Protein AF-0000000077549071 (afdb_homodimer)

Nearest PDB structures (foldseek):
  3n5o-assembly1_A  TM=9.460E-01  e=2.613E-17  Coccidioides immitis
  4igj-assembly1_A  TM=9.371E-01  e=1.242E-16  Anaeromyxobacter dehalogenans 2CP-1
  4igj-assembly1_B  TM=9.011E-01  e=1.127E-16  Anaeromyxobacter dehalogenans 2CP-1
  4kae-assembly1_B  TM=9.024E-01  e=1.369E-16  Anaeromyxobacter dehalogenans 2CP-1
  3lg6-assembly2_C  TM=9.247E-01  e=4.857E-16  Coccidioides immitis

Solvent-accessible surface area (backbone atoms only — not comparable to full-atom values): 22229 Å² total; per-residue (Å²): 130,72,72,30,35,36,36,29,38,42,83,35,51,49,24,30,28,46,41,23,52,37,42,57,58,68,53,76,62,45,76,42,79,43,50,66,90,75,46,45,36,69,34,64,78,48,26,72,74,35,63,76,40,65,66,27,35,39,34,48,84,91,38,77,37,44,48,48,68,25,40,47,54,31,48,44,63,76,47,68,55,68,71,50,38,72,53,81,56,58,67,50,33,25,48,40,45,30,55,29,39,42,44,55,38,53,25,52,48,54,62,35,62,75,49,25,52,70,56,31,87,45,68,68,56,26,47,52,53,32,36,52,35,43,52,52,32,46,52,28,48,31,62,51,36,70,76,39,43,56,62,26,54,55,30,78,45,72,33,52,29,49,45,51,43,54,46,51,53,52,51,36,53,76,50,66,50,70,57,82,81,29,57,62,54,47,51,29,41,55,53,46,60,70,36,66,37,46,47,54,31,35,49,33,52,33,94,75,26,53,78,92,56,32,113,131,69,72,29,37,34,37,28,38,40,84,35,49,52,24,30,29,45,42,23,52,37,42,56,55,68,54,76,63,45,77,43,79,42,51,66,90,75,45,44,36,68,34,64,78,47,27,72,75,35,65,74,41,64,64,26,36,39,35,48,84,92,38,80,36,45,48,47,70,26,40,47,54,31,49,43,63,78,47,68,54,66,71,50,38,73,53,82,55,59,67,51,35,26,50,40,45,31,57,31,39,42,45,55,39,54,25,51,48,54,61,35,63,75,47,27,52,68,57,30,89,46,67,67,58,25,46,51,54,31,37,52,35,43,52,54,31,46,53,28,50,31,63,52,34,70,78,39,43,55,60,26,54,56,31,79,44,73,34,51,29,48,46,50,43,51,46,51,53,52,51,36,53,76,51,67,50,70,58,83,81,29,56,62,53,47,51,30,41,56,52,47,60,69,37,66,38,46,47,53,30,33,49,34,52,32,92,73,26,53,77,90,57,34,113

InterPro domains:
  IPR004045 Glutathione S-transferase, N-terminal [PF02798] (5-77)
  IPR004045 Glutathione S-transferase, N-terminal [PS50404] (2-83)
  IPR004046 Glutathione S-transferase, C-terminal [PF14497] (121-196)
  IPR005955 Glutathione S-transferases, class Zeta [TIGR01262] (5-209)
  IPR010987 Glutathione S-transferase, C-terminal-like [PS50405] (89-211)
  IPR034333 Glutathione S-transferases, class Zeta , N-terminal [cd03042] (4-76)
  IPR036249 Thioredoxin-like superfamily [SSF52833] (3-83)
  IPR036282 Glutathione S-transferase, C-terminal domain superfamily [SSF47616] (88-210)
  IPR040079 Glutathione transferase family [SFLDS00019] (6-192)

Sequence (430 aa):
MSEPILYSYWHSSCAWRVRIALGLKKIKYQQVHKDLVKDEQCEQKYLDLNPAGYVPVFIHNDHVIPESLAILEYIDEVYPQEPKLIYGDAAQKALIRSLALVIITNIQPFQNFRVTSKHSDDPVKQHDFTKFFIERGFETLEKRLQKTAGKFAVGDQLSLADVCIPPQVHWAGRHHVDMSQYPTIQKINDELSKIPEFIAADEKHQPDTPEEKKYMSEPILYSYWHSSCAWRVRIALGLKKIKYQQVHKDLVKDEQCEQKYLDLNPAGYVPVFIHNDHVIPESLAILEYIDEVYPQEPKLIYGDAAQKALIRSLALVIITNIQPFQNFRVTSKHSDDPVKQHDFTKFFIERGFETLEKRLQKTAGKFAVGDQLSLADVCIPPQVHWAGRHHVDMSQYPTIQKINDELSKIPEFIAADEKHQPDTPEEKKY

Structure (mmCIF, N/CA/C/O backbone):
data_AF-0000000077549071-model_v1
#
loop_
_entity.id
_entity.type
_entity.pdbx_description
1 polymer 'maleylacetoacetate isomerase'
#
loop_
_atom_site.group_PDB
_atom_site.id
_atom_site.type_symbol
_atom_site.label_atom_id
_atom_site.label_alt_id
_atom_site.label_comp_id
_atom_site.label_asym_id
_atom_site.label_entity_id
_atom_site.label_seq_id
_atom_site.pdbx_PDB_ins_code
_atom_site.Cartn_x
_atom_site.Cartn_y
_atom_site.Cartn_z
_atom_site.occupancy
_atom_site.B_iso_or_equiv
_atom_site.auth_seq_id
_atom_site.auth_comp_id
_atom_site.auth_asym_id
_atom_site.auth_atom_id
_atom_site.pdbx_PDB_model_num
ATOM 1 N N . MET A 1 1 ? -18.906 5.109 24.094 1 60.62 1 MET A N 1
ATOM 2 C CA . MET A 1 1 ? -17.828 4.551 23.281 1 60.62 1 MET A CA 1
ATOM 3 C C . MET A 1 1 ? -16.484 5.156 23.656 1 60.62 1 MET A C 1
ATOM 5 O O . MET A 1 1 ? -16.406 6.328 24.016 1 60.62 1 MET A O 1
ATOM 9 N N . SER A 1 2 ? -15.391 4.262 23.938 1 78.5 2 SER A N 1
ATOM 10 C CA . SER A 1 2 ? -14.117 4.797 24.406 1 78.5 2 SER A CA 1
ATOM 11 C C . SER A 1 2 ? -13.484 5.715 23.359 1 78.5 2 SER A C 1
ATOM 13 O O . SER A 1 2 ? -13.688 5.527 22.156 1 78.5 2 SER A O 1
ATOM 15 N N . GLU A 1 3 ? -13 6.832 23.766 1 93.38 3 GLU A N 1
ATOM 16 C CA . GLU A 1 3 ? -12.297 7.785 22.922 1 93.38 3 GLU A CA 1
ATOM 17 C C . GLU A 1 3 ? -11.164 7.105 22.156 1 93.38 3 GLU A C 1
ATOM 19 O O . GLU A 1 3 ? -10.375 6.359 22.734 1 93.38 3 GLU A O 1
ATOM 24 N N . PRO A 1 4 ? -11.164 7.191 20.859 1 97.88 4 PRO A N 1
ATOM 25 C CA . PRO A 1 4 ? -10.094 6.578 20.078 1 97.88 4 PRO A CA 1
ATOM 26 C C . PRO A 1 4 ? -8.703 7.07 20.484 1 97.88 4 PRO A C 1
ATOM 28 O O . PRO A 1 4 ? -8.578 8.172 21.031 1 97.88 4 PRO A O 1
ATOM 31 N N . ILE A 1 5 ? -7.742 6.203 20.281 1 98.5 5 ILE A N 1
ATOM 32 C CA . ILE A 1 5 ? -6.348 6.543 20.531 1 98.5 5 ILE A CA 1
ATOM 33 C C . ILE A 1 5 ? -5.551 6.465 19.219 1 98.5 5 ILE A C 1
ATOM 35 O O . ILE A 1 5 ? -5.707 5.512 18.453 1 98.5 5 ILE A O 1
ATOM 39 N N . LEU A 1 6 ? -4.785 7.473 18.969 1 98.56 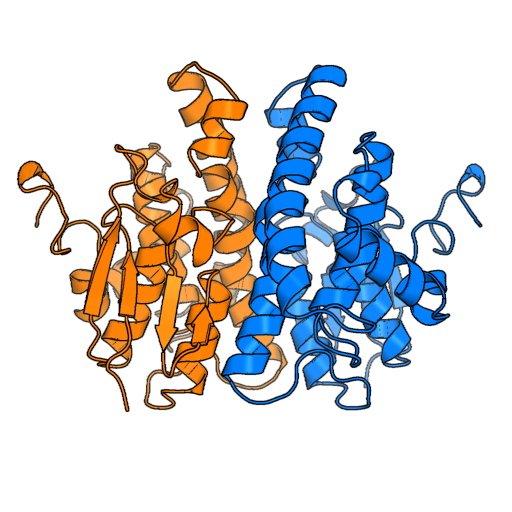6 LEU A N 1
ATOM 40 C CA . LEU A 1 6 ? -3.867 7.469 17.828 1 98.56 6 LEU A CA 1
ATOM 41 C C . LEU A 1 6 ? -2.42 7.547 18.297 1 98.56 6 LEU A C 1
ATOM 43 O O . LEU A 1 6 ? -2.008 8.555 18.891 1 98.56 6 LEU A O 1
ATOM 47 N N . TYR A 1 7 ? -1.657 6.465 18.125 1 98.44 7 TYR A N 1
ATOM 48 C CA . TYR A 1 7 ? -0.207 6.551 18.25 1 98.44 7 TYR A CA 1
ATOM 49 C C . TYR A 1 7 ? 0.4 7.254 17.047 1 98.44 7 TYR A C 1
ATOM 51 O O . TYR A 1 7 ? 0.219 6.812 15.906 1 98.44 7 TYR A O 1
ATOM 59 N N . SER A 1 8 ? 1.098 8.305 17.344 1 97.44 8 SER A N 1
ATOM 60 C CA . SER A 1 8 ? 1.519 9.211 16.266 1 97.44 8 SER A CA 1
ATOM 61 C C . SER A 1 8 ? 2.912 9.766 16.531 1 97.44 8 SER A C 1
ATOM 63 O O . SER A 1 8 ? 3.521 9.469 17.562 1 97.44 8 SER A O 1
ATOM 65 N N . TYR A 1 9 ? 3.436 10.383 15.562 1 96.75 9 TYR A N 1
ATOM 66 C CA . TYR A 1 9 ? 4.664 11.172 15.562 1 96.75 9 TYR A CA 1
ATOM 67 C C . TYR A 1 9 ? 4.52 12.406 14.68 1 96.75 9 TYR A C 1
ATOM 69 O O . TYR A 1 9 ? 3.988 12.328 13.57 1 96.75 9 TYR A O 1
ATOM 77 N N . TRP A 1 10 ? 5.027 13.547 15.117 1 95.88 10 TRP A N 1
ATOM 78 C CA . TRP A 1 10 ? 4.73 14.82 14.461 1 95.88 10 TRP A CA 1
ATOM 79 C C . TRP A 1 10 ? 5.242 14.82 13.023 1 95.88 10 TRP A C 1
ATOM 81 O O . TRP A 1 10 ? 4.625 15.43 12.141 1 95.88 10 TRP A O 1
ATOM 91 N N . HIS A 1 11 ? 6.297 14.062 12.852 1 94.38 11 HIS A N 1
ATOM 92 C CA . HIS A 1 11 ? 6.984 14.164 11.57 1 94.38 11 HIS A CA 1
ATOM 93 C C . HIS A 1 11 ? 6.625 13 10.656 1 94.38 11 HIS A C 1
ATOM 95 O O . HIS A 1 11 ? 7.156 12.883 9.547 1 94.38 11 HIS A O 1
ATOM 101 N N . SER A 1 12 ? 5.727 12.188 11.039 1 96 12 SER A N 1
ATOM 102 C CA . SER A 1 12 ? 5.352 11.008 10.266 1 96 12 SER A CA 1
ATOM 103 C C . SER A 1 12 ? 4.34 11.352 9.18 1 96 12 SER A C 1
ATOM 105 O O . SER A 1 12 ? 3.246 11.844 9.477 1 96 12 SER A O 1
ATOM 107 N N . SER A 1 13 ? 4.723 11.07 7.953 1 97.62 13 SER A N 1
ATOM 108 C CA . SER A 1 13 ? 3.803 11.312 6.848 1 97.62 13 SER A CA 1
ATOM 109 C C . SER A 1 13 ? 2.582 10.406 6.938 1 97.62 13 SER A C 1
ATOM 111 O O . SER A 1 13 ? 1.468 10.812 6.605 1 97.62 13 SER A O 1
ATOM 113 N N . CYS A 1 14 ? 2.738 9.148 7.41 1 98.25 14 CYS A N 1
ATOM 114 C CA . CYS A 1 14 ? 1.653 8.18 7.516 1 98.25 14 CYS A CA 1
ATOM 115 C C . CYS A 1 14 ? 0.67 8.586 8.609 1 98.25 14 CYS A C 1
ATOM 117 O O . CYS A 1 14 ? -0.544 8.492 8.422 1 98.25 14 CYS A O 1
ATOM 119 N N . ALA A 1 15 ? 1.193 9.047 9.75 1 98.38 15 ALA A N 1
ATOM 120 C CA . ALA A 1 15 ? 0.317 9.516 10.82 1 98.38 15 ALA A CA 1
ATOM 121 C C . ALA A 1 15 ? -0.405 10.797 10.414 1 98.38 15 ALA A C 1
ATOM 123 O O . ALA A 1 15 ? -1.554 11.023 10.805 1 98.38 15 ALA A O 1
ATOM 124 N N . TRP A 1 16 ? 0.269 11.617 9.617 1 98.69 16 TRP A N 1
ATOM 125 C CA . TRP A 1 16 ? -0.27 12.883 9.148 1 98.69 16 TRP A CA 1
ATOM 126 C C . TRP A 1 16 ? -1.554 12.672 8.352 1 98.69 16 TRP A C 1
ATOM 128 O O . TRP A 1 16 ? -2.557 13.352 8.578 1 98.69 16 TRP A O 1
ATOM 138 N N . ARG A 1 17 ? -1.598 11.695 7.453 1 98.5 17 ARG A N 1
ATOM 139 C CA . ARG A 1 17 ? -2.797 11.398 6.676 1 98.5 17 ARG A CA 1
ATOM 140 C C . ARG A 1 17 ? -3.965 11.039 7.586 1 98.5 17 ARG A C 1
ATOM 142 O O . ARG A 1 17 ? -5.109 11.414 7.316 1 98.5 17 ARG A O 1
ATOM 149 N N . VAL A 1 18 ? -3.637 10.281 8.625 1 98.88 18 VAL A N 1
ATOM 150 C CA . VAL A 1 18 ? -4.68 9.844 9.547 1 98.88 18 VAL A CA 1
ATOM 151 C C . VAL A 1 18 ? -5.188 11.031 10.359 1 98.88 18 VAL A C 1
ATOM 153 O O . VAL A 1 18 ? -6.398 11.18 10.562 1 98.88 18 VAL A O 1
ATOM 156 N N . ARG A 1 19 ? -4.293 11.93 10.781 1 98.81 19 ARG A N 1
ATOM 157 C CA . ARG A 1 19 ? -4.699 13.125 11.516 1 98.81 19 ARG A CA 1
ATOM 158 C C . ARG A 1 19 ? -5.625 14 10.672 1 98.81 19 ARG A C 1
ATOM 160 O O . ARG A 1 19 ? -6.602 14.547 11.188 1 98.81 19 ARG A O 1
ATOM 167 N N . ILE A 1 20 ? -5.332 14.133 9.406 1 98.81 20 ILE A N 1
ATOM 168 C CA . ILE A 1 20 ? -6.184 14.914 8.516 1 98.81 20 ILE A CA 1
ATOM 169 C C . ILE A 1 20 ? -7.598 14.336 8.516 1 98.81 20 ILE A C 1
ATOM 171 O O . ILE A 1 20 ? -8.578 15.062 8.68 1 98.81 20 ILE A O 1
ATOM 175 N N . ALA A 1 21 ? -7.699 13.016 8.312 1 98.75 21 ALA A N 1
ATOM 176 C CA . ALA A 1 21 ? -9 12.352 8.242 1 98.75 21 ALA A CA 1
ATOM 177 C C . ALA A 1 21 ? -9.789 12.547 9.531 1 98.75 21 ALA A C 1
ATOM 179 O O . ALA A 1 21 ? -10.992 12.836 9.5 1 98.75 21 ALA A O 1
ATOM 180 N N . LEU A 1 22 ? -9.109 12.359 10.664 1 98.56 22 LEU A N 1
ATOM 181 C CA . LEU A 1 22 ? -9.766 12.539 11.953 1 98.56 22 LEU A CA 1
ATOM 182 C C . LEU A 1 22 ? -10.273 13.977 12.109 1 98.56 22 LEU A C 1
ATOM 184 O O . LEU A 1 22 ? -11.375 14.195 12.617 1 98.56 22 LEU A O 1
ATOM 188 N N . GLY A 1 23 ? -9.477 14.938 11.68 1 98.44 23 GLY A N 1
ATOM 189 C CA . GLY A 1 23 ? -9.891 16.328 11.703 1 98.44 23 GLY A CA 1
ATOM 190 C C . GLY A 1 23 ? -11.094 16.609 10.82 1 98.44 23 GLY A C 1
ATOM 191 O O . GLY A 1 23 ? -12.047 17.281 11.242 1 98.44 23 GLY A O 1
ATOM 192 N N . LEU A 1 24 ? -11.039 16.141 9.602 1 98.56 24 LEU A N 1
ATOM 193 C CA . LEU A 1 24 ? -12.109 16.375 8.641 1 98.56 24 LEU A CA 1
ATOM 194 C C . LEU A 1 24 ? -13.438 15.82 9.164 1 98.56 24 LEU A C 1
ATOM 196 O O . LEU A 1 24 ? -14.492 16.406 8.914 1 98.56 24 LEU A O 1
ATOM 200 N N . LYS A 1 25 ? -13.312 14.703 9.891 1 97.69 25 LYS A N 1
ATOM 201 C CA . LYS A 1 25 ? -14.516 14.055 10.406 1 97.69 25 LYS A CA 1
ATOM 202 C C . LYS A 1 25 ? -14.867 14.562 11.797 1 97.69 25 LYS A C 1
ATOM 204 O O . LYS A 1 25 ? -15.844 14.109 12.406 1 97.69 25 LYS A O 1
ATOM 209 N N . LYS A 1 26 ? -14.102 15.484 12.32 1 97.44 26 LYS A N 1
ATOM 210 C CA . LYS A 1 26 ? -14.336 16.141 13.602 1 97.44 26 LYS A CA 1
ATOM 211 C C . LYS A 1 26 ? -14.406 15.117 14.734 1 97.44 26 LYS A C 1
ATOM 213 O O . LYS A 1 26 ? -15.305 15.172 15.57 1 97.44 26 LYS A O 1
ATOM 218 N N . ILE A 1 27 ? -13.484 14.227 14.703 1 97.5 27 ILE A N 1
ATOM 219 C CA . ILE A 1 27 ? -13.422 13.18 15.719 1 97.5 27 ILE A CA 1
ATOM 220 C C . ILE A 1 27 ? -12.43 13.586 16.812 1 97.5 27 ILE A C 1
ATOM 222 O O . ILE A 1 27 ? -11.281 13.914 16.531 1 97.5 27 ILE A O 1
ATOM 226 N N . LYS A 1 28 ? -12.945 13.586 17.969 1 96.88 28 LYS A N 1
ATOM 227 C CA . LYS A 1 28 ? -12.055 13.75 19.125 1 96.88 28 LYS A CA 1
ATOM 228 C C . LYS A 1 28 ? -11.297 12.461 19.422 1 96.88 28 LYS A C 1
ATOM 230 O O . LYS A 1 28 ? -11.875 11.375 19.375 1 96.88 28 LYS A O 1
ATOM 235 N N . TYR A 1 29 ? -10.023 12.562 19.641 1 97.88 29 TYR A N 1
ATOM 236 C CA . TYR A 1 29 ? -9.195 11.391 19.922 1 97.88 29 TYR A CA 1
ATOM 237 C C . TYR A 1 29 ? -8.031 11.758 20.844 1 97.88 29 TYR A C 1
ATOM 239 O O . TYR A 1 29 ? -7.656 12.93 20.938 1 97.88 29 TYR A O 1
ATOM 247 N N . GLN A 1 30 ? -7.523 10.734 21.469 1 97.69 30 GLN A N 1
ATOM 248 C CA . GLN A 1 30 ? -6.289 10.875 22.234 1 97.69 30 GLN A CA 1
ATOM 249 C C . GLN A 1 30 ? -5.07 10.578 21.375 1 97.69 30 GLN A C 1
ATOM 251 O O . GLN A 1 30 ? -5.016 9.547 20.703 1 97.69 30 GLN A O 1
ATOM 256 N N . GLN A 1 31 ? -4.168 11.453 21.375 1 97.44 31 GLN A N 1
ATOM 257 C CA . GLN A 1 31 ? -2.93 11.242 20.641 1 97.44 31 GLN A CA 1
ATOM 258 C C . GLN A 1 31 ? -1.791 10.844 21.562 1 97.44 31 GLN A C 1
ATOM 260 O O . GLN A 1 31 ? -1.534 11.523 22.562 1 97.44 31 GLN A O 1
ATOM 265 N N . VAL A 1 32 ? -1.17 9.727 21.281 1 97 32 VAL A N 1
ATOM 266 C CA . VAL A 1 32 ? -0.001 9.25 22.016 1 97 32 VAL A CA 1
ATOM 267 C C . VAL A 1 32 ? 1.243 9.367 21.141 1 97 32 VAL A C 1
ATOM 269 O O . VAL A 1 32 ? 1.301 8.797 20.047 1 97 32 VAL A O 1
ATOM 272 N N . HIS A 1 33 ? 2.207 10.055 21.641 1 94.5 33 HIS A N 1
ATOM 273 C CA . HIS A 1 33 ? 3.381 10.367 20.828 1 94.5 33 HIS A CA 1
ATOM 274 C C . HIS A 1 33 ? 4.477 9.32 21.016 1 94.5 33 HIS A C 1
ATOM 276 O O . HIS A 1 33 ? 4.758 8.914 22.156 1 94.5 33 HIS A O 1
ATOM 282 N N . LYS A 1 34 ? 4.953 8.875 19.953 1 91.31 34 LYS A N 1
ATOM 283 C CA . LYS A 1 34 ? 6.141 8.031 19.938 1 91.31 34 LYS A CA 1
ATOM 284 C C . LYS A 1 34 ? 7.316 8.742 19.281 1 91.31 34 LYS A C 1
ATOM 286 O O . LYS A 1 34 ? 7.25 9.109 18.094 1 91.31 34 LYS A O 1
ATOM 291 N N . ASP A 1 35 ? 8.383 8.93 20.078 1 86.94 35 ASP A N 1
ATOM 292 C CA . ASP A 1 35 ? 9.578 9.562 19.516 1 86.94 35 ASP A CA 1
ATOM 293 C C . ASP A 1 35 ? 10.398 8.57 18.703 1 86.94 35 ASP A C 1
ATOM 295 O O . ASP A 1 35 ? 11.086 7.711 19.266 1 86.94 35 ASP A O 1
ATOM 299 N N . LEU A 1 36 ? 10.438 8.742 17.438 1 82.94 36 LEU A N 1
ATOM 300 C CA . LEU A 1 36 ? 11.109 7.805 16.547 1 82.94 36 LEU A CA 1
ATOM 301 C C . LEU A 1 36 ? 12.625 8 16.594 1 82.94 36 LEU A C 1
ATOM 303 O O . LEU A 1 36 ? 13.383 7.07 16.297 1 82.94 36 LEU A O 1
ATOM 307 N N . VAL A 1 37 ? 13.023 9.219 16.891 1 81.25 37 VAL A N 1
ATOM 308 C CA . VAL A 1 37 ? 14.445 9.5 17.016 1 81.25 37 VAL A CA 1
ATOM 309 C C . VAL A 1 37 ? 15.016 8.727 18.203 1 81.25 37 VAL A C 1
ATOM 311 O O . VAL A 1 37 ? 16.156 8.25 18.156 1 81.25 37 VAL A O 1
ATOM 314 N N . LYS A 1 38 ? 14.227 8.586 19.234 1 83.62 38 LYS A N 1
ATOM 315 C CA . LYS A 1 38 ? 14.641 7.875 20.453 1 83.62 38 LYS A CA 1
ATOM 316 C C . LYS A 1 38 ? 14.258 6.398 20.375 1 83.62 38 LYS A C 1
ATOM 318 O O . LYS A 1 38 ? 14.305 5.691 21.391 1 83.62 38 LYS A O 1
ATOM 323 N N . ASP A 1 39 ? 13.695 5.945 19.281 1 83.69 39 ASP A N 1
ATOM 324 C CA . ASP A 1 39 ? 13.344 4.559 18.984 1 83.69 39 ASP A CA 1
ATOM 325 C C . ASP A 1 39 ? 12.266 4.055 19.953 1 83.69 39 ASP A C 1
ATOM 327 O O . ASP A 1 39 ? 12.305 2.898 20.375 1 83.69 39 ASP A O 1
ATOM 331 N N . GLU A 1 40 ? 11.43 4.875 20.312 1 86.06 40 GLU A N 1
ATOM 332 C CA . GLU A 1 40 ? 10.359 4.465 21.219 1 86.06 40 GLU A CA 1
ATOM 333 C C . GLU A 1 40 ? 9.438 3.445 20.547 1 86.06 40 GLU A C 1
ATOM 335 O O . GLU A 1 40 ? 8.742 2.689 21.234 1 86.06 40 GLU A O 1
ATOM 340 N N . GLN A 1 41 ? 9.43 3.461 19.266 1 84.75 41 GLN A N 1
ATOM 341 C CA . GLN A 1 41 ? 8.617 2.5 18.531 1 84.75 41 GLN A CA 1
ATOM 342 C C . GLN A 1 41 ? 9.195 1.093 18.641 1 84.75 41 GLN A C 1
ATOM 344 O O . GLN A 1 41 ? 8.555 0.117 18.25 1 84.75 41 GLN A O 1
ATOM 349 N N . CYS A 1 42 ? 10.312 0.957 19.203 1 86.75 42 CYS A N 1
ATOM 350 C CA . CYS A 1 42 ? 10.961 -0.341 19.359 1 86.75 42 CYS A CA 1
ATOM 351 C C . CYS A 1 42 ? 10.719 -0.905 20.75 1 86.75 42 CYS A C 1
ATOM 353 O O . CYS A 1 42 ? 11.109 -2.037 21.047 1 86.75 42 CYS A O 1
ATOM 355 N N . GLU A 1 43 ? 10.078 -0.102 21.578 1 90.69 43 GLU A N 1
ATOM 356 C CA . GLU A 1 43 ? 9.734 -0.593 22.906 1 90.69 43 GLU A CA 1
ATOM 357 C C . GLU A 1 43 ? 8.773 -1.775 22.828 1 90.69 43 GLU A C 1
ATOM 359 O O . GLU A 1 43 ? 7.863 -1.785 22 1 90.69 43 GLU A O 1
ATOM 364 N N . GLN A 1 44 ? 8.992 -2.701 23.703 1 93.06 44 GLN A N 1
ATOM 365 C CA . GLN A 1 44 ? 8.227 -3.943 23.672 1 93.06 44 GLN A CA 1
ATOM 366 C C . GLN A 1 44 ? 6.734 -3.674 23.828 1 93.06 44 GLN A C 1
ATOM 368 O O . GLN A 1 44 ? 5.914 -4.289 23.141 1 93.06 44 GLN A O 1
ATOM 373 N N . LYS A 1 45 ? 6.426 -2.762 24.703 1 93.81 45 LYS A N 1
ATOM 374 C CA . LYS A 1 45 ? 5.02 -2.443 24.938 1 93.81 45 LYS A CA 1
ATOM 375 C C . LYS A 1 45 ? 4.348 -1.983 23.641 1 93.81 45 LYS A C 1
ATOM 377 O O . LYS A 1 45 ? 3.191 -2.32 23.375 1 93.81 45 LYS A O 1
ATOM 382 N N . TYR A 1 46 ? 5.105 -1.167 22.875 1 95.19 46 TYR A N 1
ATOM 383 C CA . TYR A 1 46 ? 4.555 -0.699 21.609 1 95.19 46 TYR A CA 1
ATOM 384 C C . TYR A 1 46 ? 4.57 -1.809 20.562 1 95.19 46 TYR A C 1
ATOM 386 O O . TYR A 1 46 ? 3.631 -1.943 19.781 1 95.19 46 TYR A O 1
ATOM 394 N N . LEU A 1 47 ? 5.586 -2.609 20.562 1 95.31 47 LEU A N 1
ATOM 395 C CA . LEU A 1 47 ? 5.715 -3.709 19.625 1 95.31 47 LEU A CA 1
ATOM 396 C C . LEU A 1 47 ? 4.633 -4.758 19.844 1 95.31 47 LEU A C 1
ATOM 398 O O . LEU A 1 47 ? 4.262 -5.488 18.922 1 95.31 47 LEU A O 1
ATOM 402 N N . ASP A 1 48 ? 4.117 -4.812 21.016 1 94.62 48 ASP A N 1
ATOM 403 C CA . ASP A 1 48 ? 2.988 -5.691 21.312 1 94.62 48 ASP A CA 1
ATOM 404 C C . ASP A 1 48 ? 1.725 -5.223 20.594 1 94.62 48 ASP A C 1
ATOM 406 O O . ASP A 1 48 ? 0.845 -6.027 20.281 1 94.62 48 ASP A O 1
ATOM 410 N N . LEU A 1 49 ? 1.683 -3.895 20.359 1 94.88 49 LEU A N 1
ATOM 411 C CA . LEU A 1 49 ? 0.562 -3.32 19.625 1 94.88 49 LEU A CA 1
ATOM 412 C C . LEU A 1 49 ? 0.763 -3.475 18.125 1 94.88 49 LEU A C 1
ATOM 414 O O . LEU A 1 49 ? -0.163 -3.861 17.406 1 94.88 49 LEU A O 1
ATOM 418 N N . ASN A 1 50 ? 1.952 -3.199 17.734 1 96.62 50 ASN A N 1
ATOM 419 C CA . ASN A 1 50 ? 2.316 -3.285 16.312 1 96.62 50 ASN A CA 1
ATOM 420 C C . ASN A 1 50 ? 3.732 -3.824 16.141 1 96.62 50 ASN A C 1
ATOM 422 O O . ASN A 1 50 ? 4.699 -3.059 16.125 1 96.62 50 ASN A O 1
ATOM 426 N N . PRO A 1 51 ? 3.863 -5.043 15.789 1 97.31 51 PRO A N 1
ATOM 427 C CA . PRO A 1 51 ? 5.184 -5.664 15.672 1 97.31 51 PRO A CA 1
ATOM 428 C C . PRO A 1 51 ? 6.059 -4.988 14.617 1 97.31 51 PRO A C 1
ATOM 430 O O . PRO A 1 51 ? 7.285 -5.121 14.648 1 97.31 51 PRO A O 1
ATOM 433 N N . ALA A 1 52 ? 5.473 -4.273 13.672 1 95.88 52 ALA A N 1
ATOM 434 C CA . ALA A 1 52 ? 6.25 -3.59 12.641 1 95.88 52 ALA A CA 1
ATOM 435 C C . ALA A 1 52 ? 7.051 -2.436 13.234 1 95.88 52 ALA A C 1
ATOM 437 O O . ALA A 1 52 ? 8.047 -2.002 12.648 1 95.88 52 ALA A O 1
ATOM 438 N N . GLY A 1 53 ? 6.551 -1.898 14.375 1 96.06 53 GLY A N 1
ATOM 439 C CA . GLY A 1 53 ? 7.219 -0.775 15.008 1 96.06 53 GLY A CA 1
ATOM 440 C C . GLY A 1 53 ? 7.062 0.525 14.242 1 96.06 53 GLY A C 1
ATOM 441 O O . GLY A 1 53 ? 7.965 1.364 14.242 1 96.06 53 GLY A O 1
ATOM 442 N N . TYR A 1 54 ? 6.012 0.671 13.508 1 95.31 54 TYR A N 1
ATOM 443 C CA . TYR A 1 54 ? 5.719 1.901 12.781 1 95.31 54 TYR A CA 1
ATOM 444 C C . TYR A 1 54 ? 4.551 2.646 13.414 1 95.31 54 TYR A C 1
ATOM 446 O O . TYR A 1 54 ? 3.787 2.068 14.195 1 95.31 54 TYR A O 1
ATOM 454 N N . VAL A 1 55 ? 4.508 3.896 13.227 1 96.62 55 VAL A N 1
ATOM 455 C CA . VAL A 1 55 ? 3.297 4.688 13.438 1 96.62 55 VAL A CA 1
ATOM 456 C C . VAL A 1 55 ? 2.645 5.004 12.094 1 96.62 55 VAL A C 1
ATOM 458 O O . VAL A 1 55 ? 3.318 5.027 11.062 1 96.62 55 VAL A O 1
ATOM 461 N N . PRO A 1 56 ? 1.381 5.133 12.078 1 98.25 56 PRO A N 1
ATOM 462 C CA . PRO A 1 56 ? 0.402 5.25 13.164 1 98.25 56 PRO A CA 1
ATOM 463 C C . PRO A 1 56 ? -0.172 3.896 13.586 1 98.25 56 PRO A C 1
ATOM 465 O O . PRO A 1 56 ? -0.091 2.926 12.828 1 98.25 56 PRO A O 1
ATOM 468 N N . VAL A 1 57 ? -0.627 3.799 14.711 1 98.62 57 VAL A N 1
ATOM 469 C CA . VAL A 1 57 ? -1.545 2.768 15.195 1 98.62 57 VAL A CA 1
ATOM 470 C C . VAL A 1 57 ? -2.803 3.42 15.766 1 98.62 57 VAL A C 1
ATOM 472 O O . VAL A 1 57 ? -2.715 4.344 16.578 1 98.62 57 VAL A O 1
ATOM 475 N N . PHE A 1 58 ? -3.965 3.014 15.297 1 98.75 58 PHE A N 1
ATOM 476 C CA . PHE A 1 58 ? -5.25 3.539 15.742 1 98.75 58 PHE A CA 1
ATOM 477 C C . PHE A 1 58 ? -5.992 2.51 16.594 1 98.75 58 PHE A C 1
ATOM 479 O O . PHE A 1 58 ? -6.109 1.347 16.188 1 98.75 58 PHE A O 1
ATOM 486 N N . ILE A 1 59 ? -6.395 2.877 17.766 1 98.56 59 ILE A N 1
ATOM 487 C CA . ILE A 1 59 ? -7.168 2.006 18.656 1 98.56 59 ILE A CA 1
ATOM 488 C C . ILE A 1 59 ? -8.57 2.574 18.844 1 98.56 59 ILE A C 1
ATOM 490 O O . ILE A 1 59 ? -8.734 3.734 19.219 1 98.56 59 ILE A O 1
ATOM 494 N N . HIS A 1 60 ? -9.539 1.816 18.547 1 98.19 60 HIS A N 1
ATOM 495 C CA . HIS A 1 60 ? -10.938 2.203 18.688 1 98.19 60 HIS A CA 1
ATOM 496 C C . HIS A 1 60 ? -11.805 1.003 19.047 1 98.19 60 HIS A C 1
ATOM 498 O O . HIS A 1 60 ? -11.758 -0.026 18.359 1 98.19 60 HIS A O 1
ATOM 504 N N . ASN A 1 61 ? -12.602 1.055 20.125 1 95.88 61 ASN A N 1
ATOM 505 C CA . ASN A 1 61 ? -13.461 -0.025 20.594 1 95.88 61 ASN A CA 1
ATOM 506 C C . ASN A 1 61 ? -12.688 -1.332 20.75 1 95.88 61 ASN A C 1
ATOM 508 O O . ASN A 1 61 ? -13.102 -2.367 20.219 1 95.88 61 ASN A O 1
ATOM 512 N N . ASP A 1 62 ? -11.492 -1.239 21.266 1 94.06 62 ASP A N 1
ATOM 513 C CA . ASP A 1 62 ? -10.633 -2.363 21.625 1 94.06 62 ASP A CA 1
ATOM 514 C C . ASP A 1 62 ? -10.023 -3.018 20.391 1 94.06 62 ASP A C 1
ATOM 516 O O . ASP A 1 62 ? -9.492 -4.129 20.469 1 94.06 62 ASP A O 1
ATOM 520 N N . HIS A 1 63 ? -10.18 -2.354 19.297 1 97.06 63 HIS A N 1
ATOM 521 C CA . HIS A 1 63 ? -9.508 -2.822 18.094 1 97.06 63 HIS A CA 1
ATOM 522 C C . HIS A 1 63 ? -8.219 -2.041 17.844 1 97.06 63 HIS A C 1
ATOM 524 O O . HIS A 1 63 ? -8.219 -0.808 17.875 1 97.06 63 HIS A O 1
ATOM 530 N N . VAL A 1 64 ? -7.141 -2.74 17.625 1 98.31 64 VAL A N 1
ATOM 531 C CA . VAL A 1 64 ? -5.848 -2.16 17.281 1 98.31 64 VAL A CA 1
ATOM 532 C C . VAL A 1 64 ? -5.629 -2.232 15.773 1 98.31 64 VAL A C 1
ATOM 534 O O . VAL A 1 64 ? -5.566 -3.322 15.203 1 98.31 64 VAL A O 1
ATOM 537 N N . ILE A 1 65 ? -5.516 -1.104 15.125 1 98.62 65 ILE A N 1
ATOM 538 C CA . ILE A 1 65 ? -5.426 -1.069 13.664 1 98.62 65 ILE A CA 1
ATOM 539 C C . ILE A 1 65 ? -4.137 -0.371 13.25 1 98.62 65 ILE A C 1
ATOM 541 O O . ILE A 1 65 ? -3.992 0.841 13.422 1 98.62 65 ILE A O 1
ATOM 545 N N . PRO A 1 66 ? -3.203 -1.115 12.688 1 98.38 66 PRO A N 1
ATOM 546 C CA . PRO A 1 66 ? -2.037 -0.51 12.039 1 98.38 66 PRO A CA 1
ATOM 547 C C . PRO A 1 66 ? -2.271 -0.218 10.555 1 98.38 66 PRO A C 1
ATOM 549 O O . PRO A 1 66 ? -3.355 -0.49 10.031 1 98.38 66 PRO A O 1
ATOM 552 N N . GLU A 1 67 ? -1.294 0.314 9.898 1 98.38 67 GLU A N 1
ATOM 553 C CA . GLU A 1 67 ? -1.334 0.65 8.477 1 98.38 67 GLU A CA 1
ATOM 554 C C . GLU A 1 67 ? -2.275 1.821 8.219 1 98.38 67 GLU A C 1
ATOM 556 O O . GLU A 1 67 ? -3.488 1.705 8.406 1 98.38 67 GLU A O 1
ATOM 561 N N . SER A 1 68 ? -1.754 2.861 7.699 1 98.62 68 SER A N 1
ATOM 562 C CA . SER A 1 68 ? -2.486 4.117 7.562 1 98.62 68 SER A CA 1
ATOM 563 C C . SER A 1 68 ? -3.701 3.949 6.656 1 98.62 68 SER A C 1
ATOM 565 O O . SER A 1 68 ? -4.777 4.477 6.949 1 98.62 68 SER A O 1
ATOM 567 N N . LEU A 1 69 ? -3.541 3.184 5.543 1 98.75 69 LEU A N 1
ATOM 568 C CA . LEU A 1 69 ? -4.668 3.035 4.625 1 98.75 69 LEU A CA 1
ATOM 569 C C . LEU A 1 69 ? -5.801 2.25 5.281 1 98.75 69 LEU A C 1
ATOM 571 O O . LEU A 1 69 ? -6.977 2.574 5.094 1 98.75 69 LEU A O 1
ATOM 575 N N . ALA A 1 70 ? -5.492 1.181 6.012 1 98.88 70 ALA A N 1
ATOM 576 C CA . ALA A 1 70 ? -6.5 0.426 6.746 1 98.88 70 ALA A CA 1
ATOM 577 C C . ALA A 1 70 ? -7.203 1.309 7.773 1 98.88 70 ALA A C 1
ATOM 579 O O . ALA A 1 70 ? -8.43 1.247 7.922 1 98.88 70 ALA A O 1
ATOM 580 N N . ILE A 1 71 ? -6.445 2.158 8.438 1 98.88 71 ILE A N 1
ATOM 581 C CA . ILE A 1 71 ? -6.992 3.078 9.43 1 98.88 71 ILE A CA 1
ATOM 582 C C . ILE A 1 71 ? -7.961 4.051 8.758 1 98.88 71 ILE A C 1
ATOM 584 O O . ILE A 1 71 ? -9.07 4.262 9.242 1 98.88 71 ILE A O 1
ATOM 588 N N . LEU A 1 72 ? -7.547 4.594 7.66 1 98.88 72 LEU A N 1
ATOM 589 C CA . LEU A 1 72 ? -8.336 5.602 6.961 1 98.88 72 LEU A CA 1
ATOM 590 C C . LEU A 1 72 ? -9.664 5.027 6.492 1 98.88 72 LEU A C 1
ATOM 592 O O . LEU A 1 72 ? -10.711 5.656 6.66 1 98.88 72 LEU A O 1
ATOM 596 N N . GLU A 1 73 ? -9.602 3.844 5.941 1 98.69 73 GLU A N 1
ATOM 597 C CA . GLU A 1 73 ? -10.844 3.238 5.477 1 98.69 73 GLU A CA 1
ATOM 598 C C . GLU A 1 73 ? -11.742 2.85 6.652 1 98.69 73 GLU A C 1
ATOM 600 O O . GLU A 1 73 ? -12.969 2.949 6.562 1 98.69 73 GLU A O 1
ATOM 605 N N . TYR A 1 74 ? -11.133 2.408 7.75 1 98.81 74 TYR A N 1
ATOM 606 C CA . TYR A 1 74 ? -11.891 2.115 8.961 1 98.81 74 TYR A CA 1
ATOM 607 C C . TYR A 1 74 ? -12.609 3.359 9.469 1 98.81 74 TYR A C 1
ATOM 609 O O . TYR A 1 74 ? -13.812 3.328 9.727 1 98.81 74 TYR A O 1
ATOM 617 N N . ILE A 1 75 ? -11.898 4.488 9.578 1 98.56 75 ILE A N 1
ATOM 618 C CA . ILE A 1 75 ? -12.445 5.754 10.047 1 98.56 75 ILE A CA 1
ATOM 619 C C . ILE A 1 75 ? -13.602 6.184 9.148 1 98.56 75 ILE A C 1
ATOM 621 O O . ILE A 1 75 ? -14.656 6.594 9.633 1 98.56 75 ILE A O 1
ATOM 625 N N . ASP A 1 76 ? -13.375 6.031 7.883 1 98.38 76 ASP A N 1
ATOM 626 C CA . ASP A 1 76 ? -14.391 6.465 6.926 1 98.38 76 ASP A CA 1
ATOM 627 C C . ASP A 1 76 ? -15.672 5.648 7.078 1 98.38 76 ASP A C 1
ATOM 629 O O . ASP A 1 76 ? -16.766 6.152 6.828 1 98.38 76 ASP A O 1
ATOM 633 N N . GLU A 1 77 ? -15.5 4.375 7.402 1 97.62 77 GLU A N 1
ATOM 634 C CA . GLU A 1 77 ? -16.656 3.49 7.531 1 97.62 77 GLU A CA 1
ATOM 635 C C . GLU A 1 77 ? -17.375 3.717 8.859 1 97.62 77 GLU A C 1
ATOM 637 O O . GLU A 1 77 ? -18.609 3.744 8.906 1 97.62 77 GLU A O 1
ATOM 642 N N . VAL A 1 78 ? -16.656 3.936 9.945 1 97.62 78 VAL A N 1
ATOM 643 C CA . VAL A 1 78 ? -17.266 3.971 11.273 1 97.62 78 VAL A CA 1
ATOM 644 C C . VAL A 1 78 ? -17.766 5.383 11.578 1 97.62 78 VAL A C 1
ATOM 646 O O . VAL A 1 78 ? -18.641 5.566 12.422 1 97.62 78 VAL A O 1
ATOM 649 N N . TYR A 1 79 ? -17.203 6.359 10.914 1 97.06 79 TYR A N 1
ATOM 650 C CA . TYR A 1 79 ? -17.672 7.742 10.984 1 97.06 79 TYR A CA 1
ATOM 651 C C . TYR A 1 79 ? -18.203 8.203 9.633 1 97.06 79 TYR A C 1
ATOM 653 O O . TYR A 1 79 ? -17.516 8.945 8.914 1 97.06 79 TYR A O 1
ATOM 661 N N . PRO A 1 80 ? -19.438 7.883 9.383 1 94.81 80 PRO A N 1
ATOM 662 C CA . PRO A 1 80 ? -19.953 8.016 8.023 1 94.81 80 PRO A CA 1
ATOM 663 C C . PRO A 1 80 ? -20.328 9.453 7.672 1 94.81 80 PRO A C 1
ATOM 665 O O . PRO A 1 80 ? -20.734 9.734 6.543 1 94.81 80 PRO A O 1
ATOM 668 N N . GLN A 1 81 ? -20.141 10.375 8.609 1 94.94 81 GLN A N 1
ATOM 669 C CA . GLN A 1 81 ? -20.453 11.766 8.305 1 94.94 81 GLN A CA 1
ATOM 670 C C . GLN A 1 81 ? -19.531 12.312 7.223 1 94.94 81 GLN A C 1
ATOM 672 O O . GLN A 1 81 ? -18.438 11.789 7.004 1 94.94 81 GLN A O 1
ATOM 677 N N . GLU A 1 82 ? -19.953 13.344 6.629 1 95.56 82 GLU A N 1
ATOM 678 C CA . GLU A 1 82 ? -19.188 13.969 5.555 1 95.56 82 GLU A CA 1
ATOM 679 C C . GLU A 1 82 ? -17.953 14.688 6.105 1 95.56 82 GLU A C 1
ATOM 681 O O . GLU A 1 82 ? -17.953 15.148 7.246 1 95.56 82 GLU A O 1
ATOM 686 N N . PRO A 1 83 ? -16.922 14.703 5.324 1 97.69 83 PRO A N 1
ATOM 687 C CA . PRO A 1 83 ? -16.781 14.211 3.953 1 97.69 83 PRO A CA 1
ATOM 688 C C . PRO A 1 83 ? -16.453 12.727 3.891 1 97.69 83 PRO A C 1
ATOM 690 O O . PRO A 1 83 ? -15.719 12.211 4.742 1 97.69 83 PRO A O 1
ATOM 693 N N . LYS A 1 84 ? -17.031 12.016 2.941 1 98.12 84 LYS A N 1
ATOM 694 C CA . LYS A 1 84 ? -16.625 10.641 2.643 1 98.12 84 LYS A CA 1
ATOM 695 C C . LYS A 1 84 ? -15.297 10.602 1.904 1 98.12 84 LYS A C 1
ATOM 697 O O . LYS A 1 84 ? -15.133 11.258 0.875 1 98.12 84 LYS A O 1
ATOM 702 N N . LEU A 1 85 ? -14.422 9.875 2.4 1 98.19 85 LEU A N 1
ATOM 703 C CA . LEU A 1 85 ? -13.102 9.797 1.798 1 98.19 85 LEU A CA 1
ATOM 704 C C . LEU A 1 85 ? -13.094 8.844 0.611 1 98.19 85 LEU A C 1
ATOM 706 O O . LEU A 1 85 ? -12.281 8.984 -0.305 1 98.19 85 LEU A O 1
ATOM 710 N N . ILE A 1 86 ? -13.867 7.824 0.701 1 98.31 86 ILE A N 1
ATOM 711 C CA . ILE A 1 86 ? -14.102 6.902 -0.405 1 98.31 86 ILE A CA 1
ATOM 712 C C . ILE A 1 86 ? -15.586 6.891 -0.766 1 98.31 86 ILE A C 1
ATOM 714 O O . ILE A 1 86 ? -16.438 6.625 0.086 1 98.31 86 ILE A O 1
ATOM 718 N N . TYR A 1 87 ? -15.898 7.215 -2.012 1 98.12 87 TYR A N 1
ATOM 719 C CA . TYR A 1 87 ? -17.281 7.406 -2.414 1 98.12 87 TYR A CA 1
ATOM 720 C C . TYR A 1 87 ? -17.484 7 -3.867 1 98.12 87 TYR A C 1
ATOM 722 O O . TYR A 1 87 ? -16.531 6.703 -4.582 1 98.12 87 TYR A O 1
ATOM 730 N N . GLY A 1 88 ? -18.781 6.93 -4.234 1 98 88 GLY A N 1
ATOM 731 C CA . GLY A 1 88 ? -19.125 6.621 -5.617 1 98 88 GLY A CA 1
ATOM 732 C C . GLY A 1 88 ? -19.281 5.133 -5.871 1 98 88 GLY A C 1
ATOM 733 O O . GLY A 1 88 ? -19.453 4.352 -4.934 1 98 88 GLY A O 1
ATOM 734 N N . ASP A 1 89 ? -19.344 4.797 -7.117 1 97.94 89 ASP A N 1
ATOM 735 C CA . ASP A 1 89 ? -19.469 3.395 -7.5 1 97.94 89 ASP A CA 1
ATOM 736 C C . ASP A 1 89 ? -18.125 2.682 -7.41 1 97.94 89 ASP A C 1
ATOM 738 O O . ASP A 1 89 ? -17.125 3.277 -6.996 1 97.94 89 ASP A O 1
ATOM 742 N N . ALA A 1 90 ? -18.078 1.41 -7.734 1 98.12 90 ALA A N 1
ATOM 743 C CA . ALA A 1 90 ? -16.891 0.569 -7.594 1 98.12 90 ALA A CA 1
ATOM 744 C C . ALA A 1 90 ? -15.711 1.159 -8.352 1 98.12 90 ALA A C 1
ATOM 746 O O . ALA A 1 90 ? -14.578 1.149 -7.855 1 98.12 90 ALA A O 1
ATOM 747 N N . ALA A 1 91 ? -16 1.661 -9.531 1 98.25 91 ALA A N 1
ATOM 748 C CA . ALA A 1 91 ? -14.938 2.217 -10.359 1 98.25 91 ALA A CA 1
ATOM 749 C C . ALA A 1 91 ? -14.344 3.475 -9.734 1 98.25 91 ALA A C 1
ATOM 751 O O . ALA A 1 91 ? -13.133 3.672 -9.75 1 98.25 91 ALA A O 1
ATOM 752 N N . GLN A 1 92 ? -15.18 4.348 -9.234 1 98.5 92 GLN A N 1
ATOM 753 C CA . GLN A 1 92 ? -14.711 5.566 -8.578 1 98.5 92 GLN A CA 1
ATOM 754 C C . GLN A 1 92 ? -13.914 5.246 -7.32 1 98.5 92 GLN A C 1
ATOM 756 O O . GLN A 1 92 ? -12.891 5.879 -7.051 1 98.5 92 GLN A O 1
ATOM 761 N N . LYS A 1 93 ? -14.391 4.297 -6.562 1 98.75 93 LYS A N 1
ATOM 762 C CA . LYS A 1 93 ? -13.664 3.877 -5.367 1 98.75 93 LYS A CA 1
ATOM 763 C C . LYS A 1 93 ? -12.281 3.34 -5.727 1 98.75 93 LYS A C 1
ATOM 765 O O . LYS A 1 93 ? -11.297 3.646 -5.055 1 98.75 93 LYS A O 1
ATOM 770 N N . ALA A 1 94 ? -12.258 2.566 -6.773 1 98.81 94 ALA A N 1
ATOM 771 C CA . ALA A 1 94 ? -10.992 2.006 -7.227 1 98.81 94 ALA A CA 1
ATOM 772 C C . ALA A 1 94 ? -10.039 3.105 -7.68 1 98.81 94 ALA A C 1
ATOM 774 O O . ALA A 1 94 ? -8.828 3.031 -7.434 1 98.81 94 ALA A O 1
ATOM 775 N N . LEU A 1 95 ? -10.578 4.082 -8.328 1 98.81 95 LEU A N 1
ATOM 776 C CA . LEU A 1 95 ? -9.773 5.223 -8.758 1 98.81 95 LEU A CA 1
ATOM 777 C C . LEU A 1 95 ? -9.164 5.938 -7.555 1 98.81 95 LEU A C 1
ATOM 779 O O . LEU A 1 95 ? -7.957 6.184 -7.52 1 98.81 95 LEU A O 1
ATOM 783 N N . ILE A 1 96 ? -9.992 6.234 -6.594 1 98.88 96 ILE A N 1
ATOM 784 C CA . ILE A 1 96 ? -9.555 6.926 -5.387 1 98.88 96 ILE A CA 1
ATOM 785 C C . ILE A 1 96 ? -8.461 6.113 -4.695 1 98.88 96 ILE A C 1
ATOM 787 O O . ILE A 1 96 ? -7.398 6.648 -4.359 1 98.88 96 ILE A O 1
ATOM 791 N N . ARG A 1 97 ? -8.688 4.832 -4.555 1 98.81 97 ARG A N 1
ATOM 792 C CA . ARG A 1 97 ? -7.723 3.955 -3.904 1 98.81 97 ARG A CA 1
ATOM 793 C C . ARG A 1 97 ? -6.418 3.891 -4.695 1 98.81 97 ARG A C 1
ATOM 795 O O . ARG A 1 97 ? -5.332 3.947 -4.113 1 98.81 97 ARG A O 1
ATOM 802 N N . SER A 1 98 ? -6.551 3.766 -5.984 1 98.81 98 SER A N 1
ATOM 803 C CA . SER A 1 98 ? -5.359 3.592 -6.809 1 98.81 98 SER A CA 1
ATOM 804 C C . SER A 1 98 ? -4.48 4.836 -6.781 1 98.81 98 SER A C 1
ATOM 806 O O . SER A 1 98 ? -3.254 4.738 -6.836 1 98.81 98 SER A O 1
ATOM 808 N N . LEU A 1 99 ? -5.086 6.047 -6.699 1 98.88 99 LEU A N 1
ATOM 809 C CA . LEU A 1 99 ? -4.312 7.277 -6.582 1 98.88 99 LEU A CA 1
ATOM 810 C C . LEU A 1 99 ? -3.57 7.328 -5.25 1 98.88 99 LEU A C 1
ATOM 812 O O . LEU A 1 99 ? -2.385 7.664 -5.207 1 98.88 99 LEU A O 1
ATOM 816 N N . ALA A 1 100 ? -4.258 6.965 -4.191 1 98.88 100 ALA A N 1
ATOM 817 C CA . ALA A 1 100 ? -3.633 6.93 -2.875 1 98.88 100 ALA A CA 1
ATOM 818 C C . ALA A 1 100 ? -2.484 5.926 -2.838 1 98.88 100 ALA A C 1
ATOM 820 O O . ALA A 1 100 ? -1.44 6.188 -2.234 1 98.88 100 ALA A O 1
ATOM 821 N N . LEU A 1 101 ? -2.658 4.84 -3.49 1 98.81 101 LEU A N 1
ATOM 822 C CA . LEU A 1 101 ? -1.692 3.746 -3.449 1 98.81 101 LEU A CA 1
ATOM 823 C C . LEU A 1 101 ? -0.418 4.117 -4.199 1 98.81 101 LEU A C 1
ATOM 825 O O . LEU A 1 101 ? 0.663 3.619 -3.879 1 98.81 101 LEU A O 1
ATOM 829 N N . VAL A 1 102 ? -0.481 5.043 -5.168 1 98.69 102 VAL A N 1
ATOM 830 C CA . VAL A 1 102 ? 0.743 5.543 -5.781 1 98.69 102 VAL A CA 1
ATOM 831 C C . VAL A 1 102 ? 1.673 6.098 -4.703 1 98.69 102 VAL A C 1
ATOM 833 O O . VAL A 1 102 ? 2.877 5.836 -4.723 1 98.69 102 VAL A O 1
ATOM 836 N N . ILE A 1 103 ? 1.058 6.781 -3.781 1 98.81 103 ILE A N 1
ATOM 837 C CA . ILE A 1 103 ? 1.84 7.406 -2.721 1 98.81 103 ILE A CA 1
ATOM 838 C C . ILE A 1 103 ? 2.217 6.359 -1.673 1 98.81 103 ILE A C 1
ATOM 840 O O . ILE A 1 103 ? 3.387 6.227 -1.311 1 98.81 103 ILE A O 1
ATOM 844 N N . ILE A 1 104 ? 1.292 5.531 -1.272 1 98.56 104 ILE A N 1
ATOM 845 C CA . ILE A 1 104 ? 1.391 4.664 -0.103 1 98.56 104 ILE A CA 1
ATOM 846 C C . ILE A 1 104 ? 2.293 3.475 -0.418 1 98.56 104 ILE A C 1
ATOM 848 O O . ILE A 1 104 ? 3.008 2.98 0.458 1 98.56 104 ILE A O 1
ATOM 852 N N . THR A 1 105 ? 2.344 3.096 -1.706 1 98 105 THR A N 1
ATOM 853 C CA . THR A 1 105 ? 3.068 1.873 -2.035 1 98 105 THR A CA 1
ATOM 854 C C . THR A 1 105 ? 4.293 2.184 -2.891 1 98 105 THR A C 1
ATOM 856 O O . THR A 1 105 ? 5.285 1.451 -2.854 1 98 105 THR A O 1
ATOM 859 N N . ASN A 1 106 ? 4.289 3.303 -3.615 1 97.69 106 ASN A N 1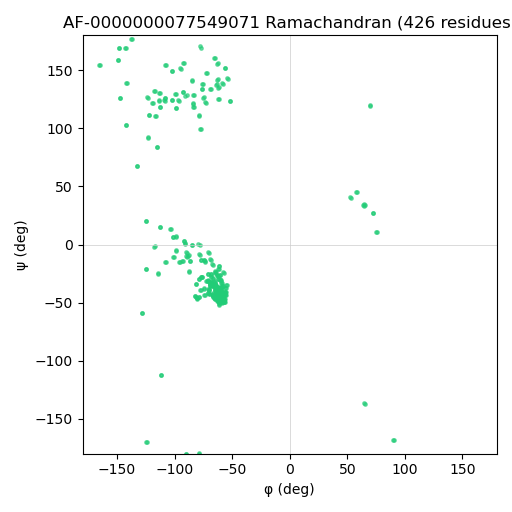
ATOM 860 C CA . ASN A 1 106 ? 5.32 3.48 -4.629 1 97.69 106 ASN A CA 1
ATOM 861 C C . ASN A 1 106 ? 6.195 4.699 -4.336 1 97.69 106 ASN A C 1
ATOM 863 O O . ASN A 1 106 ? 7.148 4.973 -5.062 1 97.69 106 ASN A O 1
ATOM 867 N N . ILE A 1 107 ? 5.887 5.438 -3.256 1 98.5 107 ILE A N 1
ATOM 868 C CA . ILE A 1 107 ? 6.719 6.582 -2.895 1 98.5 107 ILE A CA 1
ATOM 869 C C . ILE A 1 107 ? 7.133 6.473 -1.429 1 98.5 107 ILE A C 1
ATOM 871 O O . ILE A 1 107 ? 8.305 6.246 -1.124 1 98.5 107 ILE A O 1
ATOM 875 N N . GLN A 1 108 ? 6.117 6.426 -0.582 1 98.25 108 GLN A N 1
ATOM 876 C CA . GLN A 1 108 ? 6.289 6.637 0.851 1 98.25 108 GLN A CA 1
ATOM 877 C C . GLN A 1 108 ? 7.156 5.543 1.467 1 98.25 108 GLN A C 1
ATOM 879 O O . GLN A 1 108 ? 8.023 5.82 2.299 1 98.25 108 GLN A O 1
ATOM 884 N N . PRO A 1 109 ? 7.059 4.27 1.097 1 97.69 109 PRO A N 1
ATOM 885 C CA . PRO A 1 109 ? 7.863 3.232 1.743 1 97.69 109 PRO A CA 1
ATOM 886 C C . PRO A 1 109 ? 9.367 3.467 1.583 1 97.69 109 PRO A C 1
ATOM 888 O O . PRO A 1 109 ? 10.148 3.088 2.457 1 97.69 109 PRO A O 1
ATOM 891 N N . PHE A 1 110 ? 9.758 4.156 0.538 1 97.56 110 PHE A N 1
ATOM 892 C CA . PHE A 1 110 ? 11.164 4.332 0.222 1 97.56 110 PHE A CA 1
ATOM 893 C C . PHE A 1 110 ? 11.75 5.512 0.988 1 97.56 110 PHE A C 1
ATOM 895 O O . PHE A 1 110 ? 12.953 5.785 0.896 1 97.56 110 PHE A O 1
ATOM 902 N N . GLN A 1 111 ? 10.867 6.125 1.771 1 96.06 111 GLN A N 1
ATOM 903 C CA . GLN A 1 111 ? 11.281 7.277 2.566 1 96.06 111 GLN A CA 1
ATOM 904 C C . GLN A 1 111 ? 11.516 6.883 4.023 1 96.06 111 GLN A C 1
ATOM 906 O O . GLN A 1 111 ? 12.062 7.668 4.805 1 96.06 111 GLN A O 1
ATOM 911 N N . ASN A 1 112 ? 11.102 5.656 4.355 1 92.62 112 ASN A N 1
ATOM 912 C CA . ASN A 1 112 ? 11.297 5.188 5.719 1 92.62 112 ASN A CA 1
ATOM 913 C C . ASN A 1 112 ? 12.781 5.086 6.066 1 92.62 112 ASN A C 1
ATOM 915 O O . ASN A 1 112 ? 13.578 4.57 5.277 1 92.62 112 ASN A O 1
ATOM 919 N N . PHE A 1 113 ? 13.07 5.512 7.215 1 89.06 113 PHE A N 1
ATOM 920 C CA . PHE A 1 113 ? 14.477 5.57 7.613 1 89.06 113 PHE A CA 1
ATOM 921 C C . PHE A 1 113 ? 15.109 4.184 7.578 1 89.06 113 PHE A C 1
ATOM 923 O O . PHE A 1 113 ? 16.281 4.035 7.215 1 89.06 113 PHE A O 1
ATOM 930 N N . ARG A 1 114 ? 14.375 3.16 7.961 1 88.38 114 ARG A N 1
ATOM 931 C CA . ARG A 1 114 ? 14.891 1.797 7.941 1 88.38 114 ARG A CA 1
ATOM 932 C C . ARG A 1 114 ? 15.297 1.387 6.527 1 88.38 114 ARG A C 1
ATOM 934 O O . ARG A 1 114 ? 16.25 0.632 6.344 1 88.38 114 ARG A O 1
ATOM 941 N N . VAL A 1 115 ? 14.602 1.923 5.574 1 93.19 115 VAL A N 1
ATOM 942 C CA . VAL A 1 115 ? 14.867 1.586 4.176 1 93.19 115 VAL A CA 1
ATOM 943 C C . VAL A 1 115 ? 16.062 2.385 3.666 1 93.19 115 VAL A C 1
ATOM 945 O O . VAL A 1 115 ? 16.984 1.823 3.068 1 93.19 115 VAL A O 1
ATOM 948 N N . THR A 1 116 ? 16.078 3.688 3.951 1 95.5 116 THR A N 1
ATOM 949 C CA . THR A 1 116 ? 17.141 4.539 3.43 1 95.5 116 THR A CA 1
ATOM 950 C C . THR A 1 116 ? 18.469 4.203 4.094 1 95.5 116 THR A C 1
ATOM 952 O O . THR A 1 116 ? 19.531 4.254 3.449 1 95.5 116 THR A O 1
ATOM 955 N N . SER A 1 117 ? 18.406 3.797 5.41 1 93.38 117 SER A N 1
ATOM 956 C CA . SER A 1 117 ? 19.625 3.422 6.109 1 93.38 117 SER A CA 1
ATOM 957 C C . SER A 1 117 ? 20.172 2.092 5.594 1 93.38 117 SER A C 1
ATOM 959 O O . SER A 1 117 ? 21.391 1.858 5.617 1 93.38 117 SER A O 1
ATOM 961 N N . LYS A 1 118 ? 19.281 1.192 5.16 1 93.19 118 LYS A N 1
ATOM 962 C CA . LYS A 1 118 ? 19.719 -0.06 4.551 1 93.19 118 LYS A CA 1
ATOM 963 C C . LYS A 1 118 ? 20.344 0.183 3.18 1 93.19 118 LYS A C 1
ATOM 965 O O . LYS A 1 118 ? 21.266 -0.527 2.775 1 93.19 118 LYS A O 1
ATOM 970 N N . HIS A 1 119 ? 19.844 1.215 2.5 1 94.75 119 HIS A N 1
ATOM 971 C CA . HIS A 1 119 ? 20.406 1.588 1.206 1 94.75 119 HIS A CA 1
ATOM 972 C C . HIS A 1 119 ? 21.844 2.064 1.346 1 94.75 119 HIS A C 1
ATOM 974 O O . HIS A 1 119 ? 22.719 1.647 0.582 1 94.75 119 HIS A O 1
ATOM 980 N N . SER A 1 120 ? 22.062 2.953 2.354 1 95.69 120 SER A N 1
ATOM 981 C CA . SER A 1 120 ? 23.406 3.482 2.553 1 95.69 120 SER A CA 1
ATOM 982 C C . SER A 1 120 ? 23.547 4.16 3.912 1 95.69 120 SER A C 1
ATOM 984 O O . SER A 1 120 ? 22.547 4.648 4.469 1 95.69 120 SER A O 1
ATOM 986 N N . ASP A 1 121 ? 24.75 4.191 4.391 1 94.62 121 ASP A N 1
ATOM 987 C CA . ASP A 1 121 ? 25.047 4.953 5.602 1 94.62 121 ASP A CA 1
ATOM 988 C C . ASP A 1 121 ? 25.391 6.406 5.27 1 94.62 121 ASP A C 1
ATOM 990 O O . ASP A 1 121 ? 25.469 7.25 6.164 1 94.62 121 ASP A O 1
ATOM 994 N N . ASP A 1 122 ? 25.547 6.672 4 1 96.38 122 ASP A N 1
ATOM 995 C CA . ASP A 1 122 ? 25.844 8.023 3.529 1 96.38 122 ASP A CA 1
ATOM 996 C C . ASP A 1 122 ? 24.562 8.844 3.377 1 96.38 122 ASP A C 1
ATOM 998 O O . ASP A 1 122 ? 23.719 8.547 2.521 1 96.38 122 ASP A O 1
ATOM 1002 N N . PRO A 1 123 ? 24.469 9.93 4.133 1 95.56 123 PRO A N 1
ATOM 1003 C CA . PRO A 1 123 ? 23.25 10.742 4.082 1 95.56 123 PRO A CA 1
ATOM 1004 C C . PRO A 1 123 ? 22.953 11.273 2.68 1 95.56 123 PRO A C 1
ATOM 1006 O O . PRO A 1 123 ? 21.797 11.43 2.305 1 95.56 123 PRO A O 1
ATOM 1009 N N . VAL A 1 124 ? 23.969 11.539 1.972 1 96.94 124 VAL A N 1
ATOM 1010 C CA . VAL A 1 124 ? 23.781 12.047 0.618 1 96.94 124 VAL A CA 1
ATOM 1011 C C . VAL A 1 124 ? 23.141 10.977 -0.255 1 96.94 124 VAL A C 1
ATOM 1013 O O . VAL A 1 124 ? 22.203 11.258 -1.011 1 96.94 124 VAL A O 1
ATOM 1016 N N . LYS A 1 125 ? 23.609 9.75 -0.143 1 96.12 125 LYS A N 1
ATOM 1017 C CA . LYS A 1 125 ? 23.062 8.641 -0.915 1 96.12 125 LYS A CA 1
ATOM 1018 C C . LYS A 1 125 ? 21.641 8.312 -0.473 1 96.12 125 LYS A C 1
ATOM 1020 O O . LYS A 1 125 ? 20.812 7.922 -1.291 1 96.12 125 LYS A O 1
ATOM 1025 N N . GLN A 1 126 ? 21.406 8.445 0.826 1 96.62 126 GLN A N 1
ATOM 1026 C CA . GLN A 1 126 ? 20.047 8.266 1.325 1 96.62 126 GLN A CA 1
ATOM 1027 C C . GLN A 1 126 ? 19.094 9.281 0.695 1 96.62 126 GLN A C 1
ATOM 1029 O O . GLN A 1 126 ? 18 8.914 0.254 1 96.62 126 GLN A O 1
ATOM 1034 N N . HIS A 1 127 ? 19.547 10.508 0.667 1 96.75 127 HIS A N 1
ATOM 1035 C CA . HIS A 1 127 ? 18.75 11.594 0.094 1 96.75 127 HIS A CA 1
ATOM 1036 C C . HIS A 1 127 ? 18.469 11.344 -1.385 1 96.75 127 HIS A C 1
ATOM 1038 O O . HIS A 1 127 ? 17.344 11.508 -1.839 1 96.75 127 HIS A O 1
ATOM 1044 N N . ASP A 1 128 ? 19.469 10.93 -2.104 1 96.88 128 ASP A N 1
ATOM 1045 C CA . ASP A 1 128 ? 19.328 10.688 -3.537 1 96.88 128 ASP A CA 1
ATOM 1046 C C . ASP A 1 128 ? 18.359 9.539 -3.811 1 96.88 128 ASP A C 1
ATOM 1048 O O . ASP A 1 128 ? 17.594 9.594 -4.766 1 96.88 128 ASP A O 1
ATOM 1052 N N . PHE A 1 129 ? 18.484 8.555 -2.967 1 97.44 129 PHE A N 1
ATOM 1053 C CA . PHE A 1 129 ? 17.594 7.406 -3.072 1 97.44 129 PHE A CA 1
ATOM 1054 C C . PHE A 1 129 ? 16.141 7.824 -2.891 1 97.44 129 PHE A C 1
ATOM 1056 O O . PHE A 1 129 ? 15.281 7.508 -3.721 1 97.44 129 PHE A O 1
ATOM 1063 N N . THR A 1 130 ? 15.883 8.555 -1.87 1 97.81 130 THR A N 1
ATOM 1064 C CA . THR A 1 130 ? 14.547 9.031 -1.544 1 97.81 130 THR A CA 1
ATOM 1065 C C . THR A 1 130 ? 14.016 9.953 -2.637 1 97.81 130 THR A C 1
ATOM 1067 O O . THR A 1 130 ? 12.891 9.789 -3.105 1 97.81 130 THR A O 1
ATOM 1070 N N . LYS A 1 131 ? 14.836 10.891 -3.07 1 98.31 131 LYS A N 1
ATOM 1071 C CA . LYS A 1 131 ? 14.461 11.844 -4.109 1 98.31 131 LYS A CA 1
ATOM 1072 C C . LYS A 1 131 ? 14.078 11.133 -5.402 1 98.31 131 LYS A C 1
ATOM 1074 O O . LYS A 1 131 ? 13.094 11.5 -6.051 1 98.31 131 LYS A O 1
ATOM 1079 N N . PHE A 1 132 ? 14.805 10.141 -5.75 1 98 132 PHE A N 1
ATOM 1080 C CA . PHE A 1 132 ? 14.547 9.391 -6.973 1 98 132 PHE A CA 1
ATOM 1081 C C . PHE A 1 132 ? 13.141 8.797 -6.965 1 98 132 PHE A C 1
ATOM 1083 O O . PHE A 1 132 ? 12.406 8.93 -7.945 1 98 132 PHE A O 1
ATOM 1090 N N . PHE A 1 133 ? 12.797 8.211 -5.883 1 98.12 133 PHE A N 1
ATOM 1091 C CA . PHE A 1 133 ? 11.516 7.512 -5.848 1 98.12 133 PHE A CA 1
ATOM 1092 C C . PHE A 1 133 ? 10.375 8.5 -5.652 1 98.12 133 PHE A C 1
ATOM 1094 O O . PHE A 1 133 ? 9.25 8.25 -6.109 1 98.12 133 PHE A O 1
ATOM 1101 N N . ILE A 1 134 ? 10.617 9.625 -4.977 1 98.69 134 ILE A N 1
ATOM 1102 C CA . ILE A 1 134 ? 9.609 10.68 -4.945 1 98.69 134 ILE A CA 1
ATOM 1103 C C . ILE A 1 134 ? 9.328 11.164 -6.363 1 98.69 134 ILE A C 1
ATOM 1105 O O . ILE A 1 134 ? 8.172 11.242 -6.785 1 98.69 134 ILE A O 1
ATOM 1109 N N . GLU A 1 135 ? 10.367 11.469 -7.102 1 98.69 135 GLU A N 1
ATOM 1110 C CA . GLU A 1 135 ? 10.219 12.008 -8.445 1 98.69 135 GLU A CA 1
ATOM 1111 C C . GLU A 1 135 ? 9.516 11 -9.367 1 98.69 135 GLU A C 1
ATOM 1113 O O . GLU A 1 135 ? 8.609 11.367 -10.109 1 98.69 135 GLU A O 1
ATOM 1118 N N . ARG A 1 136 ? 9.883 9.797 -9.297 1 97.69 136 ARG A N 1
ATOM 1119 C CA . ARG A 1 136 ? 9.25 8.766 -10.109 1 97.69 136 ARG A CA 1
ATOM 1120 C C . ARG A 1 136 ? 7.77 8.625 -9.766 1 97.69 136 ARG A C 1
ATOM 1122 O O . ARG A 1 136 ? 6.922 8.555 -10.648 1 97.69 136 ARG A O 1
ATOM 1129 N N . GLY A 1 137 ? 7.527 8.531 -8.477 1 98.44 137 GLY A N 1
ATOM 1130 C CA . GLY A 1 137 ? 6.145 8.438 -8.039 1 98.44 137 GLY A CA 1
ATOM 1131 C C . GLY A 1 137 ? 5.316 9.648 -8.422 1 98.44 137 GLY A C 1
ATOM 1132 O O . GLY A 1 137 ? 4.16 9.516 -8.82 1 98.44 137 GLY A O 1
ATOM 1133 N N . PHE A 1 138 ? 5.887 10.828 -8.289 1 98.88 138 PHE A N 1
ATOM 1134 C CA . PHE A 1 138 ? 5.184 12.062 -8.625 1 98.88 138 PHE A CA 1
ATOM 1135 C C . PHE A 1 138 ? 4.938 12.148 -10.125 1 98.88 138 PHE A C 1
ATOM 1137 O O . PHE A 1 138 ? 3.92 12.688 -10.562 1 98.88 138 PHE A O 1
ATOM 1144 N N . GLU A 1 139 ? 5.859 11.656 -10.906 1 98.62 139 GLU A N 1
ATOM 1145 C CA . GLU A 1 139 ? 5.609 11.602 -12.344 1 98.62 139 GLU A CA 1
ATOM 1146 C C . GLU A 1 139 ? 4.344 10.805 -12.648 1 98.62 139 GLU A C 1
ATOM 1148 O O . GLU A 1 139 ? 3.5 11.25 -13.438 1 98.62 139 GLU A O 1
ATOM 1153 N N . THR A 1 140 ? 4.262 9.695 -12.047 1 98.62 140 THR A N 1
ATOM 1154 C CA . THR A 1 140 ? 3.086 8.844 -12.211 1 98.62 140 THR A CA 1
ATOM 1155 C C . THR A 1 140 ? 1.83 9.562 -11.719 1 98.62 140 THR A C 1
ATOM 1157 O O . THR A 1 140 ? 0.827 9.625 -12.43 1 98.62 140 THR A O 1
ATOM 1160 N N . LEU A 1 141 ? 1.892 10.07 -10.523 1 98.88 141 LEU A N 1
ATOM 1161 C CA . LEU A 1 141 ? 0.739 10.703 -9.898 1 98.88 141 LEU A CA 1
ATOM 1162 C C . LEU A 1 141 ? 0.282 11.922 -10.703 1 98.88 141 LEU A C 1
ATOM 1164 O O . LEU A 1 141 ? -0.918 12.125 -10.891 1 98.88 141 LEU A O 1
ATOM 1168 N N . GLU A 1 142 ? 1.235 12.727 -11.148 1 98.94 142 GLU A N 1
ATOM 1169 C CA . GLU A 1 142 ? 0.935 13.906 -11.945 1 98.94 142 GLU A CA 1
ATOM 1170 C C . GLU A 1 142 ? 0.149 13.539 -13.203 1 98.94 142 GLU A C 1
ATOM 1172 O O . GLU A 1 142 ? -0.891 14.141 -13.484 1 98.94 142 GLU A O 1
ATOM 1177 N N . LYS A 1 143 ? 0.622 12.57 -13.93 1 98.75 143 LYS A N 1
ATOM 1178 C CA . LYS A 1 143 ? -0.023 12.148 -15.172 1 98.75 143 LYS A CA 1
ATOM 1179 C C . LYS A 1 143 ? -1.437 11.633 -14.906 1 98.75 143 LYS A C 1
ATOM 1181 O O . LYS A 1 143 ? -2.35 11.891 -15.695 1 98.75 143 LYS A O 1
ATOM 1186 N N . ARG A 1 144 ? -1.626 10.984 -13.852 1 98.69 144 ARG A N 1
ATOM 1187 C CA . ARG A 1 144 ? -2.945 10.461 -13.516 1 98.69 144 ARG A CA 1
ATOM 1188 C C . ARG A 1 144 ? -3.881 11.578 -13.062 1 98.69 144 ARG A C 1
ATOM 1190 O O . ARG A 1 144 ? -5.043 11.625 -13.469 1 98.69 144 ARG A O 1
ATOM 1197 N N . LEU A 1 145 ? -3.357 12.445 -12.242 1 98.88 145 LEU A N 1
ATOM 1198 C CA . LEU A 1 145 ? -4.176 13.523 -11.695 1 98.88 145 LEU A CA 1
ATOM 1199 C C . LEU A 1 145 ? -4.598 14.492 -12.805 1 98.88 145 LEU A C 1
ATOM 1201 O O . LEU A 1 145 ? -5.668 15.102 -12.719 1 98.88 145 LEU A O 1
ATOM 1205 N N . GLN A 1 146 ? -3.805 14.602 -13.805 1 98.69 146 GLN A N 1
ATOM 1206 C CA . GLN A 1 146 ? -4.168 15.453 -14.93 1 98.69 146 GLN A CA 1
ATOM 1207 C C . GLN A 1 146 ? -5.492 15.008 -15.547 1 98.69 146 GLN A C 1
ATOM 1209 O O . GLN A 1 146 ? -6.227 15.828 -16.109 1 98.69 146 GLN A O 1
ATOM 1214 N N . LYS A 1 147 ? -5.84 13.773 -15.352 1 98.06 147 LYS A N 1
ATOM 1215 C CA . LYS A 1 147 ? -7.039 13.219 -15.969 1 98.06 147 LYS A CA 1
ATOM 1216 C C . LYS A 1 147 ? -8.227 13.266 -15.008 1 98.06 147 LYS A C 1
ATOM 1218 O O . LYS A 1 147 ? -9.375 13.148 -15.43 1 98.06 147 LYS A O 1
ATOM 1223 N N . THR A 1 148 ? -7.969 13.492 -13.719 1 98.62 148 THR A N 1
ATOM 1224 C CA . THR A 1 148 ? -9.047 13.273 -12.758 1 98.62 148 THR A CA 1
ATOM 1225 C C . THR A 1 148 ? -9.289 14.531 -11.93 1 98.62 148 THR A C 1
ATOM 1227 O O . THR A 1 148 ? -10.367 14.703 -11.359 1 98.62 148 THR A O 1
ATOM 1230 N N . ALA A 1 149 ? -8.336 15.398 -11.852 1 98.62 149 ALA A N 1
ATOM 1231 C CA . ALA A 1 149 ? -8.336 16.484 -10.867 1 98.62 149 ALA A CA 1
ATOM 1232 C C . ALA A 1 149 ? -9.312 17.578 -11.266 1 98.62 149 ALA A C 1
ATOM 1234 O O . ALA A 1 149 ? -9.469 17.891 -12.445 1 98.62 149 ALA A O 1
ATOM 1235 N N . GLY A 1 150 ? -10.008 18.062 -10.344 1 98.25 150 GLY A N 1
ATOM 1236 C CA . GLY A 1 150 ? -10.609 19.375 -10.305 1 98.25 150 GLY A CA 1
ATOM 1237 C C . GLY A 1 150 ? -9.984 20.297 -9.266 1 98.25 150 GLY A C 1
ATOM 1238 O O . GLY A 1 150 ? -8.789 20.578 -9.328 1 98.25 150 GLY A O 1
ATOM 1239 N N . LYS A 1 151 ? -10.781 20.594 -8.258 1 98.19 151 LYS A N 1
ATOM 1240 C CA . LYS A 1 151 ? -10.227 21.281 -7.094 1 98.19 151 LYS A CA 1
ATOM 1241 C C . LYS A 1 151 ? -9.352 20.344 -6.266 1 98.19 151 LYS A C 1
ATOM 1243 O O . LYS A 1 151 ? -8.359 20.781 -5.672 1 98.19 151 LYS A O 1
ATOM 1248 N N . PHE A 1 152 ? -9.719 19.125 -6.301 1 98.81 152 PHE A N 1
ATOM 1249 C CA . PHE A 1 152 ? -9.016 18.094 -5.551 1 98.81 152 PHE A CA 1
ATOM 1250 C C . PHE A 1 152 ? -8.562 16.969 -6.473 1 98.81 152 PHE A C 1
ATOM 1252 O O . PHE A 1 152 ? -8.516 17.141 -7.691 1 98.81 152 PHE A O 1
ATOM 1259 N N . ALA A 1 153 ? -8.094 15.859 -5.949 1 98.88 153 ALA A N 1
ATOM 1260 C CA . ALA A 1 153 ? -7.504 14.766 -6.727 1 98.88 153 ALA A CA 1
ATOM 1261 C C . ALA A 1 153 ? -8.539 14.141 -7.656 1 98.88 153 ALA A C 1
ATOM 1263 O O . ALA A 1 153 ? -8.203 13.711 -8.766 1 98.88 153 ALA A O 1
ATOM 1264 N N . VAL A 1 154 ? -9.773 14.023 -7.16 1 98.75 154 VAL A N 1
ATOM 1265 C CA . VAL A 1 154 ? -10.867 13.484 -7.953 1 98.75 154 VAL A CA 1
ATOM 1266 C C . VAL A 1 154 ? -12.008 14.5 -8.023 1 98.75 154 VAL A C 1
ATOM 1268 O O . VAL A 1 154 ? -12.906 14.5 -7.18 1 98.75 154 VAL A O 1
ATOM 1271 N N . GLY A 1 155 ? -11.969 15.281 -9.023 1 98.38 155 GLY A N 1
ATOM 1272 C CA . GLY A 1 155 ? -12.969 16.328 -9.156 1 98.38 155 GLY A CA 1
ATOM 1273 C C . GLY A 1 155 ? -12.898 17.359 -8.047 1 98.38 155 GLY A C 1
ATOM 1274 O O . GLY A 1 155 ? -11.812 17.844 -7.715 1 98.38 155 GLY A O 1
ATOM 1275 N N . ASP A 1 156 ? -14.062 17.75 -7.523 1 98.31 156 ASP A N 1
ATOM 1276 C CA . ASP A 1 156 ? -14.133 18.828 -6.555 1 98.31 156 ASP A CA 1
ATOM 1277 C C . ASP A 1 156 ? -14.562 18.328 -5.18 1 98.31 156 ASP A C 1
ATOM 1279 O O . ASP A 1 156 ? -14.969 19.109 -4.32 1 98.31 156 ASP A O 1
ATOM 1283 N N . GLN A 1 157 ? -14.477 17.047 -5.059 1 98 157 GLN A N 1
ATOM 1284 C CA . GLN A 1 157 ? -14.812 16.422 -3.779 1 98 157 GLN A CA 1
ATOM 1285 C C . GLN A 1 157 ? -13.586 15.812 -3.123 1 98 157 GLN A C 1
ATOM 1287 O O . GLN A 1 157 ? -12.828 15.078 -3.768 1 98 157 GLN A O 1
ATOM 1292 N N . LEU A 1 158 ? -13.422 16.156 -1.85 1 98.44 158 LEU A N 1
ATOM 1293 C CA . LEU A 1 158 ? -12.305 15.594 -1.09 1 98.44 158 LEU A CA 1
ATOM 1294 C C . LEU A 1 158 ? -12.375 14.07 -1.067 1 98.44 158 LEU A C 1
ATOM 1296 O O . LEU A 1 158 ? -13.453 13.5 -0.925 1 98.44 158 LEU A O 1
ATOM 1300 N N . SER A 1 159 ? -11.219 13.438 -1.217 1 98.62 159 SER A N 1
ATOM 1301 C CA . SER A 1 159 ? -11.156 11.984 -1.202 1 98.62 159 SER A CA 1
ATOM 1302 C C . SER A 1 159 ? -9.961 11.492 -0.396 1 98.62 159 SER A C 1
ATOM 1304 O O . SER A 1 159 ? -9.141 12.289 0.055 1 98.62 159 SER A O 1
ATOM 1306 N N . LEU A 1 160 ? -9.867 10.195 -0.272 1 98.75 160 LEU A N 1
ATOM 1307 C CA . LEU A 1 160 ? -8.758 9.5 0.375 1 98.75 160 LEU A CA 1
ATOM 1308 C C . LEU A 1 160 ? -7.426 9.891 -0.257 1 98.75 160 LEU A C 1
ATOM 1310 O O . LEU A 1 160 ? -6.41 9.992 0.436 1 98.75 160 LEU A O 1
ATOM 1314 N N . ALA A 1 161 ? -7.426 10.062 -1.546 1 98.88 161 ALA A N 1
ATOM 1315 C CA . ALA A 1 161 ? -6.203 10.461 -2.242 1 98.88 161 ALA A CA 1
ATOM 1316 C C . ALA A 1 161 ? -5.715 11.82 -1.755 1 98.88 161 ALA A C 1
ATOM 1318 O O . ALA A 1 161 ? -4.512 12.031 -1.596 1 98.88 161 ALA A O 1
ATOM 1319 N N . ASP A 1 162 ? -6.605 12.711 -1.493 1 98.94 162 ASP A N 1
ATOM 1320 C CA . ASP A 1 162 ? -6.266 14.078 -1.104 1 98.94 162 ASP A CA 1
ATOM 1321 C C . ASP A 1 162 ? -5.551 14.102 0.246 1 98.94 162 ASP A C 1
ATOM 1323 O O . ASP A 1 162 ? -4.656 14.914 0.465 1 98.94 162 ASP A O 1
ATOM 1327 N N . VAL A 1 163 ? -5.867 13.172 1.169 1 98.75 163 VAL A N 1
ATOM 1328 C CA . VAL A 1 163 ? -5.277 13.219 2.502 1 98.75 163 VAL A CA 1
ATOM 1329 C C . VAL A 1 163 ? -3.844 12.695 2.451 1 98.75 163 VAL A C 1
ATOM 1331 O O . VAL A 1 163 ? -3.066 12.898 3.385 1 98.75 163 VAL A O 1
ATOM 1334 N N . CYS A 1 164 ? -3.498 12.07 1.362 1 98.88 164 CYS A N 1
ATOM 1335 C CA . CYS A 1 164 ? -2.164 11.492 1.232 1 98.88 164 CYS A CA 1
ATOM 1336 C C . CYS A 1 164 ? -1.208 12.477 0.564 1 98.88 164 CYS A C 1
ATOM 1338 O O . CYS A 1 164 ? 0.01 12.289 0.617 1 98.88 164 CYS A O 1
ATOM 1340 N N . ILE A 1 165 ? -1.706 13.539 -0.055 1 98.88 165 ILE A N 1
ATOM 1341 C CA . ILE A 1 165 ? -0.911 14.375 -0.949 1 98.88 165 ILE A CA 1
ATOM 1342 C C . ILE A 1 165 ? -0.069 15.352 -0.13 1 98.88 165 ILE A C 1
ATOM 1344 O O . ILE A 1 165 ? 1.148 15.438 -0.309 1 98.88 165 ILE A O 1
ATOM 1348 N N . PRO A 1 166 ? -0.581 16.078 0.91 1 98.81 166 PRO A N 1
ATOM 1349 C CA . PRO A 1 166 ? 0.184 17.125 1.57 1 98.81 166 PRO A CA 1
ATOM 1350 C C . PRO A 1 166 ? 1.428 16.609 2.283 1 98.81 166 PRO A C 1
ATOM 1352 O O . PRO A 1 166 ? 2.516 17.172 2.131 1 98.81 166 PRO A O 1
ATOM 1355 N N . PRO A 1 167 ? 1.287 15.469 3.072 1 98.62 167 PRO A N 1
ATOM 1356 C CA . PRO A 1 167 ? 2.527 14.992 3.689 1 98.62 167 PRO A CA 1
ATOM 1357 C C . PRO A 1 167 ? 3.598 14.633 2.66 1 98.62 167 PRO A C 1
ATOM 1359 O O . PRO A 1 167 ? 4.785 14.867 2.893 1 98.62 167 PRO A O 1
ATOM 1362 N N . GLN A 1 168 ? 3.189 14.094 1.556 1 98.69 168 GLN A N 1
ATOM 1363 C CA . GLN A 1 168 ? 4.156 13.672 0.549 1 98.69 168 GLN A CA 1
ATOM 1364 C C . GLN A 1 168 ? 4.812 14.875 -0.124 1 98.69 168 GLN A C 1
ATOM 1366 O O . GLN A 1 168 ? 6.008 14.852 -0.423 1 98.69 168 GLN A O 1
ATOM 1371 N N . VAL A 1 169 ? 4.035 15.898 -0.437 1 98.75 169 VAL A N 1
ATOM 1372 C CA . VAL A 1 169 ? 4.582 17.125 -1.022 1 98.75 169 VAL A CA 1
ATOM 1373 C C . VAL A 1 169 ? 5.578 17.75 -0.057 1 98.75 169 VAL A C 1
ATOM 1375 O O . VAL A 1 169 ? 6.633 18.234 -0.475 1 98.75 169 VAL A O 1
ATOM 1378 N N . HIS A 1 170 ? 5.262 17.75 1.194 1 97.75 170 HIS A N 1
ATOM 1379 C CA . HIS A 1 170 ? 6.172 18.266 2.207 1 97.75 170 HIS A CA 1
ATOM 1380 C C . HIS A 1 170 ? 7.52 17.562 2.158 1 97.75 170 HIS A C 1
ATOM 1382 O O . HIS A 1 170 ? 8.57 18.203 2.152 1 97.75 170 HIS A O 1
ATOM 1388 N N . TRP A 1 171 ? 7.477 16.281 2.084 1 96.38 171 TRP A N 1
ATOM 1389 C CA . TRP A 1 171 ? 8.703 15.5 2.059 1 96.38 171 TRP A CA 1
ATOM 1390 C C . TRP A 1 171 ? 9.453 15.703 0.746 1 96.38 171 TRP A C 1
ATOM 1392 O O . TRP A 1 171 ? 10.688 15.68 0.715 1 96.38 171 TRP A O 1
ATOM 1402 N N . ALA A 1 172 ? 8.719 15.875 -0.343 1 98.19 172 ALA A N 1
ATOM 1403 C CA . ALA A 1 172 ? 9.367 16.234 -1.603 1 98.19 172 ALA A CA 1
ATOM 1404 C C . ALA A 1 172 ? 10.203 17.5 -1.446 1 98.19 172 ALA A C 1
ATOM 1406 O O . ALA A 1 172 ? 11.328 17.578 -1.949 1 98.19 172 ALA A O 1
ATOM 1407 N N . GLY A 1 173 ? 9.672 18.5 -0.764 1 96.81 173 GLY A N 1
ATOM 1408 C CA . GLY A 1 173 ? 10.406 19.719 -0.492 1 96.81 173 GLY A CA 1
ATOM 1409 C C . GLY A 1 173 ? 11.664 19.484 0.322 1 96.81 173 GLY A C 1
ATOM 1410 O O . GLY A 1 173 ? 12.711 20.078 0.033 1 96.81 173 GLY A O 1
ATOM 1411 N N . ARG A 1 174 ? 11.555 18.656 1.284 1 94.5 174 ARG A N 1
ATOM 1412 C CA . ARG A 1 174 ? 12.695 18.344 2.143 1 94.5 174 ARG A CA 1
ATOM 1413 C C . ARG A 1 174 ? 13.82 17.688 1.347 1 94.5 174 ARG A C 1
ATOM 1415 O O . ARG A 1 174 ? 14.992 17.797 1.708 1 94.5 174 ARG A O 1
ATOM 1422 N N . HIS A 1 175 ? 13.422 17.047 0.283 1 97.25 175 HIS A N 1
ATOM 1423 C CA . HIS A 1 175 ? 14.414 16.375 -0.544 1 97.25 175 HIS A CA 1
ATOM 1424 C C . HIS A 1 175 ? 14.703 17.172 -1.814 1 97.25 175 HIS A C 1
ATOM 1426 O O . HIS A 1 175 ? 15.227 16.625 -2.789 1 97.25 175 HIS A O 1
ATOM 1432 N N . HIS A 1 176 ? 14.258 18.422 -1.865 1 97.19 176 HIS A N 1
ATOM 1433 C CA . HIS A 1 176 ? 14.594 19.391 -2.896 1 97.19 176 HIS A CA 1
ATOM 1434 C C . HIS A 1 176 ? 14.062 18.969 -4.258 1 97.19 176 HIS A C 1
ATOM 1436 O O . HIS A 1 176 ? 14.734 19.141 -5.277 1 97.19 176 HIS A O 1
ATOM 1442 N N . VAL A 1 177 ? 12.977 18.344 -4.242 1 98.5 177 VAL A N 1
ATOM 1443 C CA . VAL A 1 177 ? 12.281 18.016 -5.488 1 98.5 177 VAL A CA 1
ATOM 1444 C C . VAL A 1 177 ? 11.742 19.297 -6.117 1 98.5 177 VAL A C 1
ATOM 1446 O O . VAL A 1 177 ? 11.188 20.156 -5.426 1 98.5 177 VAL A O 1
ATOM 1449 N N . ASP A 1 178 ? 11.93 19.5 -7.395 1 98.5 178 ASP A N 1
ATOM 1450 C CA . ASP A 1 178 ? 11.406 20.641 -8.125 1 98.5 178 ASP A CA 1
ATOM 1451 C C . ASP A 1 178 ? 9.914 20.469 -8.414 1 98.5 178 ASP A C 1
ATOM 1453 O O . ASP A 1 178 ? 9.539 19.891 -9.438 1 98.5 178 ASP A O 1
ATOM 1457 N N . MET A 1 179 ? 9.125 21.094 -7.629 1 98.31 179 MET A N 1
ATOM 1458 C CA . MET A 1 179 ? 7.684 20.875 -7.695 1 98.31 179 MET A CA 1
ATOM 1459 C C . MET A 1 179 ? 7.09 21.547 -8.922 1 98.31 179 MET A C 1
ATOM 1461 O O . MET A 1 179 ? 5.938 21.281 -9.281 1 98.31 179 MET A O 1
ATOM 1465 N N . SER A 1 180 ? 7.805 22.422 -9.586 1 98.44 180 SER A N 1
ATOM 1466 C CA . SER A 1 180 ? 7.316 23.047 -10.812 1 98.44 180 SER A CA 1
ATOM 1467 C C . SER A 1 180 ? 7.066 22 -11.898 1 98.44 180 SER A C 1
ATOM 1469 O O . SER A 1 180 ? 6.324 22.25 -12.852 1 98.44 180 SER A O 1
ATOM 1471 N N . GLN A 1 181 ? 7.645 20.797 -11.773 1 98.5 181 GLN A N 1
ATOM 1472 C CA . GLN A 1 181 ? 7.461 19.719 -12.727 1 98.5 181 GLN A CA 1
ATOM 1473 C C . GLN A 1 181 ? 6.117 19.016 -12.523 1 98.5 181 GLN A C 1
ATOM 1475 O O . GLN A 1 181 ? 5.676 18.25 -13.367 1 98.5 181 GLN A O 1
ATOM 1480 N N . TYR A 1 182 ? 5.469 19.375 -11.469 1 98.88 182 TYR A N 1
ATOM 1481 C CA . TYR A 1 182 ? 4.227 18.703 -11.094 1 98.88 182 TYR A CA 1
ATOM 1482 C C . TYR A 1 182 ? 3.143 19.719 -10.758 1 98.88 182 TYR A C 1
ATOM 1484 O O . TYR A 1 182 ? 2.645 19.766 -9.625 1 98.88 182 TYR A O 1
ATOM 1492 N N . PRO A 1 183 ? 2.697 20.453 -11.727 1 98.81 183 PRO A N 1
ATOM 1493 C CA . PRO A 1 183 ? 1.79 21.578 -11.477 1 98.81 183 PRO A CA 1
ATOM 1494 C C . PRO A 1 183 ? 0.426 21.125 -10.953 1 98.81 183 PRO A C 1
ATOM 1496 O O . PRO A 1 183 ? -0.204 21.828 -10.164 1 98.81 183 PRO A O 1
ATOM 1499 N N . THR A 1 184 ? -0.066 19.984 -11.414 1 98.94 184 THR A N 1
ATOM 1500 C CA . THR A 1 184 ? -1.362 19.516 -10.945 1 98.94 184 THR A CA 1
ATOM 1501 C C . THR A 1 184 ? -1.296 19.141 -9.461 1 98.94 184 THR A C 1
ATOM 1503 O O . THR A 1 184 ? -2.191 19.5 -8.688 1 98.94 184 THR A O 1
ATOM 1506 N N . ILE A 1 185 ? -0.245 18.438 -9.078 1 98.94 185 ILE A N 1
ATOM 1507 C CA . ILE A 1 185 ? -0.046 18.094 -7.672 1 98.94 185 ILE A CA 1
ATOM 1508 C C . ILE A 1 185 ? 0.031 19.375 -6.836 1 98.94 185 ILE A C 1
ATOM 1510 O O . ILE A 1 185 ? -0.601 19.469 -5.781 1 98.94 185 ILE A O 1
ATOM 1514 N N . GLN A 1 186 ? 0.788 20.281 -7.301 1 98.75 186 GLN A N 1
ATOM 1515 C CA . GLN A 1 186 ? 0.975 21.531 -6.57 1 98.75 186 GLN A CA 1
ATOM 1516 C C . GLN A 1 186 ? -0.347 22.281 -6.406 1 98.75 186 GLN A C 1
ATOM 1518 O O . GLN A 1 186 ? -0.642 22.797 -5.328 1 98.75 186 GLN A O 1
ATOM 1523 N N . LYS A 1 187 ? -1.063 22.359 -7.449 1 98.81 187 LYS A N 1
ATOM 1524 C CA . LYS A 1 187 ? -2.357 23.031 -7.406 1 98.81 187 LYS A CA 1
ATOM 1525 C C . LYS A 1 187 ? -3.273 22.406 -6.363 1 98.81 187 LYS A C 1
ATOM 1527 O O . LYS A 1 187 ? -3.914 23.109 -5.582 1 98.81 187 LYS A O 1
ATOM 1532 N N . ILE A 1 188 ? -3.385 21.141 -6.383 1 98.94 188 ILE A N 1
ATOM 1533 C CA . ILE A 1 188 ? -4.211 20.422 -5.422 1 98.94 188 ILE A CA 1
ATOM 1534 C C . ILE A 1 188 ? -3.713 20.688 -4.004 1 98.94 188 ILE A C 1
ATOM 1536 O O . ILE A 1 188 ? -4.504 20.984 -3.107 1 98.94 188 ILE A O 1
ATOM 1540 N N . ASN A 1 189 ? -2.432 20.531 -3.846 1 98.88 189 ASN A N 1
ATOM 1541 C CA . ASN A 1 189 ? -1.842 20.781 -2.533 1 98.88 189 ASN A CA 1
ATOM 1542 C C . ASN A 1 189 ? -2.154 22.188 -2.027 1 98.88 189 ASN A C 1
ATOM 1544 O O . ASN A 1 189 ? -2.428 22.375 -0.842 1 98.88 189 ASN A O 1
ATOM 1548 N N . ASP A 1 190 ? -2.049 23.156 -2.893 1 98.69 190 ASP A N 1
ATOM 1549 C CA . ASP A 1 190 ? -2.355 24.547 -2.533 1 98.69 190 ASP A CA 1
ATOM 1550 C C . ASP A 1 190 ? -3.799 24.672 -2.053 1 98.69 190 ASP A C 1
ATOM 1552 O O . ASP A 1 190 ? -4.07 25.375 -1.077 1 98.69 190 ASP A O 1
ATOM 1556 N N . GLU A 1 191 ? -4.699 24.078 -2.697 1 98.75 191 GLU A N 1
ATOM 1557 C CA . GLU A 1 191 ? -6.102 24.109 -2.291 1 98.75 191 GLU A CA 1
ATOM 1558 C C . GLU A 1 191 ? -6.301 23.438 -0.935 1 98.75 191 GLU A C 1
ATOM 1560 O O . GLU A 1 191 ? -7.035 23.953 -0.085 1 98.75 191 GLU A O 1
ATOM 1565 N N . LEU A 1 192 ? -5.672 22.328 -0.771 1 98.81 192 LEU A N 1
ATOM 1566 C CA . LEU A 1 192 ? -5.809 21.578 0.472 1 98.81 192 LEU A CA 1
ATOM 1567 C C . LEU A 1 192 ? -5.227 22.359 1.646 1 98.81 192 LEU A C 1
ATOM 1569 O O . LEU A 1 192 ? -5.734 22.281 2.766 1 98.81 192 LEU A O 1
ATOM 1573 N N . SER A 1 193 ? -4.199 23.094 1.395 1 98 193 SER A N 1
ATOM 1574 C CA . SER A 1 193 ? -3.482 23.812 2.439 1 98 193 SER A CA 1
ATOM 1575 C C . SER A 1 193 ? -4.332 24.953 3.012 1 98 193 SER A C 1
ATOM 1577 O O . SER A 1 193 ? -4.012 25.5 4.066 1 98 193 SER A O 1
ATOM 1579 N N . LYS A 1 194 ? -5.418 25.281 2.35 1 98.19 194 LYS A N 1
ATOM 1580 C CA . LYS A 1 194 ? -6.316 26.328 2.809 1 98.19 194 LYS A CA 1
ATOM 1581 C C . LYS A 1 194 ? -7.352 25.797 3.787 1 98.19 194 LYS A C 1
ATOM 1583 O O . LYS A 1 194 ? -8.039 26.562 4.465 1 98.19 194 LYS A O 1
ATOM 1588 N N . ILE A 1 195 ? -7.484 24.578 3.865 1 98.5 195 ILE A N 1
ATOM 1589 C CA . ILE A 1 195 ? -8.5 23.938 4.688 1 98.5 195 ILE A CA 1
ATOM 1590 C C . ILE A 1 195 ? -7.996 23.812 6.125 1 98.5 195 ILE A C 1
ATOM 1592 O O . ILE A 1 195 ? -6.938 23.219 6.363 1 98.5 195 ILE A O 1
ATOM 1596 N N . PRO A 1 196 ? -8.727 24.234 7.098 1 98.5 196 PRO A N 1
ATOM 1597 C CA . PRO A 1 196 ? -8.258 24.297 8.484 1 98.5 196 PRO A CA 1
ATOM 1598 C C . PRO A 1 196 ? -7.832 22.922 9.023 1 98.5 196 PRO A C 1
ATOM 1600 O O . PRO A 1 196 ? -6.848 22.828 9.758 1 98.5 196 PRO A O 1
ATOM 1603 N N . GLU A 1 197 ? -8.523 21.891 8.68 1 98.56 197 GLU A N 1
ATOM 1604 C CA . GLU A 1 197 ? -8.227 20.562 9.188 1 98.56 197 GLU A CA 1
ATOM 1605 C C . GLU A 1 197 ? -6.895 20.047 8.648 1 98.56 197 GLU A C 1
ATOM 1607 O O . GLU A 1 197 ? -6.195 19.297 9.32 1 98.56 197 GLU A O 1
ATOM 1612 N N . PHE A 1 198 ? -6.547 20.438 7.422 1 98.81 198 PHE A N 1
ATOM 1613 C CA . PHE A 1 198 ? -5.246 20.094 6.859 1 98.81 198 PHE A CA 1
ATOM 1614 C C . PHE A 1 198 ? -4.133 20.875 7.559 1 98.81 198 PHE A C 1
ATOM 1616 O O . PHE A 1 198 ? -3.068 20.312 7.844 1 98.81 198 PHE A O 1
ATOM 1623 N N . ILE A 1 199 ? -4.371 22.094 7.879 1 98.38 199 ILE A N 1
ATOM 1624 C CA . ILE A 1 199 ? -3.402 22.922 8.586 1 98.38 199 ILE A CA 1
ATOM 1625 C C . ILE A 1 199 ? -3.154 22.359 9.984 1 98.38 199 ILE A C 1
ATOM 1627 O O . ILE A 1 199 ? -2.004 22.172 10.383 1 98.38 199 ILE A O 1
ATOM 1631 N N . ALA A 1 200 ? -4.203 22.031 10.656 1 98 200 ALA A N 1
ATOM 1632 C CA . ALA A 1 200 ? -4.109 21.547 12.031 1 98 200 ALA A CA 1
ATOM 1633 C C . ALA A 1 200 ? -3.332 20.25 12.102 1 98 200 ALA A C 1
ATOM 1635 O O . ALA A 1 200 ? -2.678 19.953 13.102 1 98 200 ALA A O 1
ATOM 1636 N N . ALA A 1 201 ? -3.35 19.484 11 1 98.38 201 ALA A N 1
ATOM 1637 C CA . ALA A 1 201 ? -2.779 18.141 11 1 98.38 201 ALA A CA 1
ATOM 1638 C C . ALA A 1 201 ? -1.308 18.156 10.602 1 98.38 201 ALA A C 1
ATOM 1640 O O . ALA A 1 201 ? -0.601 17.156 10.742 1 98.38 201 ALA A O 1
ATOM 1641 N N . ASP A 1 202 ? -0.821 19.266 10.141 1 97.56 202 ASP A N 1
ATOM 1642 C CA . ASP A 1 202 ? 0.509 19.266 9.539 1 97.56 202 ASP A CA 1
ATOM 1643 C C . ASP A 1 202 ? 1.597 19.234 10.609 1 97.56 202 ASP A C 1
ATOM 1645 O O . ASP A 1 202 ? 1.299 19.25 11.805 1 97.56 202 ASP A O 1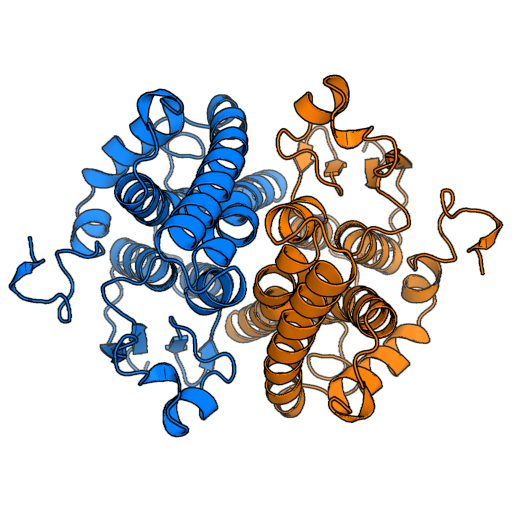
ATOM 1649 N N . GLU A 1 203 ? 2.828 19.047 10.227 1 95.88 203 GLU A N 1
ATOM 1650 C CA . GLU A 1 203 ? 3.936 18.766 11.141 1 95.88 203 GLU A CA 1
ATOM 1651 C C . GLU A 1 203 ? 4.242 19.969 12.023 1 95.88 203 GLU A C 1
ATOM 1653 O O . GLU A 1 203 ? 4.895 19.844 13.062 1 95.88 203 GLU A O 1
ATOM 1658 N N . LYS A 1 204 ? 3.791 21.141 11.68 1 96.69 204 LYS A N 1
ATOM 1659 C CA . LYS A 1 204 ? 4.105 22.344 12.445 1 96.69 204 LYS A CA 1
ATOM 1660 C C . LYS A 1 204 ? 3.078 22.594 13.547 1 96.69 204 LYS A C 1
ATOM 1662 O O . LYS A 1 204 ? 3.281 23.438 14.422 1 96.69 204 LYS A O 1
ATOM 1667 N N . HIS A 1 205 ? 2.008 21.828 13.586 1 97.38 205 HIS A N 1
ATOM 1668 C CA . HIS A 1 205 ? 0.893 22.156 14.469 1 97.38 205 HIS A CA 1
ATOM 1669 C C . HIS A 1 205 ? 0.556 20.984 15.391 1 97.38 205 HIS A C 1
ATOM 1671 O O . HIS A 1 205 ? -0.57 20.875 15.875 1 97.38 205 HIS A O 1
ATOM 1677 N N . GLN A 1 206 ? 1.488 20.078 15.57 1 97.06 206 GLN A N 1
ATOM 1678 C CA . GLN A 1 206 ? 1.245 18.938 16.438 1 97.06 206 GLN A CA 1
ATOM 1679 C C . GLN A 1 206 ? 1.761 19.188 17.859 1 97.06 206 GLN A C 1
ATOM 1681 O O . GLN A 1 206 ? 2.715 19.953 18.047 1 97.06 206 GLN A O 1
ATOM 1686 N N . PRO A 1 207 ? 1.114 18.547 18.812 1 95.19 207 PRO A N 1
ATOM 1687 C CA . PRO A 1 207 ? 1.524 18.75 20.203 1 95.19 207 PRO A CA 1
ATOM 1688 C C . PRO A 1 207 ? 2.973 18.344 20.453 1 95.19 207 PRO A C 1
ATOM 1690 O O . PRO A 1 207 ? 3.629 18.891 21.344 1 95.19 207 PRO A O 1
ATOM 1693 N N . ASP A 1 208 ? 3.467 17.359 19.703 1 95.19 208 ASP A N 1
ATOM 1694 C CA . ASP A 1 208 ? 4.82 16.859 19.922 1 95.19 208 ASP A CA 1
ATOM 1695 C C . ASP A 1 208 ? 5.801 17.484 18.922 1 95.19 208 ASP A C 1
ATOM 1697 O O . ASP A 1 208 ? 6.945 17.031 18.812 1 95.19 208 ASP A O 1
ATOM 1701 N N . THR A 1 209 ? 5.305 18.438 18.172 1 95.19 209 THR A N 1
ATOM 1702 C CA . THR A 1 209 ? 6.227 19.188 17.312 1 95.19 209 THR A CA 1
ATOM 1703 C C . THR A 1 209 ? 7.262 19.938 18.156 1 95.19 209 THR A C 1
ATOM 1705 O O . THR A 1 209 ? 6.906 20.641 19.109 1 95.19 209 THR A O 1
ATOM 1708 N N . PRO A 1 210 ? 8.492 19.703 17.875 1 92.88 210 PRO A N 1
ATOM 1709 C CA . PRO A 1 210 ? 9.492 20.5 18.609 1 92.88 210 PRO A CA 1
ATOM 1710 C C . PRO A 1 210 ? 9.258 22 18.484 1 92.88 210 PRO A C 1
ATOM 1712 O O . PRO A 1 210 ? 8.867 22.484 17.422 1 92.88 210 PRO A O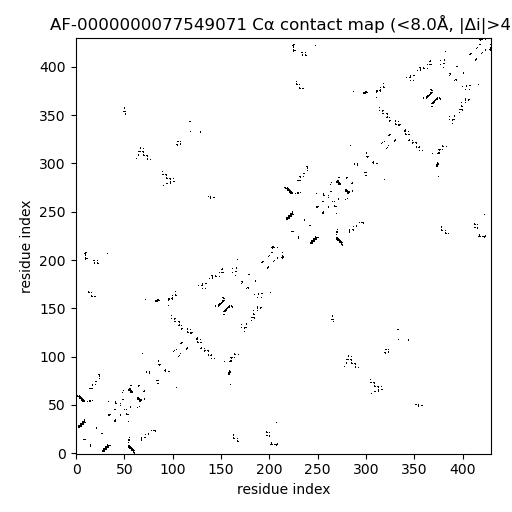 1
ATOM 1715 N N . GLU A 1 211 ? 9.5 22.719 19.5 1 92.06 211 GLU A N 1
ATOM 1716 C CA . GLU A 1 211 ? 9.203 24.141 19.594 1 92.06 211 GLU A CA 1
ATOM 1717 C C . GLU A 1 211 ? 9.852 24.906 18.438 1 92.06 211 GLU A C 1
ATOM 1719 O O . GLU A 1 211 ? 9.25 25.828 17.875 1 92.06 211 GLU A O 1
ATOM 1724 N N . GLU A 1 212 ? 11 24.453 18.047 1 90.31 212 GLU A N 1
ATOM 1725 C CA . GLU A 1 212 ? 11.75 25.172 17.016 1 90.31 212 GLU A CA 1
ATOM 1726 C C . GLU A 1 212 ? 11.125 24.953 15.633 1 90.31 212 GLU A C 1
ATOM 1728 O O . GLU A 1 212 ? 11.453 25.656 14.68 1 90.31 212 GLU A O 1
ATOM 1733 N N . LYS A 1 213 ? 10.227 23.953 15.57 1 87.25 213 LYS A N 1
ATOM 1734 C CA . LYS A 1 213 ? 9.633 23.594 14.281 1 87.25 213 LYS A CA 1
ATOM 1735 C C . LYS A 1 213 ? 8.172 24.031 14.219 1 87.25 213 LYS A C 1
ATOM 1737 O O . LYS A 1 213 ? 7.512 23.844 13.195 1 87.25 213 LYS A O 1
ATOM 1742 N N . LYS A 1 214 ? 7.629 24.328 15.211 1 83.62 214 LYS A N 1
ATOM 1743 C CA . LYS A 1 214 ? 6.223 24.719 15.234 1 83.62 214 LYS A CA 1
ATOM 1744 C C . LYS A 1 214 ? 5.996 25.984 14.422 1 83.62 214 LYS A C 1
ATOM 1746 O O . LYS A 1 214 ? 6.941 26.734 14.148 1 83.62 214 LYS A O 1
ATOM 1751 N N . TYR A 1 215 ? 4.59 26.047 13.953 1 65.56 215 TYR A N 1
ATOM 1752 C CA . TYR A 1 215 ? 3.9 27.094 13.219 1 65.56 215 TYR A CA 1
ATOM 1753 C C . TYR A 1 215 ? 4.891 28.141 12.695 1 65.56 215 TYR A C 1
ATOM 1755 O O . TYR A 1 215 ? 5.797 28.547 13.414 1 65.56 215 TYR A O 1
ATOM 1763 N N . MET B 1 1 ? -21.688 -7.227 -21.047 1 60.69 1 MET B N 1
ATOM 1764 C CA . MET B 1 1 ? -20.562 -6.578 -20.391 1 60.69 1 MET B CA 1
ATOM 1765 C C . MET B 1 1 ? -19.234 -7.062 -20.984 1 60.69 1 MET B C 1
ATOM 1767 O O . MET B 1 1 ? -19.109 -8.227 -21.391 1 60.69 1 MET B O 1
ATOM 1771 N N . SER B 1 2 ? -18.281 -6.082 -21.453 1 78.5 2 SER B N 1
ATOM 1772 C CA . SER B 1 2 ? -17.062 -6.508 -22.109 1 78.5 2 SER B CA 1
ATOM 1773 C C . SER B 1 2 ? -16.203 -7.363 -21.188 1 78.5 2 SER B C 1
ATOM 1775 O O . SER B 1 2 ? -16.219 -7.188 -19.969 1 78.5 2 SER B O 1
ATOM 1777 N N . GLU B 1 3 ? -15.695 -8.43 -21.688 1 93.31 3 GLU B N 1
ATOM 1778 C CA . GLU B 1 3 ? -14.781 -9.305 -20.953 1 93.31 3 GLU B CA 1
ATOM 1779 C C . GLU B 1 3 ? -13.617 -8.523 -20.359 1 93.31 3 GLU B C 1
ATOM 1781 O O . GLU B 1 3 ? -12.992 -7.715 -21.047 1 93.31 3 GLU B O 1
ATOM 1786 N N . PRO B 1 4 ? -13.406 -8.594 -19.094 1 97.88 4 PRO B N 1
ATOM 1787 C CA . PRO B 1 4 ? -12.281 -7.879 -18.469 1 97.88 4 PRO B CA 1
ATOM 1788 C C . PRO B 1 4 ? -10.938 -8.25 -19.094 1 97.88 4 PRO B C 1
ATOM 1790 O O . PRO B 1 4 ? -10.789 -9.336 -19.656 1 97.88 4 PRO B O 1
ATOM 1793 N N . ILE B 1 5 ? -10.039 -7.293 -19.016 1 98.5 5 ILE B N 1
ATOM 1794 C CA . ILE B 1 5 ? -8.672 -7.508 -19.484 1 98.5 5 ILE B CA 1
ATOM 1795 C C . ILE B 1 5 ? -7.707 -7.348 -18.312 1 98.5 5 ILE B C 1
ATOM 1797 O O . ILE B 1 5 ? -7.832 -6.406 -17.516 1 98.5 5 ILE B O 1
ATOM 1801 N N . LEU B 1 6 ? -6.824 -8.281 -18.172 1 98.56 6 LEU B N 1
ATOM 1802 C CA . LEU B 1 6 ? -5.754 -8.188 -17.188 1 98.56 6 LEU B CA 1
ATOM 1803 C C . LEU B 1 6 ? -4.391 -8.141 -17.859 1 98.56 6 LEU B C 1
ATOM 1805 O O . LEU B 1 6 ? -3.979 -9.109 -18.516 1 98.56 6 LEU B O 1
ATOM 1809 N N . TYR B 1 7 ? -3.713 -6.984 -17.797 1 98.44 7 TYR B N 1
ATOM 1810 C CA . TYR B 1 7 ? -2.293 -6.941 -18.125 1 98.44 7 TYR B CA 1
ATOM 1811 C C . TYR B 1 7 ? -1.455 -7.582 -17.031 1 98.44 7 TYR B C 1
ATOM 1813 O O . TYR B 1 7 ? -1.502 -7.148 -15.867 1 98.44 7 TYR B O 1
ATOM 1821 N N . SER B 1 8 ? -0.723 -8.578 -17.422 1 97.44 8 SER B N 1
ATOM 1822 C CA . SER B 1 8 ? -0.07 -9.43 -16.438 1 97.44 8 SER B CA 1
ATOM 1823 C C . SER B 1 8 ? 1.314 -9.859 -16.906 1 97.44 8 SER B C 1
ATOM 1825 O O . SER B 1 8 ? 1.738 -9.508 -18.016 1 97.44 8 SER B O 1
ATOM 1827 N N . TYR B 1 9 ? 2.027 -10.414 -16.031 1 96.62 9 TYR B N 1
ATOM 1828 C CA . TYR B 1 9 ? 3.311 -11.078 -16.219 1 96.62 9 TYR B CA 1
ATOM 1829 C C . TYR B 1 9 ? 3.408 -12.32 -15.336 1 96.62 9 TYR B C 1
ATOM 1831 O O . TYR B 1 9 ? 3.051 -12.281 -14.156 1 96.62 9 TYR B O 1
ATOM 1839 N N . TRP B 1 10 ? 3.945 -13.414 -15.844 1 95.81 10 TRP B N 1
ATOM 1840 C CA . TRP B 1 10 ? 3.867 -14.703 -15.156 1 95.81 10 TRP B CA 1
ATOM 1841 C C . TRP B 1 10 ? 4.59 -14.648 -13.812 1 95.81 10 TRP B C 1
ATOM 1843 O O . TRP B 1 10 ? 4.176 -15.305 -12.852 1 95.81 10 TRP B O 1
ATOM 1853 N N . HIS B 1 11 ? 5.59 -13.797 -13.797 1 94.31 11 HIS B N 1
ATOM 1854 C CA . HIS B 1 11 ? 6.473 -13.82 -12.633 1 94.31 11 HIS B CA 1
ATOM 1855 C C . HIS B 1 11 ? 6.148 -12.68 -11.672 1 94.31 11 HIS B C 1
ATOM 1857 O O . HIS B 1 11 ? 6.832 -12.5 -10.664 1 94.31 11 HIS B O 1
ATOM 1863 N N . SER B 1 12 ? 5.125 -11.969 -11.906 1 96 12 SER B N 1
ATOM 1864 C CA . SER B 1 12 ? 4.758 -10.82 -11.086 1 96 12 SER B CA 1
ATOM 1865 C C . SER B 1 12 ? 3.961 -11.258 -9.859 1 96 12 SER B C 1
ATOM 1867 O O . SER B 1 12 ? 2.887 -11.852 -9.992 1 96 12 SER B O 1
ATOM 1869 N N . SER B 1 13 ? 4.496 -10.922 -8.703 1 97.62 13 SER B N 1
ATOM 1870 C CA . SER B 1 13 ? 3.77 -11.234 -7.473 1 97.62 13 SER B CA 1
ATOM 1871 C C . SER B 1 13 ? 2.473 -10.445 -7.379 1 97.62 13 SER B C 1
ATOM 1873 O O . SER B 1 13 ? 1.462 -10.953 -6.887 1 97.62 13 SER B O 1
ATOM 1875 N N . CYS B 1 14 ? 2.436 -9.195 -7.859 1 98.25 14 CYS B N 1
ATOM 1876 C CA . CYS B 1 14 ? 1.266 -8.32 -7.797 1 98.25 14 CYS B CA 1
ATOM 1877 C C . CYS B 1 14 ? 0.171 -8.812 -8.734 1 98.25 14 CYS B C 1
ATOM 1879 O O . CYS B 1 14 ? -1.006 -8.828 -8.375 1 98.25 14 CYS B O 1
ATOM 1881 N N . ALA B 1 15 ? 0.559 -9.234 -9.945 1 98.38 15 ALA B N 1
ATOM 1882 C CA . ALA B 1 15 ? -0.422 -9.789 -10.875 1 98.38 15 ALA B CA 1
ATOM 1883 C C . ALA B 1 15 ? -0.957 -11.125 -10.383 1 98.38 15 ALA B C 1
ATOM 1885 O O . ALA B 1 15 ? -2.125 -11.453 -10.594 1 98.38 15 ALA B O 1
ATOM 1886 N N . TRP B 1 16 ? -0.103 -11.875 -9.703 1 98.69 16 TRP B N 1
ATOM 1887 C CA . TRP B 1 16 ? -0.45 -13.18 -9.164 1 98.69 16 TRP B CA 1
ATOM 1888 C C . TRP B 1 16 ? -1.615 -13.078 -8.188 1 98.69 16 TRP B C 1
ATOM 1890 O O . TRP B 1 16 ? -2.574 -13.852 -8.266 1 98.69 16 TRP B O 1
ATOM 1900 N N . ARG B 1 17 ? -1.621 -12.102 -7.297 1 98.5 17 ARG B N 1
ATOM 1901 C CA . ARG B 1 17 ? -2.713 -11.891 -6.352 1 98.5 17 ARG B CA 1
ATOM 1902 C C . ARG B 1 17 ? -4.035 -11.672 -7.078 1 98.5 17 ARG B C 1
ATOM 1904 O O . ARG B 1 17 ? -5.078 -12.156 -6.641 1 98.5 17 ARG B O 1
ATOM 1911 N N . VAL B 1 18 ? -3.93 -10.898 -8.148 1 98.81 18 VAL B N 1
ATOM 1912 C CA . VAL B 1 18 ? -5.133 -10.562 -8.898 1 98.81 18 VAL B CA 1
ATOM 1913 C C . VAL B 1 18 ? -5.645 -11.797 -9.633 1 98.81 18 VAL B C 1
ATOM 1915 O O . VAL B 1 18 ? -6.848 -12.055 -9.664 1 98.81 18 VAL B O 1
ATOM 1918 N N . ARG B 1 19 ? -4.738 -12.625 -10.188 1 98.81 19 ARG B N 1
ATOM 1919 C CA . ARG B 1 19 ? -5.137 -13.852 -10.859 1 98.81 19 ARG B CA 1
ATOM 1920 C C . ARG B 1 19 ? -5.848 -14.797 -9.898 1 98.81 19 ARG B C 1
ATOM 1922 O O . ARG B 1 19 ? -6.836 -15.438 -10.266 1 98.81 19 ARG B O 1
ATOM 1929 N N . ILE B 1 20 ? -5.352 -14.898 -8.68 1 98.81 20 ILE B N 1
ATOM 1930 C CA . ILE B 1 20 ? -5.992 -15.75 -7.684 1 98.81 20 ILE B CA 1
ATOM 1931 C C . ILE B 1 20 ? -7.434 -15.297 -7.469 1 98.81 20 ILE B C 1
ATOM 1933 O O . ILE B 1 20 ? -8.359 -16.109 -7.492 1 98.81 20 ILE B O 1
ATOM 1937 N N . ALA B 1 21 ? -7.629 -13.992 -7.25 1 98.75 21 ALA B N 1
ATOM 1938 C CA . ALA B 1 21 ? -8.961 -13.453 -6.98 1 98.75 21 ALA B CA 1
ATOM 1939 C C . ALA B 1 21 ? -9.906 -13.727 -8.141 1 98.75 21 ALA B C 1
ATOM 1941 O O . ALA B 1 21 ? -11.062 -14.125 -7.934 1 98.75 21 ALA B O 1
ATOM 1942 N N . LEU B 1 22 ? -9.43 -13.484 -9.359 1 98.56 22 LEU B N 1
ATOM 1943 C CA . LEU B 1 22 ? -10.25 -13.734 -10.539 1 98.56 22 LEU B CA 1
ATOM 1944 C C . LEU B 1 22 ? -10.633 -15.203 -10.625 1 98.56 22 LEU B C 1
ATOM 1946 O O . LEU B 1 22 ? -11.773 -15.531 -10.961 1 98.56 22 LEU B O 1
ATOM 1950 N N . GLY B 1 23 ? -9.703 -16.094 -10.336 1 98.44 23 GLY B N 1
ATOM 1951 C CA . GLY B 1 23 ? -9.992 -17.516 -10.305 1 98.44 23 GLY B CA 1
ATOM 1952 C C . GLY B 1 23 ? -11.016 -17.906 -9.25 1 98.44 23 GLY B C 1
ATOM 1953 O O . GLY B 1 23 ? -11.953 -18.656 -9.531 1 98.44 23 GLY B O 1
ATOM 1954 N N . LEU B 1 24 ? -10.82 -17.422 -8.047 1 98.56 24 LEU B N 1
ATOM 1955 C CA . LEU B 1 24 ? -11.719 -17.734 -6.941 1 98.56 24 LEU B CA 1
ATOM 1956 C C . LEU B 1 24 ? -13.148 -17.312 -7.262 1 98.56 24 LEU B C 1
ATOM 1958 O O . LEU B 1 24 ? -14.102 -17.984 -6.863 1 98.56 24 LEU B O 1
ATOM 1962 N N . LYS B 1 25 ? -13.242 -16.203 -7.98 1 97.69 25 LYS B N 1
ATOM 1963 C CA . LYS B 1 25 ? -14.562 -15.664 -8.305 1 97.69 25 LYS B CA 1
ATOM 1964 C C . LYS B 1 25 ? -15.07 -16.219 -9.633 1 97.69 25 LYS B C 1
ATOM 1966 O O . LYS B 1 25 ? -16.156 -15.867 -10.094 1 97.69 25 LYS B O 1
ATOM 1971 N N . LYS B 1 26 ? -14.297 -17.062 -10.266 1 97.44 26 LYS B N 1
ATOM 1972 C CA . LYS B 1 26 ? -14.664 -17.75 -11.508 1 97.44 26 LYS B CA 1
ATOM 1973 C C . LYS B 1 26 ? -14.984 -16.75 -12.609 1 97.44 26 LYS B C 1
ATOM 1975 O O . LYS B 1 26 ? -15.992 -16.891 -13.305 1 97.44 26 LYS B O 1
ATOM 1980 N N . ILE B 1 27 ? -14.156 -15.773 -12.719 1 97.44 27 ILE B N 1
ATOM 1981 C CA . ILE B 1 27 ? -14.336 -14.734 -13.719 1 97.44 27 ILE B CA 1
ATOM 1982 C C . ILE B 1 27 ? -13.492 -15.055 -14.953 1 97.44 27 ILE B C 1
ATOM 1984 O O . ILE B 1 27 ? -12.281 -15.273 -14.844 1 97.44 27 ILE B O 1
ATOM 1988 N N . LYS B 1 28 ? -14.164 -15.117 -16.016 1 96.81 28 LYS B N 1
ATOM 1989 C CA . LYS B 1 28 ? -13.438 -15.211 -17.281 1 96.81 28 LYS B CA 1
ATOM 1990 C C . LYS B 1 28 ? -12.852 -13.859 -17.688 1 96.81 28 LYS B C 1
ATOM 1992 O O . LYS B 1 28 ? -13.516 -12.828 -17.562 1 96.81 28 LYS B O 1
ATOM 1997 N N . TYR B 1 29 ? -11.617 -13.844 -18.094 1 97.88 29 TYR B N 1
ATOM 1998 C CA . TYR B 1 29 ? -10.953 -12.602 -18.5 1 97.88 29 TYR B CA 1
ATOM 1999 C C . TYR B 1 29 ? -9.906 -12.867 -19.562 1 97.88 29 TYR B C 1
ATOM 2001 O O . TYR B 1 29 ? -9.445 -14 -19.734 1 97.88 29 TYR B O 1
ATOM 2009 N N . GLN B 1 30 ? -9.602 -11.805 -20.266 1 97.69 30 GLN B N 1
ATOM 2010 C CA . GLN B 1 30 ? -8.484 -11.836 -21.203 1 97.69 30 GLN B CA 1
ATOM 2011 C C . GLN B 1 30 ? -7.18 -11.422 -20.516 1 97.69 30 GLN B C 1
ATOM 2013 O O . GLN B 1 30 ? -7.125 -10.391 -19.844 1 97.69 30 GLN B O 1
ATOM 2018 N N . GLN B 1 31 ? -6.207 -12.203 -20.656 1 97.38 31 GLN B N 1
ATOM 2019 C CA . GLN B 1 31 ? -4.898 -11.883 -20.109 1 97.38 31 GLN B CA 1
ATOM 2020 C C . GLN B 1 31 ? -3.947 -11.391 -21.203 1 97.38 31 GLN B C 1
ATOM 2022 O O . GLN B 1 31 ? -3.785 -12.039 -22.234 1 97.38 31 GLN B O 1
ATOM 2027 N N . VAL B 1 32 ? -3.398 -10.203 -21 1 96.94 32 VAL B N 1
ATOM 2028 C CA . VAL B 1 32 ? -2.395 -9.625 -21.906 1 96.94 32 VAL B CA 1
ATOM 2029 C C . VAL B 1 32 ? -1.03 -9.633 -21.219 1 96.94 32 VAL B C 1
ATOM 2031 O O . VAL B 1 32 ? -0.868 -9.055 -20.141 1 96.94 32 VAL B O 1
ATOM 2034 N N . HIS B 1 33 ? -0.099 -10.234 -21.844 1 94.38 33 HIS B N 1
ATOM 2035 C CA . HIS B 1 33 ? 1.202 -10.438 -21.219 1 94.38 33 HIS B CA 1
ATOM 2036 C C . HIS B 1 33 ? 2.16 -9.297 -21.562 1 94.38 33 HIS B C 1
ATOM 2038 O O . HIS B 1 33 ? 2.234 -8.875 -22.719 1 94.38 33 HIS B O 1
ATOM 2044 N N . LYS B 1 34 ? 2.748 -8.805 -20.578 1 91 34 LYS B N 1
ATOM 2045 C CA . LYS B 1 34 ? 3.846 -7.852 -20.719 1 91 34 LYS B CA 1
ATOM 2046 C C . LYS B 1 34 ? 5.164 -8.453 -20.25 1 91 34 LYS B C 1
ATOM 2048 O O . LYS B 1 34 ? 5.305 -8.812 -19.078 1 91 34 LYS B O 1
ATOM 2053 N N . ASP B 1 35 ? 6.117 -8.555 -21.203 1 86.56 35 ASP B N 1
ATOM 2054 C CA . ASP B 1 35 ? 7.434 -9.07 -20.828 1 86.56 35 ASP B CA 1
ATOM 2055 C C . ASP B 1 35 ? 8.273 -7.996 -20.141 1 86.56 35 ASP B C 1
ATOM 2057 O O . ASP B 1 35 ? 8.797 -7.09 -20.797 1 86.56 35 ASP B O 1
ATOM 2061 N N . LEU B 1 36 ? 8.5 -8.148 -18.891 1 82.88 36 LEU B N 1
ATOM 2062 C CA . LEU B 1 36 ? 9.211 -7.137 -18.109 1 82.88 36 LEU B CA 1
ATOM 2063 C C . LEU B 1 36 ? 10.711 -7.191 -18.375 1 82.88 36 LEU B C 1
ATOM 2065 O O . LEU B 1 36 ? 11.414 -6.195 -18.188 1 82.88 36 LEU B O 1
ATOM 2069 N N . VAL B 1 37 ? 11.164 -8.367 -18.719 1 81.25 37 VAL B N 1
ATOM 2070 C CA . VAL B 1 37 ? 12.578 -8.516 -19.062 1 81.25 37 VAL B CA 1
ATOM 2071 C C . VAL B 1 37 ? 12.891 -7.711 -20.328 1 81.25 37 VAL B C 1
ATOM 2073 O O . VAL B 1 37 ? 13.969 -7.125 -20.438 1 81.25 37 VAL B O 1
ATOM 2076 N N . LYS B 1 38 ? 11.945 -7.652 -21.219 1 83.75 38 LYS B N 1
ATOM 2077 C CA . LYS B 1 38 ? 12.109 -6.922 -22.469 1 83.75 38 LYS B CA 1
ATOM 2078 C C . LYS B 1 38 ? 11.617 -5.488 -22.344 1 83.75 38 LYS B C 1
ATOM 2080 O O . LYS B 1 38 ? 11.453 -4.789 -23.344 1 83.75 38 LYS B O 1
ATOM 2085 N N . ASP B 1 39 ? 11.18 -5.074 -21.188 1 83.81 39 ASP B N 1
ATOM 2086 C CA . ASP B 1 39 ? 10.75 -3.723 -20.844 1 83.81 39 ASP B CA 1
ATOM 2087 C C . ASP B 1 39 ? 9.5 -3.326 -21.625 1 83.81 39 ASP B C 1
ATOM 2089 O O . ASP B 1 39 ? 9.367 -2.176 -22.047 1 83.81 39 ASP B O 1
ATOM 2093 N N . GLU B 1 40 ? 8.695 -4.23 -21.875 1 86 40 GLU B N 1
ATOM 2094 C CA . GLU B 1 40 ? 7.473 -3.93 -22.609 1 86 40 GLU B CA 1
ATOM 2095 C C . GLU B 1 40 ? 6.57 -2.988 -21.812 1 86 40 GLU B C 1
ATOM 2097 O O . GLU B 1 40 ? 5.719 -2.307 -22.391 1 86 40 GLU B O 1
ATOM 2102 N N . GLN B 1 41 ? 6.746 -2.992 -20.547 1 85.06 41 GLN B N 1
ATOM 2103 C CA . GLN B 1 41 ? 5.973 -2.105 -19.688 1 85.06 41 GLN B CA 1
ATOM 2104 C C . GLN B 1 41 ? 6.398 -0.651 -19.875 1 85.06 41 GLN B C 1
ATOM 2106 O O . GLN B 1 41 ? 5.73 0.263 -19.375 1 85.06 41 GLN B O 1
ATOM 2111 N N . CYS B 1 42 ? 7.406 -0.42 -20.594 1 86.44 42 CYS B N 1
ATOM 2112 C CA . CYS B 1 42 ? 7.902 0.929 -20.828 1 86.44 42 CYS B CA 1
ATOM 2113 C C . CYS B 1 42 ? 7.402 1.458 -22.172 1 86.44 42 CYS B C 1
ATOM 2115 O O . CYS B 1 42 ? 7.637 2.619 -22.516 1 86.44 42 CYS B O 1
ATOM 2117 N N . GLU B 1 43 ? 6.73 0.594 -22.906 1 90.56 43 GLU B N 1
ATOM 2118 C CA . GLU B 1 43 ? 6.152 1.043 -24.156 1 90.56 43 GLU B CA 1
ATOM 2119 C C . GLU B 1 43 ? 5.109 2.135 -23.938 1 90.56 43 GLU B C 1
ATOM 2121 O O . GLU B 1 43 ? 4.328 2.064 -22.984 1 90.56 43 GLU B O 1
ATOM 2126 N N . GLN B 1 44 ? 5.109 3.068 -24.828 1 93.06 44 GLN B N 1
ATOM 2127 C CA . GLN B 1 44 ? 4.25 4.234 -24.672 1 93.06 44 GLN B CA 1
ATOM 2128 C C . GLN B 1 44 ? 2.779 3.83 -24.594 1 93.06 44 GLN B C 1
ATOM 2130 O O . GLN B 1 44 ? 2.014 4.379 -23.797 1 93.06 44 GLN B O 1
ATOM 2135 N N . LYS B 1 45 ? 2.426 2.887 -25.438 1 93.75 45 LYS B N 1
ATOM 2136 C CA . LYS B 1 45 ? 1.035 2.438 -25.453 1 93.75 45 LYS B CA 1
ATOM 2137 C C . LYS B 1 45 ? 0.609 1.932 -24.078 1 93.75 45 LYS B C 1
ATOM 2139 O O . LYS B 1 45 ? -0.524 2.162 -23.656 1 93.75 45 LYS B O 1
ATOM 2144 N N . TYR B 1 46 ? 1.541 1.195 -23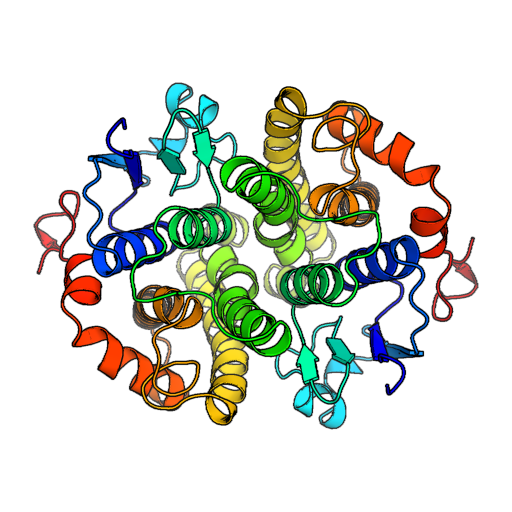.438 1 95.12 46 TYR B N 1
ATOM 2145 C CA . TYR B 1 46 ? 1.228 0.69 -22.109 1 95.12 46 TYR B CA 1
ATOM 2146 C C . TYR B 1 46 ? 1.295 1.806 -21.078 1 95.12 46 TYR B C 1
ATOM 2148 O O . TYR B 1 46 ? 0.471 1.861 -20.156 1 95.12 46 TYR B O 1
ATOM 2156 N N . LEU B 1 47 ? 2.227 2.688 -21.219 1 95.25 47 LEU B N 1
ATOM 2157 C CA . LEU B 1 47 ? 2.393 3.801 -20.297 1 95.25 47 LEU B CA 1
ATOM 2158 C C . LEU B 1 47 ? 1.198 4.746 -20.359 1 95.25 47 LEU B C 1
ATOM 2160 O O . LEU B 1 47 ? 0.903 5.449 -19.391 1 95.25 47 LEU B O 1
ATOM 2164 N N . ASP B 1 48 ? 0.509 4.746 -21.438 1 94.62 48 ASP B N 1
ATOM 2165 C CA . ASP B 1 48 ? -0.723 5.52 -21.547 1 94.62 48 ASP B CA 1
ATOM 2166 C C . ASP B 1 48 ? -1.818 4.945 -20.656 1 94.62 48 ASP B C 1
ATOM 2168 O O . ASP B 1 48 ? -2.711 5.672 -20.219 1 94.62 48 ASP B O 1
ATOM 2172 N N . LEU B 1 49 ? -1.704 3.621 -20.422 1 94.81 49 LEU B N 1
ATOM 2173 C CA . LEU B 1 49 ? -2.646 2.955 -19.531 1 94.81 49 LEU B CA 1
ATOM 2174 C C . LEU B 1 49 ? -2.238 3.141 -18.078 1 94.81 49 LEU B C 1
ATOM 2176 O O . LEU B 1 49 ? -3.078 3.451 -17.234 1 94.81 49 LEU B O 1
ATOM 2180 N N . ASN B 1 50 ? -0.981 2.973 -17.875 1 96.69 50 ASN B N 1
ATOM 2181 C CA . ASN B 1 50 ? -0.421 3.1 -16.531 1 96.69 50 ASN B CA 1
ATOM 2182 C C . ASN B 1 50 ? 0.952 3.766 -16.562 1 96.69 50 ASN B C 1
ATOM 2184 O O . ASN B 1 50 ? 1.972 3.088 -16.703 1 96.69 50 ASN B O 1
ATOM 2188 N N . PRO B 1 51 ? 1.024 4.992 -16.219 1 97.31 51 PRO B N 1
ATOM 2189 C CA . PRO B 1 51 ? 2.289 5.73 -16.297 1 97.31 51 PRO B CA 1
ATOM 2190 C C . PRO B 1 51 ? 3.365 5.141 -15.391 1 97.31 51 PRO B C 1
ATOM 2192 O O . PRO B 1 51 ? 4.559 5.379 -15.602 1 97.31 51 PRO B O 1
ATOM 2195 N N . ALA B 1 52 ? 2.992 4.383 -14.367 1 95.81 52 ALA B N 1
ATOM 2196 C CA . ALA B 1 52 ? 3.971 3.775 -13.469 1 95.81 52 ALA B CA 1
ATOM 2197 C C . ALA B 1 52 ? 4.773 2.691 -14.18 1 95.81 52 ALA B C 1
ATOM 2199 O O . ALA B 1 52 ? 5.879 2.35 -13.75 1 95.81 52 ALA B O 1
ATOM 2200 N N . GLY B 1 53 ? 4.164 2.109 -15.234 1 96 53 GLY B N 1
ATOM 2201 C CA . GLY B 1 53 ? 4.828 1.046 -15.977 1 96 53 GLY B CA 1
ATOM 2202 C C . GLY B 1 53 ? 4.902 -0.259 -15.203 1 96 53 GLY B C 1
ATOM 2203 O O . GLY B 1 53 ? 5.863 -1.019 -15.352 1 96 53 GLY B O 1
ATOM 2204 N N . TYR B 1 54 ? 3.996 -0.495 -14.312 1 95.25 54 TYR B N 1
ATOM 2205 C CA . TYR B 1 54 ? 3.926 -1.742 -13.555 1 95.25 54 TYR B CA 1
ATOM 2206 C C . TYR B 1 54 ? 2.752 -2.594 -14.023 1 95.25 54 TYR B C 1
ATOM 2208 O O . TYR B 1 54 ? 1.833 -2.094 -14.68 1 95.25 54 TYR B O 1
ATOM 2216 N N . VAL B 1 55 ? 2.848 -3.838 -13.836 1 96.62 55 VAL B N 1
ATOM 2217 C CA . VAL B 1 55 ? 1.695 -4.73 -13.875 1 96.62 55 VAL B CA 1
ATOM 2218 C C . VAL B 1 55 ? 1.28 -5.098 -12.445 1 96.62 55 VAL B C 1
ATOM 2220 O O . VAL B 1 55 ? 2.1 -5.055 -11.523 1 96.62 55 VAL B O 1
ATOM 2223 N N . PRO B 1 56 ? 0.044 -5.336 -12.242 1 98.19 56 PRO B N 1
ATOM 2224 C CA . PRO B 1 56 ? -1.07 -5.551 -13.172 1 98.19 56 PRO B CA 1
ATOM 2225 C C . PRO B 1 56 ? -1.819 -4.258 -13.5 1 98.19 56 PRO B C 1
ATOM 2227 O O . PRO B 1 56 ? -1.716 -3.275 -12.758 1 98.19 56 PRO B O 1
ATOM 2230 N N . VAL B 1 57 ? -2.443 -4.219 -14.547 1 98.62 57 VAL B N 1
ATOM 2231 C CA . VAL B 1 57 ? -3.51 -3.281 -14.883 1 98.62 57 VAL B CA 1
ATOM 2232 C C . VAL B 1 57 ? -4.773 -4.051 -15.266 1 98.62 57 VAL B C 1
ATOM 2234 O O . VAL B 1 57 ? -4.723 -4.969 -16.078 1 98.62 57 VAL B O 1
ATOM 2237 N N . PHE B 1 58 ? -5.875 -3.744 -14.633 1 98.75 58 PHE B N 1
ATOM 2238 C CA . PHE B 1 58 ? -7.16 -4.391 -14.891 1 98.75 58 PHE B CA 1
ATOM 2239 C C . PHE B 1 58 ? -8.109 -3.441 -15.609 1 98.75 58 PHE B C 1
ATOM 2241 O O . PHE B 1 58 ? -8.281 -2.291 -15.195 1 98.75 58 PHE B O 1
ATOM 2248 N N . ILE B 1 59 ? -8.641 -3.846 -16.719 1 98.56 59 ILE B N 1
ATOM 2249 C CA . ILE B 1 59 ? -9.609 -3.057 -17.469 1 98.56 59 ILE B CA 1
ATOM 2250 C C . ILE B 1 59 ? -10.969 -3.75 -17.453 1 98.56 59 ILE B C 1
ATOM 2252 O O . ILE B 1 59 ? -11.078 -4.922 -17.812 1 98.56 59 ILE B O 1
ATOM 2256 N N . HIS B 1 60 ? -11.953 -3.076 -17.016 1 98.19 60 HIS B N 1
ATOM 2257 C CA . HIS B 1 60 ? -13.312 -3.588 -16.953 1 98.19 60 HIS B CA 1
ATOM 2258 C C . HIS B 1 60 ? -14.336 -2.475 -17.172 1 98.19 60 HIS B C 1
ATOM 2260 O O . HIS B 1 60 ? -14.281 -1.441 -16.5 1 98.19 60 HIS B O 1
ATOM 2266 N N . ASN B 1 61 ? -15.266 -2.611 -18.125 1 95.88 61 ASN B N 1
ATOM 2267 C CA . ASN B 1 61 ? -16.281 -1.619 -18.438 1 95.88 61 ASN B CA 1
ATOM 2268 C C . ASN B 1 61 ? -15.672 -0.246 -18.703 1 95.88 61 ASN B C 1
ATOM 2270 O O . ASN B 1 61 ? -16.094 0.749 -18.109 1 95.88 61 ASN B O 1
ATOM 2274 N N . ASP B 1 62 ? -14.555 -0.218 -19.391 1 94.06 62 ASP B N 1
ATOM 2275 C CA . ASP B 1 62 ? -13.875 0.979 -19.875 1 94.06 62 ASP B CA 1
ATOM 2276 C C . ASP B 1 62 ? -13.148 1.692 -18.734 1 94.06 62 ASP B C 1
ATOM 2278 O O . ASP B 1 62 ? -12.758 2.852 -18.875 1 94.06 62 ASP B O 1
ATOM 2282 N N . HIS B 1 63 ? -13.07 1.013 -17.625 1 97.06 63 HIS B N 1
ATOM 2283 C CA . HIS B 1 63 ? -12.273 1.546 -16.531 1 97.06 63 HIS B CA 1
ATOM 2284 C C . HIS B 1 63 ? -10.898 0.885 -16.484 1 97.06 63 HIS B C 1
ATOM 2286 O O . HIS B 1 63 ? -10.789 -0.342 -16.547 1 97.06 63 HIS B O 1
ATOM 2292 N N . VAL B 1 64 ? -9.867 1.685 -16.422 1 98.31 64 VAL B N 1
ATOM 2293 C CA . VAL B 1 64 ? -8.492 1.227 -16.281 1 98.31 64 VAL B CA 1
ATOM 2294 C C . VAL B 1 64 ? -8.062 1.33 -14.82 1 98.31 64 VAL B C 1
ATOM 2296 O O . VAL B 1 64 ? -8.008 2.426 -14.258 1 98.31 64 VAL B O 1
ATOM 2299 N N . ILE B 1 65 ? -7.75 0.216 -14.203 1 98.62 65 ILE B N 1
ATOM 2300 C CA . ILE B 1 65 ? -7.441 0.202 -12.773 1 98.62 65 ILE B CA 1
ATOM 2301 C C . ILE B 1 65 ? -6.047 -0.375 -12.555 1 98.62 65 ILE B C 1
ATOM 2303 O O . ILE B 1 65 ? -5.824 -1.571 -12.75 1 98.62 65 ILE B O 1
ATOM 2307 N N . PRO B 1 66 ? -5.113 0.46 -12.125 1 98.38 66 PRO B N 1
ATOM 2308 C CA . PRO B 1 66 ? -3.814 -0.035 -11.656 1 98.38 66 PRO B CA 1
ATOM 2309 C C . PRO B 1 66 ? -3.799 -0.334 -10.164 1 98.38 66 PRO B C 1
ATOM 2311 O O . PRO B 1 66 ? -4.812 -0.153 -9.484 1 98.38 66 PRO B O 1
ATOM 2314 N N . GLU B 1 67 ? -2.691 -0.775 -9.664 1 98.38 67 GLU B N 1
ATOM 2315 C CA . GLU B 1 67 ? -2.494 -1.105 -8.258 1 98.38 67 GLU B CA 1
ATOM 2316 C C . GLU B 1 67 ? -3.279 -2.354 -7.863 1 98.38 67 GLU B C 1
ATOM 2318 O O . GLU B 1 67 ? -4.512 -2.348 -7.875 1 98.38 67 GLU B O 1
ATOM 2323 N N . SER B 1 68 ? -2.602 -3.332 -7.438 1 98.62 68 SER B N 1
ATOM 2324 C CA . SER B 1 68 ? -3.191 -4.645 -7.203 1 98.62 68 SER B CA 1
ATOM 2325 C C . SER B 1 68 ? -4.27 -4.582 -6.125 1 98.62 68 SER B C 1
ATOM 2327 O O . SER B 1 68 ? -5.324 -5.207 -6.258 1 98.62 68 SER B O 1
ATOM 2329 N N . LEU B 1 69 ? -4.016 -3.807 -5.043 1 98.75 69 LEU B N 1
ATOM 2330 C CA . LEU B 1 69 ? -5.004 -3.752 -3.973 1 98.75 69 LEU B CA 1
ATOM 2331 C C . LEU B 1 69 ? -6.285 -3.076 -4.449 1 98.75 69 LEU B C 1
ATOM 2333 O O . LEU B 1 69 ? -7.383 -3.502 -4.094 1 98.75 69 LEU B O 1
ATOM 2337 N N . ALA B 1 70 ? -6.184 -1.985 -5.207 1 98.88 70 ALA B N 1
ATOM 2338 C CA . ALA B 1 70 ? -7.355 -1.33 -5.781 1 98.88 70 ALA B CA 1
ATOM 2339 C C . ALA B 1 70 ? -8.117 -2.279 -6.699 1 98.88 70 ALA B C 1
ATOM 2341 O O . ALA B 1 70 ? -9.352 -2.332 -6.664 1 98.88 70 ALA B O 1
ATOM 2342 N N . ILE B 1 71 ? -7.391 -3.057 -7.484 1 98.88 71 ILE B N 1
ATOM 2343 C CA . ILE B 1 71 ? -7.992 -4.027 -8.391 1 98.88 71 ILE B CA 1
ATOM 2344 C C . ILE B 1 71 ? -8.758 -5.078 -7.59 1 98.88 71 ILE B C 1
ATOM 2346 O O . ILE B 1 71 ? -9.906 -5.395 -7.906 1 98.88 71 ILE B O 1
ATOM 2350 N N . LEU B 1 72 ? -8.141 -5.582 -6.566 1 98.88 72 LEU B N 1
ATOM 2351 C CA . LEU B 1 72 ? -8.719 -6.656 -5.762 1 98.88 72 LEU B CA 1
ATOM 2352 C C . LEU B 1 72 ? -10.016 -6.199 -5.105 1 98.88 72 LEU B C 1
ATOM 2354 O O . LEU B 1 72 ? -11.016 -6.926 -5.125 1 98.88 72 LEU B O 1
ATOM 2358 N N . GLU B 1 73 ? -9.984 -5.012 -4.547 1 98.69 73 GLU B N 1
ATOM 2359 C CA . GLU B 1 73 ? -11.195 -4.527 -3.902 1 98.69 73 GLU B CA 1
ATOM 2360 C C . GLU B 1 73 ? -12.281 -4.223 -4.93 1 98.69 73 GLU B C 1
ATOM 2362 O O . GLU B 1 73 ? -13.469 -4.43 -4.664 1 98.69 73 GLU B O 1
ATOM 2367 N N . TYR B 1 74 ? -11.883 -3.734 -6.105 1 98.81 74 TYR B N 1
ATOM 2368 C CA . TYR B 1 74 ? -12.836 -3.52 -7.191 1 98.81 74 TYR B CA 1
ATOM 2369 C C . TYR B 1 74 ? -13.5 -4.828 -7.598 1 98.81 74 TYR B C 1
ATOM 2371 O O . TYR B 1 74 ? -14.727 -4.906 -7.672 1 98.81 74 TYR B O 1
ATOM 2379 N N . ILE B 1 75 ? -12.719 -5.887 -7.809 1 98.56 75 ILE B N 1
ATOM 2380 C CA . ILE B 1 75 ? -13.211 -7.203 -8.211 1 98.56 75 ILE B CA 1
ATOM 2381 C C . ILE B 1 75 ? -14.18 -7.73 -7.148 1 98.56 75 ILE B C 1
ATOM 2383 O O . ILE B 1 75 ? -15.25 -8.242 -7.477 1 98.56 75 ILE B O 1
ATOM 2387 N N . ASP B 1 76 ? -13.789 -7.555 -5.938 1 98.38 76 ASP B N 1
ATOM 2388 C CA . ASP B 1 76 ? -14.609 -8.07 -4.848 1 98.38 76 ASP B CA 1
ATOM 2389 C C . ASP B 1 76 ? -15.969 -7.371 -4.805 1 98.38 76 ASP B C 1
ATOM 2391 O O . ASP B 1 76 ? -16.969 -7.973 -4.402 1 98.38 76 ASP B O 1
ATOM 2395 N N . GLU B 1 77 ? -15.953 -6.09 -5.137 1 97.69 77 GLU B N 1
ATOM 2396 C CA . GLU B 1 77 ? -17.188 -5.316 -5.09 1 97.69 77 GLU B CA 1
ATOM 2397 C C . GLU B 1 77 ? -18.078 -5.613 -6.297 1 97.69 77 GLU B C 1
ATOM 2399 O O . GLU B 1 77 ? -19.297 -5.754 -6.164 1 97.69 77 GLU B O 1
ATOM 2404 N N . VAL B 1 78 ? -17.516 -5.777 -7.477 1 97.62 78 VAL B N 1
ATOM 2405 C CA . VAL B 1 78 ? -18.297 -5.879 -8.703 1 97.62 78 VAL B CA 1
ATOM 2406 C C . VAL B 1 78 ? -18.703 -7.332 -8.938 1 97.62 78 VAL B C 1
ATOM 2408 O O . VAL B 1 78 ? -19.672 -7.605 -9.648 1 97.62 78 VAL B O 1
ATOM 2411 N N . TYR B 1 79 ? -17.969 -8.258 -8.375 1 97 79 TYR B N 1
ATOM 2412 C CA . TYR B 1 79 ? -18.312 -9.672 -8.375 1 97 79 TYR B CA 1
ATOM 2413 C C . TYR B 1 79 ? -18.578 -10.172 -6.961 1 97 79 TYR B C 1
ATOM 2415 O O . TYR B 1 79 ? -17.734 -10.844 -6.363 1 97 79 TYR B O 1
ATOM 2423 N N . PRO B 1 80 ? -19.781 -9.961 -6.527 1 94.75 80 PRO B N 1
ATOM 2424 C CA . PRO B 1 80 ? -20.094 -10.133 -5.105 1 94.75 80 PRO B CA 1
ATOM 2425 C C . PRO B 1 80 ? -20.266 -11.602 -4.711 1 94.75 80 PRO B C 1
ATOM 2427 O O . PRO B 1 80 ? -20.484 -11.906 -3.535 1 94.75 80 PRO B O 1
ATOM 2430 N N . GLN B 1 81 ? -20.125 -12.492 -5.664 1 94.88 81 GLN B N 1
ATOM 2431 C CA . GLN B 1 81 ? -20.266 -13.906 -5.332 1 94.88 81 GLN B CA 1
ATOM 2432 C C . GLN B 1 81 ? -19.156 -14.367 -4.398 1 94.88 81 GLN B C 1
ATOM 2434 O O . GLN B 1 81 ? -18.094 -13.742 -4.332 1 94.88 81 GLN B O 1
ATOM 2439 N N . GLU B 1 82 ? -19.391 -15.43 -3.764 1 95.56 82 GLU B N 1
ATOM 2440 C CA . GLU B 1 82 ? -18.422 -15.977 -2.82 1 95.56 82 GLU B CA 1
ATOM 2441 C C . GLU B 1 82 ? -17.219 -16.578 -3.547 1 95.56 82 GLU B C 1
ATOM 2443 O O . GLU B 1 82 ? -17.344 -17.062 -4.676 1 95.56 82 GLU B O 1
ATOM 2448 N N . PRO B 1 83 ? -16.109 -16.484 -2.924 1 97.62 83 PRO B N 1
ATOM 2449 C CA . PRO B 1 83 ? -15.812 -15.977 -1.585 1 97.62 83 PRO B CA 1
ATOM 2450 C C . PRO B 1 83 ? -15.625 -14.461 -1.566 1 97.62 83 PRO B C 1
ATOM 2452 O O . PRO B 1 83 ? -15.078 -13.891 -2.518 1 97.62 83 PRO B O 1
ATOM 2455 N N . LYS B 1 84 ? -16.109 -13.805 -0.535 1 98.12 84 LYS B N 1
ATOM 2456 C CA . LYS B 1 84 ? -15.812 -12.398 -0.291 1 98.12 84 LYS B CA 1
ATOM 2457 C C . LYS B 1 84 ? -14.391 -12.227 0.242 1 98.12 84 LYS B C 1
ATOM 2459 O O . LYS B 1 84 ? -14.016 -12.852 1.24 1 98.12 84 LYS B O 1
ATOM 2464 N N . LEU B 1 85 ? -13.672 -11.43 -0.379 1 98.19 85 LEU B N 1
ATOM 2465 C CA . LEU B 1 85 ? -12.281 -11.234 0.021 1 98.19 85 LEU B CA 1
ATOM 2466 C C . LEU B 1 85 ? -12.188 -10.266 1.199 1 98.19 85 LEU B C 1
ATOM 2468 O O . LEU B 1 85 ? -11.242 -10.328 1.984 1 98.19 85 LEU B O 1
ATOM 2472 N N . ILE B 1 86 ? -13.055 -9.32 1.228 1 98.31 86 ILE B N 1
ATOM 2473 C CA . ILE B 1 86 ? -13.203 -8.414 2.363 1 98.31 86 ILE B CA 1
ATOM 2474 C C . ILE B 1 86 ? -14.609 -8.547 2.939 1 98.31 86 ILE B C 1
ATOM 2476 O O . ILE B 1 86 ? -15.602 -8.359 2.229 1 98.31 86 ILE B O 1
ATOM 2480 N N . TYR B 1 87 ? -14.703 -8.891 4.207 1 98.12 87 TYR B N 1
ATOM 2481 C CA . TYR B 1 87 ? -15.992 -9.203 4.812 1 98.12 87 TYR B CA 1
ATOM 2482 C C . TYR B 1 87 ? -16.016 -8.805 6.285 1 98.12 87 TYR B C 1
ATOM 2484 O O . TYR B 1 87 ? -14.992 -8.422 6.848 1 98.12 87 TYR B O 1
ATOM 2492 N N . GLY B 1 88 ? -17.25 -8.852 6.848 1 98 88 GLY B N 1
ATOM 2493 C CA . GLY B 1 88 ? -17.406 -8.562 8.266 1 98 88 GLY B CA 1
ATOM 2494 C C . GLY B 1 88 ? -17.656 -7.098 8.555 1 98 88 GLY B C 1
ATOM 2495 O O . GLY B 1 88 ? -18.031 -6.34 7.656 1 98 88 GLY B O 1
ATOM 2496 N N . ASP B 1 89 ? -17.562 -6.762 9.797 1 98 89 ASP B N 1
ATOM 2497 C CA . ASP B 1 89 ? -17.75 -5.375 10.203 1 98 89 ASP B CA 1
ATOM 2498 C C . ASP B 1 89 ? -16.5 -4.543 9.922 1 98 89 ASP B C 1
ATOM 2500 O O . ASP B 1 89 ? -15.523 -5.047 9.367 1 98 89 ASP B O 1
ATOM 2504 N N . ALA B 1 90 ? -16.531 -3.275 10.242 1 98.12 90 ALA B N 1
ATOM 2505 C CA . ALA B 1 90 ? -15.453 -2.332 9.938 1 98.12 90 ALA B CA 1
ATOM 2506 C C . ALA B 1 90 ? -14.125 -2.811 10.508 1 98.12 90 ALA B C 1
ATOM 2508 O O . ALA B 1 90 ? -13.086 -2.701 9.852 1 98.12 90 ALA B O 1
ATOM 2509 N N . ALA B 1 91 ? -14.188 -3.322 11.711 1 98.25 91 ALA B N 1
ATOM 2510 C CA . ALA B 1 91 ? -12.969 -3.777 12.367 1 98.25 91 ALA B CA 1
ATOM 2511 C C . ALA B 1 91 ? -12.367 -4.98 11.648 1 98.25 91 ALA B C 1
ATOM 2513 O O . ALA B 1 91 ? -11.148 -5.07 11.484 1 98.25 91 ALA B O 1
ATOM 2514 N N . GLN B 1 92 ? -13.188 -5.926 11.266 1 98.5 92 GLN B N 1
ATOM 2515 C CA . GLN B 1 92 ? -12.719 -7.102 10.547 1 98.5 92 GLN B CA 1
ATOM 2516 C C . GLN B 1 92 ? -12.148 -6.715 9.18 1 98.5 92 GLN B C 1
ATOM 2518 O O . GLN B 1 92 ? -11.117 -7.25 8.766 1 98.5 92 GLN B O 1
ATOM 2523 N N . LYS B 1 93 ? -12.812 -5.82 8.516 1 98.75 93 LYS B N 1
ATOM 2524 C CA . LYS B 1 93 ? -12.305 -5.34 7.23 1 98.75 93 LYS B CA 1
ATOM 2525 C C . LYS B 1 93 ? -10.938 -4.676 7.387 1 98.75 93 LYS B C 1
ATOM 2527 O O . LYS B 1 93 ? -10.039 -4.898 6.574 1 98.75 93 LYS B O 1
ATOM 2532 N N . ALA B 1 94 ? -10.836 -3.9 8.43 1 98.81 94 ALA B N 1
ATOM 2533 C CA . ALA B 1 94 ? -9.57 -3.225 8.695 1 98.81 94 ALA B CA 1
ATOM 2534 C C . ALA B 1 94 ? -8.461 -4.234 8.992 1 98.81 94 ALA B C 1
ATOM 2536 O O . ALA B 1 94 ? -7.316 -4.051 8.57 1 98.81 94 ALA B O 1
ATOM 2537 N N . LEU B 1 95 ? -8.805 -5.25 9.703 1 98.81 95 LEU B N 1
ATOM 2538 C CA . LEU B 1 95 ? -7.848 -6.309 9.992 1 98.81 95 LEU B CA 1
ATOM 2539 C C . LEU B 1 95 ? -7.363 -6.973 8.711 1 98.81 95 LEU B C 1
ATOM 2541 O O . LEU B 1 95 ? -6.156 -7.113 8.5 1 98.81 95 LEU B O 1
ATOM 2545 N N . ILE B 1 96 ? -8.289 -7.348 7.887 1 98.88 96 ILE B N 1
ATOM 2546 C CA . ILE B 1 96 ? -7.973 -8.008 6.621 1 98.88 96 ILE B CA 1
ATOM 2547 C C . ILE B 1 96 ? -7.074 -7.102 5.781 1 98.88 96 ILE B C 1
ATOM 2549 O O . ILE B 1 96 ? -6.031 -7.539 5.289 1 98.88 96 ILE B O 1
ATOM 2553 N N . ARG B 1 97 ? -7.441 -5.848 5.684 1 98.81 97 ARG B N 1
ATOM 2554 C CA . ARG B 1 97 ? -6.664 -4.891 4.902 1 98.81 97 ARG B CA 1
ATOM 2555 C C . ARG B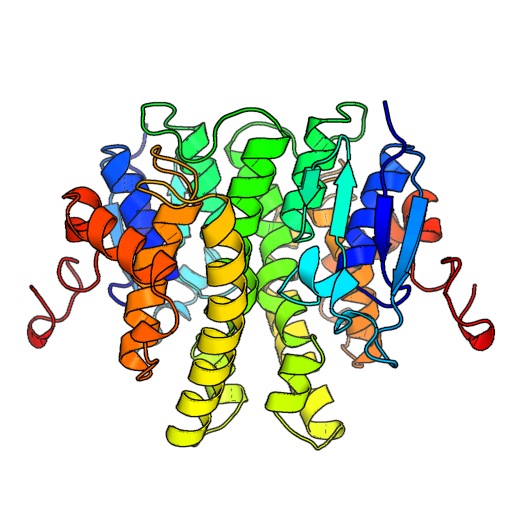 1 97 ? -5.27 -4.703 5.492 1 98.81 97 ARG B C 1
ATOM 2557 O O . ARG B 1 97 ? -4.281 -4.668 4.758 1 98.81 97 ARG B O 1
ATOM 2564 N N . SER B 1 98 ? -5.223 -4.582 6.793 1 98.81 98 SER B N 1
ATOM 2565 C CA . SER B 1 98 ? -3.945 -4.297 7.434 1 98.81 98 SER B CA 1
ATOM 2566 C C . SER B 1 98 ? -2.971 -5.461 7.266 1 98.81 98 SER B C 1
ATOM 2568 O O . SER B 1 98 ? -1.764 -5.25 7.137 1 98.81 98 SER B O 1
ATOM 2570 N N . LEU B 1 99 ? -3.463 -6.719 7.273 1 98.88 99 LEU B N 1
ATOM 2571 C CA . LEU B 1 99 ? -2.609 -7.875 7.031 1 98.88 99 LEU B CA 1
ATOM 2572 C C . LEU B 1 99 ? -2.07 -7.867 5.605 1 98.88 99 LEU B C 1
ATOM 2574 O O . LEU B 1 99 ? -0.88 -8.102 5.387 1 98.88 99 LEU B O 1
ATOM 2578 N N . ALA B 1 100 ? -2.936 -7.574 4.656 1 98.88 100 ALA B N 1
ATOM 2579 C CA . ALA B 1 100 ? -2.518 -7.496 3.26 1 98.88 100 ALA B CA 1
ATOM 2580 C C . ALA B 1 100 ? -1.48 -6.395 3.059 1 98.88 100 ALA B C 1
ATOM 2582 O O . ALA B 1 100 ? -0.519 -6.566 2.307 1 98.88 100 ALA B O 1
ATOM 2583 N N . LEU B 1 101 ? -1.653 -5.316 3.738 1 98.81 101 LEU B N 1
ATOM 2584 C CA . LEU B 1 101 ? -0.806 -4.145 3.561 1 98.81 101 LEU B CA 1
ATOM 2585 C C . LEU B 1 101 ? 0.594 -4.395 4.109 1 98.81 101 LEU B C 1
ATOM 2587 O O . LEU B 1 101 ? 1.567 -3.805 3.637 1 98.81 101 LEU B O 1
ATOM 2591 N N . VAL B 1 102 ? 0.756 -5.312 5.07 1 98.69 102 VAL B N 1
ATOM 2592 C CA . VAL B 1 102 ? 2.098 -5.695 5.496 1 98.69 102 VAL B CA 1
ATOM 2593 C C . VAL B 1 102 ? 2.906 -6.168 4.289 1 98.69 102 VAL B C 1
ATOM 2595 O O . VAL B 1 102 ? 4.07 -5.797 4.129 1 98.69 102 VAL B O 1
ATOM 2598 N N . ILE B 1 103 ? 2.23 -6.91 3.461 1 98.81 103 ILE B N 1
ATOM 2599 C CA . ILE B 1 103 ? 2.902 -7.461 2.291 1 98.81 103 ILE B CA 1
ATOM 2600 C C . ILE B 1 103 ? 3.02 -6.391 1.208 1 98.81 103 ILE B C 1
ATOM 2602 O O . ILE B 1 103 ? 4.105 -6.152 0.677 1 98.81 103 ILE B O 1
ATOM 2606 N N . ILE B 1 104 ? 1.969 -5.664 0.957 1 98.56 104 ILE B N 1
ATOM 2607 C CA . ILE B 1 104 ? 1.812 -4.797 -0.208 1 98.56 104 ILE B CA 1
ATOM 2608 C C . ILE B 1 104 ? 2.637 -3.527 -0.021 1 98.56 104 ILE B C 1
ATOM 2610 O O . ILE B 1 104 ? 3.17 -2.979 -0.988 1 98.56 104 ILE B O 1
ATOM 2614 N N . THR B 1 105 ? 2.844 -3.141 1.247 1 98.06 105 THR B N 1
ATOM 2615 C CA . THR B 1 105 ? 3.492 -1.854 1.476 1 98.06 105 THR B CA 1
ATOM 2616 C C . THR B 1 105 ? 4.855 -2.045 2.137 1 98.06 105 THR B C 1
ATOM 2618 O O . THR B 1 105 ? 5.758 -1.229 1.954 1 98.06 105 THR B O 1
ATOM 2621 N N . ASN B 1 106 ? 5.047 -3.15 2.865 1 97.75 106 ASN B N 1
ATOM 2622 C CA . ASN B 1 106 ? 6.23 -3.225 3.713 1 97.75 106 ASN B CA 1
ATOM 2623 C C . ASN B 1 106 ? 7.16 -4.355 3.281 1 97.75 106 ASN B C 1
ATOM 2625 O O . ASN B 1 106 ? 8.234 -4.535 3.855 1 97.75 106 ASN B O 1
ATOM 2629 N N . ILE B 1 107 ? 6.777 -5.117 2.244 1 98.56 107 ILE B N 1
ATOM 2630 C CA . ILE B 1 107 ? 7.648 -6.18 1.754 1 98.56 107 ILE B CA 1
ATOM 2631 C C . ILE B 1 107 ? 7.832 -6.043 0.245 1 98.56 107 ILE B C 1
ATOM 2633 O O . ILE B 1 107 ? 8.922 -5.695 -0.225 1 98.56 107 ILE B O 1
ATOM 2637 N N . GLN B 1 108 ? 6.715 -6.094 -0.449 1 98.31 108 GLN B N 1
ATOM 2638 C CA . GLN B 1 108 ? 6.695 -6.301 -1.894 1 98.31 108 GLN B CA 1
ATOM 2639 C C . GLN B 1 108 ? 7.355 -5.133 -2.623 1 98.31 108 GLN B C 1
ATOM 2641 O O . GLN B 1 108 ? 8.109 -5.336 -3.576 1 98.31 108 GLN B O 1
ATOM 2646 N N . PRO B 1 109 ? 7.184 -3.879 -2.236 1 97.69 109 PRO B N 1
ATOM 2647 C CA . PRO B 1 109 ? 7.785 -2.777 -2.99 1 97.69 109 PRO B CA 1
ATOM 2648 C C . PRO B 1 109 ? 9.312 -2.867 -3.053 1 97.69 109 PRO B C 1
ATOM 2650 O O . PRO B 1 109 ? 9.922 -2.426 -4.031 1 97.69 109 PRO B O 1
ATOM 2653 N N . PHE B 1 110 ? 9.906 -3.502 -2.07 1 97.56 110 PHE B N 1
ATOM 2654 C CA . PHE B 1 110 ? 11.367 -3.541 -1.966 1 97.56 110 PHE B CA 1
ATOM 2655 C C . PHE B 1 110 ? 11.938 -4.664 -2.82 1 97.56 110 PHE B C 1
ATOM 2657 O O . PHE B 1 110 ? 13.156 -4.816 -2.916 1 97.56 110 PHE B O 1
ATOM 2664 N N . GLN B 1 111 ? 11.008 -5.375 -3.461 1 96.19 111 GLN B N 1
ATOM 2665 C CA . GLN B 1 111 ? 11.414 -6.488 -4.316 1 96.19 111 GLN B CA 1
ATOM 2666 C C . GLN B 1 111 ? 11.398 -6.086 -5.785 1 96.19 111 GLN B C 1
ATOM 2668 O O . GLN B 1 111 ? 11.891 -6.82 -6.641 1 96.19 111 GLN B O 1
ATOM 2673 N N . ASN B 1 112 ? 10.82 -4.91 -6.047 1 92.75 112 ASN B N 1
ATOM 2674 C CA . ASN B 1 112 ? 10.773 -4.43 -7.426 1 92.75 112 ASN B CA 1
ATOM 2675 C C . ASN B 1 112 ? 12.18 -4.199 -7.98 1 92.75 112 ASN B C 1
ATOM 2677 O O . ASN B 1 112 ? 13.023 -3.607 -7.312 1 92.75 112 ASN B O 1
ATOM 2681 N N . PHE B 1 113 ? 12.336 -4.598 -9.172 1 89.06 113 PHE B N 1
ATOM 2682 C CA . PHE B 1 113 ? 13.664 -4.527 -9.773 1 89.06 113 PHE B CA 1
ATOM 2683 C C . PHE B 1 113 ? 14.164 -3.088 -9.812 1 89.06 113 PHE B C 1
ATOM 2685 O O . PHE B 1 113 ? 15.359 -2.83 -9.617 1 89.06 113 PHE B O 1
ATOM 2692 N N . ARG B 1 114 ? 13.289 -2.145 -10.078 1 88.44 114 ARG B N 1
ATOM 2693 C CA . ARG B 1 114 ? 13.68 -0.738 -10.125 1 88.44 114 ARG B CA 1
ATOM 2694 C C . ARG B 1 114 ? 14.242 -0.285 -8.781 1 88.44 114 ARG B C 1
ATOM 2696 O O . ARG B 1 114 ? 15.141 0.558 -8.734 1 88.44 114 ARG B O 1
ATOM 2703 N N . VAL B 1 115 ? 13.75 -0.88 -7.742 1 93.25 115 VAL B N 1
ATOM 2704 C CA . VAL B 1 115 ? 14.18 -0.515 -6.395 1 93.25 115 VAL B CA 1
ATOM 2705 C C . VAL B 1 115 ? 15.508 -1.199 -6.07 1 93.25 115 VAL B C 1
ATOM 2707 O O . VAL B 1 115 ? 16.453 -0.553 -5.609 1 93.25 115 VAL B O 1
ATOM 2710 N N . THR B 1 116 ? 15.602 -2.492 -6.363 1 95.56 116 THR B N 1
ATOM 2711 C CA . THR B 1 116 ? 16.812 -3.24 -6.008 1 95.56 116 THR B CA 1
ATOM 2712 C C . THR B 1 116 ? 17.984 -2.789 -6.859 1 95.56 116 THR B C 1
ATOM 2714 O O . THR B 1 116 ? 19.125 -2.738 -6.375 1 95.56 116 THR B O 1
ATOM 2717 N N . SER B 1 117 ? 17.688 -2.4 -8.148 1 93.56 117 SER B N 1
ATOM 2718 C CA . SER B 1 117 ? 18.766 -1.917 -9.016 1 93.56 117 SER B CA 1
ATOM 2719 C C . SER B 1 117 ? 19.25 -0.54 -8.57 1 93.56 117 SER B C 1
ATOM 2721 O O . SER B 1 117 ? 20.422 -0.195 -8.773 1 93.56 117 SER B O 1
ATOM 2723 N N . LYS B 1 118 ? 18.344 0.281 -8 1 93.31 118 LYS B N 1
ATOM 2724 C CA . LYS B 1 118 ? 18.75 1.573 -7.457 1 93.31 118 LYS B CA 1
ATOM 2725 C C . LYS B 1 118 ? 19.578 1.396 -6.191 1 93.31 118 LYS B C 1
ATOM 2727 O O . LYS B 1 118 ? 20.484 2.191 -5.922 1 93.31 118 LYS B O 1
ATOM 2732 N N . HIS B 1 119 ? 19.297 0.323 -5.457 1 94.81 119 HIS B N 1
ATOM 2733 C CA . HIS B 1 119 ? 20.062 0.011 -4.262 1 94.81 119 HIS B CA 1
ATOM 2734 C C . HIS B 1 119 ? 21.516 -0.334 -4.613 1 94.81 119 HIS B C 1
ATOM 2736 O O . HIS B 1 119 ? 22.438 0.165 -3.98 1 94.81 119 HIS B O 1
ATOM 2742 N N . SER B 1 120 ? 21.672 -1.195 -5.656 1 95.69 120 SER B N 1
ATOM 2743 C CA . SER B 1 120 ? 23.016 -1.599 -6.051 1 95.69 120 SER B CA 1
ATOM 2744 C C . SER B 1 120 ? 23 -2.271 -7.422 1 95.69 120 SER B C 1
ATOM 2746 O O . SER B 1 120 ? 22 -2.852 -7.828 1 95.69 120 SER B O 1
ATOM 2748 N N . ASP B 1 121 ? 24.125 -2.199 -8.07 1 94.69 121 ASP B N 1
ATOM 2749 C CA . ASP B 1 121 ? 24.297 -2.938 -9.32 1 94.69 121 ASP B CA 1
ATOM 2750 C C . ASP B 1 121 ? 24.812 -4.352 -9.055 1 94.69 121 ASP B C 1
ATOM 2752 O O . ASP B 1 121 ? 24.859 -5.188 -9.961 1 94.69 121 ASP B O 1
ATOM 2756 N N . ASP B 1 122 ? 25.188 -4.594 -7.832 1 96.44 122 ASP B N 1
ATOM 2757 C CA . ASP B 1 122 ? 25.672 -5.91 -7.418 1 96.44 122 ASP B CA 1
ATOM 2758 C C . ASP B 1 122 ? 24.516 -6.844 -7.082 1 96.44 122 ASP B C 1
ATOM 2760 O O . ASP B 1 122 ? 23.781 -6.617 -6.109 1 96.44 122 ASP B O 1
ATOM 2764 N N . PRO B 1 123 ? 24.406 -7.938 -7.812 1 95.69 123 PRO B N 1
ATOM 2765 C CA . PRO B 1 123 ? 23.281 -8.859 -7.59 1 95.69 123 PRO B CA 1
ATOM 2766 C C . PRO B 1 123 ? 23.25 -9.406 -6.164 1 95.69 123 PRO B C 1
ATOM 2768 O O . PRO B 1 123 ? 22.172 -9.656 -5.625 1 95.69 123 PRO B O 1
ATOM 2771 N N . VAL B 1 124 ? 24.375 -9.57 -5.621 1 97 124 VAL B N 1
ATOM 2772 C CA . VAL B 1 124 ? 24.438 -10.086 -4.258 1 97 124 VAL B CA 1
ATOM 2773 C C . VAL B 1 124 ? 23.844 -9.07 -3.291 1 97 124 VAL B C 1
ATOM 2775 O O . VAL B 1 124 ? 23.062 -9.43 -2.406 1 97 124 VAL B O 1
ATOM 2778 N N . LYS B 1 125 ? 24.219 -7.805 -3.459 1 96.06 125 LYS B N 1
ATOM 2779 C CA . LYS B 1 125 ? 23.688 -6.746 -2.605 1 96.06 125 LYS B CA 1
ATOM 2780 C C . LYS B 1 125 ? 22.188 -6.555 -2.83 1 96.06 125 LYS B C 1
ATOM 2782 O O . LYS B 1 125 ? 21.453 -6.234 -1.896 1 96.06 125 LYS B O 1
ATOM 2787 N N . GLN B 1 126 ? 21.734 -6.707 -4.082 1 96.75 126 GLN B N 1
ATOM 2788 C CA . GLN B 1 126 ? 20.312 -6.66 -4.375 1 96.75 126 GLN B CA 1
ATOM 2789 C C . GLN B 1 126 ? 19.562 -7.75 -3.621 1 96.75 126 GLN B C 1
ATOM 2791 O O . GLN B 1 126 ? 18.516 -7.484 -3.023 1 96.75 126 GLN B O 1
ATOM 2796 N N . HIS B 1 127 ? 20.125 -8.93 -3.67 1 96.81 127 HIS B N 1
ATOM 2797 C CA . HIS B 1 127 ? 19.531 -10.078 -2.994 1 96.81 127 HIS B CA 1
ATOM 2798 C C . HIS B 1 127 ? 19.453 -9.852 -1.489 1 96.81 127 HIS B C 1
ATOM 2800 O O . HIS B 1 127 ? 18.406 -10.109 -0.875 1 96.81 127 HIS B O 1
ATOM 2806 N N . ASP B 1 128 ? 20.5 -9.344 -0.922 1 96.94 128 ASP B N 1
ATOM 2807 C CA . ASP B 1 128 ? 20.547 -9.109 0.518 1 96.94 128 ASP B CA 1
ATOM 2808 C C . ASP B 1 128 ? 19.531 -8.055 0.939 1 96.94 128 ASP B C 1
ATOM 2810 O O . ASP B 1 128 ? 18.906 -8.172 1.997 1 96.94 128 ASP B O 1
ATOM 2814 N N . PHE B 1 129 ? 19.438 -7.066 0.098 1 97.5 129 PHE B N 1
ATOM 2815 C CA . PHE B 1 129 ? 18.469 -6.004 0.344 1 97.5 129 PHE B CA 1
ATOM 2816 C C . PHE B 1 129 ? 17.047 -6.555 0.371 1 97.5 129 PHE B C 1
ATOM 2818 O O . PHE B 1 129 ? 16.297 -6.312 1.319 1 97.5 129 PHE B O 1
ATOM 2825 N N . THR B 1 130 ? 16.719 -7.309 -0.608 1 97.81 130 THR B N 1
ATOM 2826 C CA . THR B 1 130 ? 15.398 -7.906 -0.741 1 97.81 130 THR B CA 1
ATOM 2827 C C . THR B 1 130 ? 15.117 -8.867 0.411 1 97.81 130 THR B C 1
ATOM 2829 O O . THR B 1 130 ? 14.062 -8.805 1.038 1 97.81 130 THR B O 1
ATOM 2832 N N . LYS B 1 131 ? 16.078 -9.727 0.713 1 98.31 131 LYS B N 1
ATOM 2833 C CA . LYS B 1 131 ? 15.938 -10.711 1.787 1 98.31 131 LYS B CA 1
ATOM 2834 C C . LYS B 1 131 ? 15.688 -10.023 3.127 1 98.31 131 LYS B C 1
ATOM 2836 O O . LYS B 1 131 ? 14.852 -10.477 3.912 1 98.31 131 LYS B O 1
ATOM 2841 N N . PHE B 1 132 ? 16.359 -8.969 3.375 1 98 132 PHE B N 1
ATOM 2842 C CA . PHE B 1 132 ? 16.219 -8.234 4.625 1 98 132 PHE B CA 1
ATOM 2843 C C . PHE B 1 132 ? 14.781 -7.777 4.828 1 98 132 PHE B C 1
ATOM 2845 O O . PHE B 1 132 ? 14.211 -7.965 5.902 1 98 132 PHE B O 1
ATOM 2852 N N . PHE B 1 133 ? 14.234 -7.223 3.816 1 98.12 133 PHE B N 1
ATOM 2853 C CA . PHE B 1 133 ? 12.906 -6.645 3.973 1 98.12 133 PHE B CA 1
ATOM 2854 C C . PHE B 1 133 ? 11.836 -7.73 3.943 1 98.12 133 PHE B C 1
ATOM 2856 O O . PHE B 1 133 ? 10.781 -7.586 4.559 1 98.12 133 PHE B O 1
ATOM 2863 N N . ILE B 1 134 ? 12.078 -8.836 3.221 1 98.69 134 ILE B N 1
ATOM 2864 C CA . ILE B 1 134 ? 11.172 -9.977 3.33 1 98.69 134 ILE B CA 1
ATOM 2865 C C . ILE B 1 134 ? 11.156 -10.484 4.77 1 98.69 134 ILE B C 1
ATOM 2867 O O . ILE B 1 134 ? 10.086 -10.664 5.352 1 98.69 134 ILE B O 1
ATOM 2871 N N . GLU B 1 135 ? 12.32 -10.688 5.344 1 98.69 135 GLU B N 1
ATOM 2872 C CA . GLU B 1 135 ? 12.414 -11.227 6.695 1 98.69 135 GLU B CA 1
ATOM 2873 C C . GLU B 1 135 ? 11.773 -10.289 7.715 1 98.69 135 GLU B C 1
ATOM 2875 O O . GLU B 1 135 ? 11.023 -10.734 8.586 1 98.69 135 GLU B O 1
ATOM 2880 N N . ARG B 1 136 ? 12.008 -9.047 7.602 1 97.69 136 ARG B N 1
ATOM 2881 C CA . ARG B 1 136 ? 11.406 -8.078 8.508 1 97.69 136 ARG B CA 1
ATOM 2882 C C . ARG B 1 136 ? 9.883 -8.078 8.383 1 97.69 136 ARG B C 1
ATOM 2884 O O . ARG B 1 136 ? 9.172 -8.078 9.391 1 97.69 136 ARG B O 1
ATOM 2891 N N . GLY B 1 137 ? 9.445 -8.016 7.156 1 98.44 137 GLY B N 1
ATOM 2892 C CA . GLY B 1 137 ? 8.008 -8.055 6.922 1 98.44 137 GLY B CA 1
ATOM 2893 C C . GLY B 1 137 ? 7.359 -9.336 7.41 1 98.44 137 GLY B C 1
ATOM 2894 O O . GLY B 1 137 ? 6.266 -9.305 7.98 1 98.44 137 GLY B O 1
ATOM 2895 N N . PHE B 1 138 ? 8.016 -10.453 7.184 1 98.88 138 PHE B N 1
ATOM 2896 C CA . PHE B 1 138 ? 7.48 -11.742 7.613 1 98.88 138 PHE B CA 1
ATOM 2897 C C . PHE B 1 138 ? 7.469 -11.844 9.133 1 98.88 138 PHE B C 1
ATOM 2899 O O . PHE B 1 138 ? 6.578 -12.469 9.711 1 98.88 138 PHE B O 1
ATOM 2906 N N . GLU B 1 139 ? 8.445 -11.273 9.773 1 98.62 139 GLU B N 1
ATOM 2907 C CA . GLU B 1 139 ? 8.406 -11.227 11.234 1 98.62 139 GLU B CA 1
ATOM 2908 C C . GLU B 1 139 ? 7.137 -10.547 11.727 1 98.62 139 GLU B C 1
ATOM 2910 O O . GLU B 1 139 ? 6.465 -11.062 12.625 1 98.62 139 GLU B O 1
ATOM 2915 N N . THR B 1 140 ? 6.867 -9.461 11.148 1 98.62 140 THR B N 1
ATOM 2916 C CA . THR B 1 140 ? 5.656 -8.719 11.484 1 98.62 140 THR B CA 1
ATOM 2917 C C . THR B 1 140 ? 4.41 -9.547 11.18 1 98.62 140 THR B C 1
ATOM 2919 O O . THR B 1 140 ? 3.537 -9.703 12.031 1 98.62 140 THR B O 1
ATOM 2922 N N . LEU B 1 141 ? 4.34 -10.047 9.984 1 98.88 141 LEU B N 1
ATOM 2923 C CA . LEU B 1 141 ? 3.168 -10.797 9.531 1 98.88 141 LEU B CA 1
ATOM 2924 C C . LEU B 1 141 ? 2.947 -12.039 10.391 1 98.88 141 LEU B C 1
ATOM 2926 O O . LEU B 1 141 ? 1.812 -12.352 10.75 1 98.88 141 LEU B O 1
ATOM 2930 N N . GLU B 1 142 ? 4.027 -12.758 10.68 1 98.94 142 GLU B N 1
ATOM 2931 C CA . GLU B 1 142 ? 3.957 -13.961 11.508 1 98.94 142 GLU B CA 1
ATOM 2932 C C . GLU B 1 142 ? 3.334 -13.656 12.867 1 98.94 142 GLU B C 1
ATOM 2934 O O . GLU B 1 142 ? 2.406 -14.344 13.297 1 98.94 142 GLU B O 1
ATOM 2939 N N . LYS B 1 143 ? 3.816 -12.633 13.531 1 98.75 143 LYS B N 1
ATOM 2940 C CA . LYS B 1 143 ? 3.326 -12.266 14.852 1 98.75 143 LYS B CA 1
ATOM 2941 C C . LYS B 1 143 ? 1.849 -11.883 14.805 1 98.75 143 LYS B C 1
ATOM 2943 O O . LYS B 1 143 ? 1.089 -12.211 15.719 1 98.75 143 LYS B O 1
ATOM 2948 N N . ARG B 1 144 ? 1.449 -11.266 13.789 1 98.69 144 ARG B N 1
ATOM 2949 C CA . ARG B 1 144 ? 0.052 -10.867 13.656 1 98.69 144 ARG B CA 1
ATOM 2950 C C . ARG B 1 144 ? -0.834 -12.062 13.336 1 98.69 144 ARG B C 1
ATOM 2952 O O . ARG B 1 144 ? -1.916 -12.211 13.906 1 98.69 144 ARG B O 1
ATOM 2959 N N . LEU B 1 145 ? -0.369 -12.891 12.438 1 98.88 145 LEU B N 1
ATOM 2960 C CA . LEU B 1 145 ? -1.156 -14.039 12.023 1 98.88 145 LEU B CA 1
ATOM 2961 C C . LEU B 1 145 ? -1.324 -15.031 13.172 1 98.88 145 LEU B C 1
ATOM 2963 O O . LEU B 1 145 ? -2.334 -15.734 13.242 1 98.88 145 LEU B O 1
ATOM 2967 N N . GLN B 1 146 ? -0.373 -15.062 14.031 1 98.69 146 GLN B N 1
ATOM 2968 C CA . GLN B 1 146 ? -0.486 -15.93 15.203 1 98.69 146 GLN B CA 1
ATOM 2969 C C . GLN B 1 146 ? -1.742 -15.609 16 1 98.69 146 GLN B C 1
ATOM 2971 O O . GLN B 1 146 ? -2.309 -16.484 16.656 1 98.69 146 GLN B O 1
ATOM 2976 N N . LYS B 1 147 ? -2.225 -14.414 15.883 1 98.06 147 LYS B N 1
ATOM 2977 C CA . LYS B 1 147 ? -3.367 -13.961 16.672 1 98.06 147 LYS B CA 1
ATOM 2978 C C . LYS B 1 147 ? -4.672 -14.117 15.898 1 98.06 147 LYS B C 1
ATOM 2980 O O . LYS B 1 147 ? -5.754 -14.102 16.484 1 98.06 147 LYS B O 1
ATOM 2985 N N . THR B 1 148 ? -4.594 -14.328 14.586 1 98.62 148 THR B N 1
ATOM 2986 C CA . THR B 1 148 ? -5.816 -14.219 13.797 1 98.62 148 THR B CA 1
ATOM 2987 C C . THR B 1 148 ? -6.066 -15.5 13 1 98.62 148 THR B C 1
ATOM 2989 O O . THR B 1 148 ? -7.199 -15.766 12.602 1 98.62 148 THR B O 1
ATOM 2992 N N . ALA B 1 149 ? -5.062 -16.281 12.773 1 98.62 149 ALA B N 1
ATOM 2993 C CA . ALA B 1 149 ? -5.117 -17.359 11.789 1 98.62 149 ALA B CA 1
ATOM 2994 C C . ALA B 1 149 ? -5.918 -18.547 12.32 1 98.62 149 ALA B C 1
ATOM 2996 O O . ALA B 1 149 ? -5.863 -18.859 13.516 1 98.62 149 ALA B O 1
ATOM 2997 N N . GLY B 1 150 ? -6.695 -19.094 11.516 1 98.25 150 GLY B N 1
ATOM 2998 C CA . GLY B 1 150 ? -7.172 -20.469 11.562 1 98.25 150 GLY B CA 1
ATOM 2999 C C . GLY B 1 150 ? -6.629 -21.328 10.43 1 98.25 150 GLY B C 1
ATOM 3000 O O . GLY B 1 150 ? -5.414 -21.5 10.312 1 98.25 150 GLY B O 1
ATOM 3001 N N . LYS B 1 151 ? -7.531 -21.703 9.562 1 98.19 151 LYS B N 1
ATOM 3002 C CA . LYS B 1 151 ? -7.098 -22.344 8.328 1 98.19 151 LYS B CA 1
ATOM 3003 C C . LYS B 1 151 ? -6.445 -21.344 7.383 1 98.19 151 LYS B C 1
ATOM 3005 O O . LYS B 1 151 ? -5.52 -21.688 6.645 1 98.19 151 LYS B O 1
ATOM 3010 N N . PHE B 1 152 ? -6.914 -20.156 7.473 1 98.81 152 PHE B N 1
ATOM 3011 C CA . PHE B 1 152 ? -6.43 -19.062 6.633 1 98.81 152 PHE B CA 1
ATOM 3012 C C . PHE B 1 152 ? -5.945 -17.906 7.488 1 98.81 152 PHE B C 1
ATOM 3014 O O . PHE B 1 152 ? -5.707 -18.062 8.688 1 98.81 152 PHE B O 1
ATOM 3021 N N . ALA B 1 153 ? -5.664 -16.766 6.918 1 98.88 153 ALA B N 1
ATOM 3022 C CA . ALA B 1 153 ? -5.07 -15.617 7.602 1 98.88 153 ALA B CA 1
ATOM 3023 C C . ALA B 1 153 ? -6.004 -15.078 8.68 1 98.88 153 ALA B C 1
ATOM 3025 O O . ALA B 1 153 ? -5.551 -14.617 9.727 1 98.88 153 ALA B O 1
ATOM 3026 N N . VAL B 1 154 ? -7.305 -15.078 8.367 1 98.75 154 VAL B N 1
ATOM 3027 C CA . VAL B 1 154 ? -8.32 -14.633 9.312 1 98.75 154 VAL B CA 1
ATOM 3028 C C . VAL B 1 154 ? -9.336 -15.742 9.547 1 98.75 154 VAL B C 1
ATOM 3030 O O . VAL B 1 154 ? -10.352 -15.828 8.852 1 98.75 154 VAL B O 1
ATOM 3033 N N . GLY B 1 155 ? -9.07 -16.516 10.523 1 98.38 155 GLY B N 1
ATOM 3034 C CA . GLY B 1 155 ? -9.945 -17.641 10.797 1 98.38 155 GLY B CA 1
ATOM 3035 C C . GLY B 1 155 ? -9.945 -18.672 9.68 1 98.38 155 GLY B C 1
ATOM 3036 O O . GLY B 1 155 ? -8.883 -19.062 9.188 1 98.38 155 GLY B O 1
ATOM 3037 N N . ASP B 1 156 ? -11.141 -19.172 9.336 1 98.31 156 ASP B N 1
ATOM 3038 C CA . ASP B 1 156 ? -11.25 -20.266 8.375 1 98.31 156 ASP B CA 1
ATOM 3039 C C . ASP B 1 156 ? -11.922 -19.812 7.086 1 98.31 156 ASP B C 1
ATOM 3041 O O . ASP B 1 156 ? -12.383 -20.625 6.293 1 98.31 156 ASP B O 1
ATOM 3045 N N . GLN B 1 157 ? -11.977 -18.531 6.953 1 98 157 GLN B N 1
ATOM 3046 C CA . GLN B 1 157 ? -12.555 -17.953 5.746 1 98 157 GLN B CA 1
ATOM 3047 C C . GLN B 1 157 ? -11.5 -17.219 4.918 1 98 157 GLN B C 1
ATOM 3049 O O . GLN B 1 157 ? -10.734 -16.422 5.449 1 98 157 GLN B O 1
ATOM 3054 N N . LEU B 1 158 ? -11.5 -17.562 3.635 1 98.38 158 LEU B N 1
ATOM 3055 C CA . LEU B 1 158 ? -10.57 -16.906 2.723 1 98.38 158 LEU B CA 1
ATOM 3056 C C . LEU B 1 158 ? -10.773 -15.406 2.715 1 98.38 158 LEU B C 1
ATOM 3058 O O . LEU B 1 158 ? -11.914 -14.93 2.73 1 98.38 158 LEU B O 1
ATOM 3062 N N . SER B 1 159 ? -9.672 -14.672 2.713 1 98.62 159 SER B N 1
ATOM 3063 C CA . SER B 1 159 ? -9.742 -13.211 2.695 1 98.62 159 SER B CA 1
ATOM 3064 C C . SER B 1 159 ? -8.727 -12.625 1.725 1 98.62 159 SER B C 1
ATOM 3066 O O . SER B 1 159 ? -7.91 -13.352 1.152 1 98.62 159 SER B O 1
ATOM 3068 N N . LEU B 1 160 ? -8.758 -11.328 1.593 1 98.75 160 LEU B N 1
ATOM 3069 C CA . LEU B 1 160 ? -7.828 -10.539 0.789 1 98.75 160 LEU B CA 1
ATOM 3070 C C . LEU B 1 160 ? -6.387 -10.805 1.216 1 98.75 160 LEU B C 1
ATOM 3072 O O . LEU B 1 160 ? -5.48 -10.828 0.38 1 98.75 160 LEU B O 1
ATOM 3076 N N . ALA B 1 161 ? -6.18 -10.969 2.49 1 98.88 161 ALA B N 1
ATOM 3077 C CA . ALA B 1 161 ? -4.836 -11.25 2.996 1 98.88 161 ALA B CA 1
ATOM 3078 C C . ALA B 1 161 ? -4.301 -12.562 2.436 1 98.88 161 ALA B C 1
ATOM 3080 O O . ALA B 1 161 ? -3.117 -12.664 2.104 1 98.88 161 ALA B O 1
ATOM 3081 N N . ASP B 1 162 ? -5.141 -13.516 2.293 1 98.94 162 ASP B N 1
ATOM 3082 C CA . ASP B 1 162 ? -4.738 -14.852 1.851 1 98.94 162 ASP B CA 1
ATOM 3083 C C . ASP B 1 162 ? -4.23 -14.82 0.41 1 98.94 162 ASP B C 1
ATOM 3085 O O . ASP B 1 162 ? -3.314 -15.562 0.053 1 98.94 162 ASP B O 1
ATOM 3089 N N . VAL B 1 163 ? -4.758 -13.922 -0.447 1 98.75 163 VAL B N 1
ATOM 3090 C CA . VAL B 1 163 ? -4.371 -13.922 -1.854 1 98.75 163 VAL B CA 1
ATOM 3091 C C . VAL B 1 163 ? -2.994 -13.273 -2.01 1 98.75 163 VAL B C 1
ATOM 3093 O O . VAL B 1 163 ? -2.348 -13.422 -3.049 1 98.75 163 VAL B O 1
ATOM 3096 N N . CYS B 1 164 ? -2.543 -12.617 -0.979 1 98.88 164 CYS B N 1
ATOM 3097 C CA . CYS B 1 164 ? -1.263 -11.922 -1.042 1 98.88 164 CYS B CA 1
ATOM 3098 C C . CYS B 1 164 ? -0.135 -12.812 -0.526 1 98.88 164 CYS B C 1
ATOM 3100 O O . CYS B 1 164 ? 1.041 -12.523 -0.754 1 98.88 164 CYS B O 1
ATOM 3102 N N . ILE B 1 165 ? -0.448 -13.922 0.149 1 98.88 165 ILE B N 1
ATOM 3103 C CA . ILE B 1 165 ? 0.541 -14.672 0.912 1 98.88 165 ILE B CA 1
ATOM 3104 C C . ILE B 1 165 ? 1.338 -15.578 -0.028 1 98.88 165 ILE B C 1
ATOM 3106 O O . ILE B 1 165 ? 2.57 -15.547 -0.031 1 98.88 165 ILE B O 1
ATOM 3110 N N . PRO B 1 166 ? 0.75 -16.344 -0.985 1 98.88 166 PRO B N 1
ATOM 3111 C CA . PRO B 1 166 ? 1.504 -17.328 -1.758 1 98.88 166 PRO B CA 1
ATOM 3112 C C . PRO B 1 166 ? 2.57 -16.688 -2.646 1 98.88 166 PRO B C 1
ATOM 3114 O O . PRO B 1 166 ? 3.717 -17.156 -2.664 1 98.88 166 PRO B O 1
ATOM 3117 N N . PRO B 1 167 ? 2.207 -15.578 -3.406 1 98.69 167 PRO B N 1
ATOM 3118 C CA . PRO B 1 167 ? 3.289 -14.992 -4.199 1 98.69 167 PRO B CA 1
ATOM 3119 C C . PRO B 1 167 ? 4.465 -14.531 -3.344 1 98.69 167 PRO B C 1
ATOM 3121 O O . PRO B 1 167 ? 5.621 -14.664 -3.754 1 98.69 167 PRO B O 1
ATOM 3124 N N . GLN B 1 168 ? 4.176 -14.023 -2.188 1 98.75 168 GLN B N 1
ATOM 3125 C CA . GLN B 1 168 ? 5.246 -13.508 -1.338 1 98.75 168 GLN B CA 1
ATOM 3126 C C . GLN B 1 168 ? 6.098 -14.641 -0.777 1 98.75 168 GLN B C 1
ATOM 3128 O O . GLN B 1 168 ? 7.32 -14.508 -0.662 1 98.75 168 GLN B O 1
ATOM 3133 N N . VAL B 1 169 ? 5.473 -15.734 -0.345 1 98.75 169 VAL B N 1
ATOM 3134 C CA . VAL B 1 169 ? 6.211 -16.891 0.147 1 98.75 169 VAL B CA 1
ATOM 3135 C C . VAL B 1 169 ? 7.109 -17.438 -0.959 1 98.75 169 VAL B C 1
ATOM 3137 O O . VAL B 1 169 ? 8.258 -17.812 -0.706 1 98.75 169 VAL B O 1
ATOM 3140 N N . HIS B 1 170 ? 6.605 -17.469 -2.148 1 97.81 170 HIS B N 1
ATOM 3141 C CA . HIS B 1 170 ? 7.398 -17.922 -3.287 1 97.81 170 HIS B CA 1
ATOM 3142 C C . HIS B 1 170 ? 8.664 -17.094 -3.438 1 97.81 170 HIS B C 1
ATOM 3144 O O . HIS B 1 170 ? 9.758 -17.641 -3.59 1 97.81 170 HIS B O 1
ATOM 3150 N N . TRP B 1 171 ? 8.523 -15.812 -3.361 1 96.44 171 TRP B N 1
ATOM 3151 C CA . TRP B 1 171 ? 9.664 -14.922 -3.52 1 96.44 171 TRP B CA 1
ATOM 3152 C C . TRP B 1 171 ? 10.617 -15.039 -2.334 1 96.44 171 TRP B C 1
ATOM 3154 O O . TRP B 1 171 ? 11.828 -14.898 -2.488 1 96.44 171 TRP B O 1
ATOM 3164 N N . ALA B 1 172 ? 10.078 -15.273 -1.147 1 98.19 172 ALA B N 1
ATOM 3165 C CA . ALA B 1 172 ? 10.938 -15.555 0 1 98.19 172 ALA B CA 1
ATOM 3166 C C . ALA B 1 172 ? 11.852 -16.734 -0.284 1 98.19 172 ALA B C 1
ATOM 3168 O O . ALA B 1 172 ? 13.039 -16.703 0.047 1 98.19 172 ALA B O 1
ATOM 3169 N N . GLY B 1 173 ? 11.32 -17.781 -0.879 1 96.81 173 GLY B N 1
ATOM 3170 C CA . GLY B 1 173 ? 12.117 -18.938 -1.262 1 96.81 173 GLY B CA 1
ATOM 3171 C C . GLY B 1 173 ? 13.219 -18.594 -2.252 1 96.81 173 GLY B C 1
ATOM 3172 O O . GLY B 1 173 ? 14.344 -19.078 -2.127 1 96.81 173 GLY B O 1
ATOM 3173 N N . ARG B 1 174 ? 12.898 -17.781 -3.18 1 94.56 174 ARG B N 1
ATOM 3174 C CA . ARG B 1 174 ? 13.859 -17.375 -4.195 1 94.56 174 ARG B CA 1
ATOM 3175 C C . ARG B 1 174 ? 15.023 -16.609 -3.568 1 94.56 174 ARG B C 1
ATOM 3177 O O . ARG B 1 174 ? 16.141 -16.625 -4.102 1 94.56 174 ARG B O 1
ATOM 3184 N N . HIS B 1 175 ? 14.742 -16 -2.455 1 97.25 175 HIS B N 1
ATOM 3185 C CA . HIS B 1 175 ? 15.781 -15.227 -1.778 1 97.25 175 HIS B CA 1
ATOM 3186 C C . HIS B 1 175 ? 16.328 -15.984 -0.571 1 97.25 175 HIS B C 1
ATOM 3188 O O . HIS B 1 175 ? 16.938 -15.383 0.318 1 97.25 175 HIS B O 1
ATOM 3194 N N . HIS B 1 176 ? 16.016 -17.281 -0.465 1 97.19 176 HIS B N 1
ATOM 3195 C CA . HIS B 1 176 ? 16.578 -18.219 0.499 1 97.19 176 HIS B CA 1
ATOM 3196 C C . HIS B 1 176 ? 16.219 -17.828 1.927 1 97.19 176 HIS B C 1
ATOM 3198 O O . HIS B 1 176 ? 17.047 -17.906 2.832 1 97.19 176 HIS B O 1
ATOM 3204 N N . VAL B 1 177 ? 15.086 -17.297 2.072 1 98.5 177 VAL B N 1
ATOM 3205 C CA . VAL B 1 177 ? 14.562 -17.047 3.41 1 98.5 177 VAL B CA 1
ATOM 3206 C C . VAL B 1 177 ? 14.242 -18.359 4.102 1 98.5 177 VAL B C 1
ATOM 3208 O O . VAL B 1 177 ? 13.68 -19.266 3.49 1 98.5 177 VAL B O 1
ATOM 3211 N N . ASP B 1 178 ? 14.625 -18.531 5.336 1 98.5 178 ASP B N 1
ATOM 3212 C CA . ASP B 1 178 ? 14.32 -19.719 6.129 1 98.5 178 ASP B CA 1
ATOM 3213 C C . ASP B 1 178 ? 12.883 -19.688 6.637 1 98.5 178 ASP B C 1
ATOM 3215 O O . ASP B 1 178 ? 12.609 -19.141 7.707 1 98.5 178 ASP B O 1
ATOM 3219 N N . MET B 1 179 ? 12.047 -20.375 5.98 1 98.31 179 MET B N 1
ATOM 3220 C CA . MET B 1 179 ? 10.617 -20.297 6.254 1 98.31 179 MET B CA 1
ATOM 3221 C C . MET B 1 179 ? 10.266 -21.016 7.555 1 98.31 179 MET B C 1
ATOM 3223 O O . MET B 1 179 ? 9.164 -20.859 8.078 1 98.31 179 MET B O 1
ATOM 3227 N N . SER B 1 180 ? 11.148 -21.812 8.094 1 98.44 180 SER B N 1
ATOM 3228 C CA . SER B 1 180 ? 10.906 -22.469 9.375 1 98.44 180 SER B CA 1
ATOM 3229 C C . SER B 1 180 ? 10.727 -21.453 10.492 1 98.44 180 SER B C 1
ATOM 3231 O O . SER B 1 180 ? 10.156 -21.766 11.539 1 98.44 180 SER B O 1
ATOM 3233 N N . GLN B 1 181 ? 11.164 -20.203 10.289 1 98.56 181 GLN B N 1
ATOM 3234 C CA . GLN B 1 181 ? 11.031 -19.125 11.266 1 98.56 181 GLN B CA 1
ATOM 3235 C C . GLN B 1 181 ? 9.609 -18.562 11.266 1 98.56 181 GLN B C 1
ATOM 3237 O O . GLN B 1 181 ? 9.234 -17.828 12.18 1 98.56 181 GLN B O 1
ATOM 3242 N N . TYR B 1 182 ? 8.852 -18.984 10.32 1 98.88 182 TYR B N 1
ATOM 3243 C CA . TYR B 1 182 ? 7.512 -18.438 10.141 1 98.88 182 TYR B CA 1
ATOM 3244 C C . TYR B 1 182 ? 6.488 -19.547 9.961 1 98.88 182 TYR B C 1
ATOM 3246 O O . TYR B 1 182 ? 5.836 -19.641 8.922 1 98.88 182 TYR B O 1
ATOM 3254 N N . PRO B 1 183 ? 6.258 -20.312 10.984 1 98.81 183 PRO B N 1
ATOM 3255 C CA . PRO B 1 183 ? 5.43 -21.516 10.867 1 98.81 183 PRO B CA 1
ATOM 3256 C C . PRO B 1 183 ? 3.969 -21.188 10.562 1 98.81 183 PRO B C 1
ATOM 3258 O O . PRO B 1 183 ? 3.295 -21.953 9.867 1 98.81 183 PRO B O 1
ATOM 3261 N N . THR B 1 184 ? 3.445 -20.109 11.094 1 98.94 184 THR B N 1
ATOM 3262 C CA . THR B 1 184 ? 2.055 -19.75 10.82 1 98.94 184 THR B CA 1
ATOM 3263 C C . THR B 1 184 ? 1.868 -19.391 9.352 1 98.94 184 THR B C 1
ATOM 3265 O O . THR B 1 184 ? 0.901 -19.828 8.719 1 98.94 184 THR B O 1
ATOM 3268 N N . ILE B 1 185 ? 2.777 -18.594 8.812 1 98.94 185 ILE B N 1
ATOM 3269 C CA . ILE B 1 185 ? 2.732 -18.25 7.398 1 98.94 185 ILE B CA 1
ATOM 3270 C C . ILE B 1 185 ? 2.801 -19.516 6.551 1 98.94 185 ILE B C 1
ATOM 3272 O O . ILE B 1 185 ? 2.031 -19.672 5.602 1 98.94 185 ILE B O 1
ATOM 3276 N N . GLN B 1 186 ? 3.699 -20.359 6.895 1 98.75 186 GLN B N 1
ATOM 3277 C CA . GLN B 1 186 ? 3.891 -21.594 6.137 1 98.75 186 GLN B CA 1
ATOM 3278 C C . GLN B 1 186 ? 2.631 -22.453 6.164 1 98.75 186 GLN B C 1
ATOM 3280 O O . GLN B 1 186 ? 2.229 -23 5.137 1 98.75 186 GLN B O 1
ATOM 3285 N N . LYS B 1 187 ? 2.09 -22.594 7.297 1 98.81 187 LYS B N 1
ATOM 3286 C CA . LYS B 1 187 ? 0.871 -23.375 7.441 1 98.81 187 LYS B CA 1
ATOM 3287 C C . LYS B 1 187 ? -0.243 -22.844 6.547 1 98.81 187 LYS B C 1
ATOM 3289 O O . LYS B 1 187 ? -0.926 -23.609 5.863 1 98.81 187 LYS B O 1
ATOM 3294 N N . ILE B 1 188 ? -0.47 -21.578 6.598 1 98.94 188 ILE B N 1
ATOM 3295 C CA . ILE B 1 188 ? -1.493 -20.953 5.773 1 98.94 188 ILE B CA 1
ATOM 3296 C C . ILE B 1 188 ? -1.187 -21.188 4.297 1 98.94 188 ILE B C 1
ATOM 3298 O O . ILE B 1 188 ? -2.07 -21.562 3.525 1 98.94 188 ILE B O 1
ATOM 3302 N N . ASN B 1 189 ? 0.033 -20.922 3.957 1 98.88 189 ASN B N 1
ATOM 3303 C CA . ASN B 1 189 ? 0.441 -21.109 2.568 1 98.88 189 ASN B CA 1
ATOM 3304 C C . ASN B 1 189 ? 0.185 -22.547 2.105 1 98.88 189 ASN B C 1
ATOM 3306 O O . ASN B 1 189 ? -0.245 -22.766 0.972 1 98.88 189 ASN B O 1
ATOM 3310 N N . ASP B 1 190 ? 0.505 -23.5 2.936 1 98.69 190 ASP B N 1
ATOM 3311 C CA . ASP B 1 190 ? 0.277 -24.906 2.615 1 98.69 190 ASP B CA 1
ATOM 3312 C C . ASP B 1 190 ? -1.203 -25.172 2.354 1 98.69 190 ASP B C 1
ATOM 3314 O O . ASP B 1 190 ? -1.551 -25.906 1.424 1 98.69 190 ASP B O 1
ATOM 3318 N N . GLU B 1 191 ? -2.049 -24.656 3.127 1 98.75 191 GLU B N 1
ATOM 3319 C CA . GLU B 1 191 ? -3.486 -24.812 2.934 1 98.75 191 GLU B CA 1
ATOM 3320 C C . GLU B 1 191 ? -3.943 -24.172 1.626 1 98.75 191 GLU B C 1
ATOM 3322 O O . GLU B 1 191 ? -4.746 -24.75 0.89 1 98.75 191 GLU B O 1
ATOM 3327 N N . LEU B 1 192 ? -3.457 -23.016 1.382 1 98.81 192 LEU B N 1
ATOM 3328 C CA . LEU B 1 192 ? -3.844 -22.297 0.18 1 98.81 192 LEU B CA 1
ATOM 3329 C C . LEU B 1 192 ? -3.373 -23.016 -1.074 1 98.81 192 LEU B C 1
ATOM 3331 O O . LEU B 1 192 ? -4.051 -22.984 -2.105 1 98.81 192 LEU B O 1
ATOM 3335 N N . SER B 1 193 ? -2.252 -23.656 -0.989 1 98 193 SER B N 1
ATOM 3336 C CA . SER B 1 193 ? -1.635 -24.312 -2.137 1 98 193 SER B CA 1
ATOM 3337 C C . SER B 1 193 ? -2.451 -25.516 -2.588 1 98 193 SER B C 1
ATOM 3339 O O . SER B 1 193 ? -2.24 -26.047 -3.684 1 98 193 SER B O 1
ATOM 3341 N N . LYS B 1 194 ? -3.383 -25.938 -1.775 1 98.19 194 LYS B N 1
ATOM 3342 C CA . LYS B 1 194 ? -4.234 -27.078 -2.105 1 98.19 194 LYS B CA 1
ATOM 3343 C C . LYS B 1 194 ? -5.453 -26.641 -2.916 1 98.19 194 LYS B C 1
ATOM 3345 O O . LYS B 1 194 ? -6.152 -27.469 -3.494 1 98.19 194 LYS B O 1
ATOM 3350 N N . ILE B 1 195 ? -5.715 -25.453 -2.951 1 98.5 195 ILE B N 1
ATOM 3351 C CA . ILE B 1 195 ? -6.902 -24.906 -3.613 1 98.5 195 ILE B CA 1
ATOM 3352 C C . ILE B 1 195 ? -6.629 -24.75 -5.105 1 98.5 195 ILE B C 1
ATOM 3354 O O . ILE B 1 195 ? -5.676 -24.078 -5.5 1 98.5 195 ILE B O 1
ATOM 3358 N N . PRO B 1 196 ? -7.453 -25.234 -5.961 1 98.5 196 PRO B N 1
ATOM 3359 C CA . PRO B 1 196 ? -7.191 -25.266 -7.402 1 98.5 196 PRO B CA 1
ATOM 3360 C C . PRO B 1 196 ? -6.973 -23.875 -7.992 1 98.5 196 PRO B C 1
ATOM 3362 O O . PRO B 1 196 ? -6.121 -23.703 -8.867 1 98.5 196 PRO B O 1
ATOM 3365 N N . GLU B 1 197 ? -7.695 -22.906 -7.539 1 98.5 197 GLU B N 1
ATOM 3366 C CA . GLU B 1 197 ? -7.602 -21.562 -8.078 1 98.5 197 GLU B CA 1
ATOM 3367 C C . GLU B 1 197 ? -6.258 -20.922 -7.734 1 98.5 197 GLU B C 1
ATOM 3369 O O . GLU B 1 197 ? -5.738 -20.109 -8.5 1 98.5 197 GLU B O 1
ATOM 3374 N N . PHE B 1 198 ? -5.691 -21.266 -6.578 1 98.81 198 PHE B N 1
ATOM 3375 C CA . PHE B 1 198 ? -4.359 -20.812 -6.215 1 98.81 198 PHE B CA 1
ATOM 3376 C C . PHE B 1 198 ? -3.297 -21.484 -7.074 1 98.81 198 PHE B C 1
ATOM 3378 O O . PHE B 1 198 ? -2.34 -20.844 -7.508 1 98.81 198 PHE B O 1
ATOM 3385 N N . ILE B 1 199 ? -3.477 -22.719 -7.371 1 98.38 199 ILE B N 1
ATOM 3386 C CA . ILE B 1 199 ? -2.551 -23.469 -8.219 1 98.38 199 ILE B CA 1
ATOM 3387 C C . ILE B 1 199 ? -2.564 -22.891 -9.633 1 98.38 199 ILE B C 1
ATOM 3389 O O . ILE B 1 199 ? -1.509 -22.594 -10.195 1 98.38 199 ILE B O 1
ATOM 3393 N N . ALA B 1 200 ? -3.721 -22.672 -10.141 1 98 200 ALA B N 1
ATOM 3394 C CA . ALA B 1 200 ? -3.875 -22.188 -11.516 1 98 200 ALA B CA 1
ATOM 3395 C C . ALA B 1 200 ? -3.236 -20.812 -11.688 1 98 200 ALA B C 1
ATOM 3397 O O . ALA B 1 200 ? -2.762 -20.484 -12.773 1 98 200 ALA B O 1
ATOM 3398 N N . ALA B 1 201 ? -3.176 -20.047 -10.594 1 98.31 201 ALA B N 1
ATOM 3399 C CA . ALA B 1 201 ? -2.732 -18.656 -10.664 1 98.31 201 ALA B CA 1
ATOM 3400 C C . ALA B 1 201 ? -1.22 -18.562 -10.492 1 98.31 201 ALA B C 1
ATOM 3402 O O . ALA B 1 201 ? -0.632 -17.5 -10.734 1 98.31 201 ALA B O 1
ATOM 3403 N N . ASP B 1 202 ? -0.564 -19.609 -10.109 1 97.56 202 ASP B N 1
ATOM 3404 C CA . ASP B 1 202 ? 0.835 -19.5 -9.711 1 97.56 202 ASP B CA 1
ATOM 3405 C C . ASP B 1 202 ? 1.745 -19.375 -10.93 1 97.56 202 ASP B C 1
ATOM 3407 O O . ASP B 1 202 ? 1.277 -19.438 -12.07 1 97.56 202 ASP B O 1
ATOM 3411 N N . GLU B 1 203 ? 2.994 -19.062 -10.734 1 95.81 203 GLU B N 1
ATOM 3412 C CA . GLU B 1 203 ? 3.924 -18.688 -11.797 1 95.81 203 GLU B CA 1
ATOM 3413 C C . GLU B 1 203 ? 4.207 -19.875 -12.727 1 95.81 203 GLU B C 1
ATOM 3415 O O . GLU B 1 203 ? 4.688 -19.688 -13.844 1 95.81 203 GLU B O 1
ATOM 3420 N N . LYS B 1 204 ? 3.92 -21.078 -12.32 1 96.62 204 LYS B N 1
ATOM 3421 C CA . LYS B 1 204 ? 4.227 -22.25 -13.133 1 96.62 204 LYS B CA 1
ATOM 34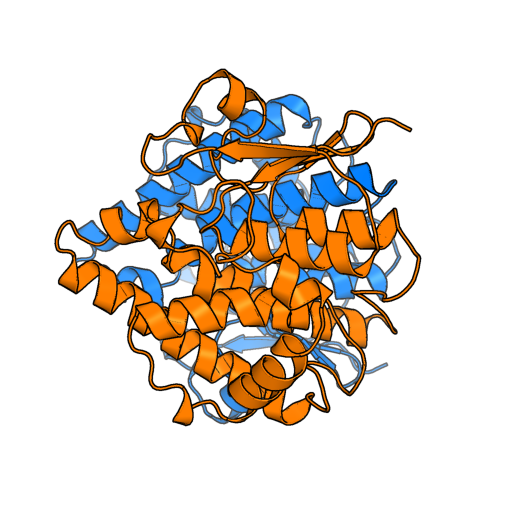22 C C . LYS B 1 204 ? 3.068 -22.594 -14.062 1 96.62 204 LYS B C 1
ATOM 3424 O O . LYS B 1 204 ? 3.215 -23.422 -14.969 1 96.62 204 LYS B O 1
ATOM 3429 N N . HIS B 1 205 ? 1.946 -21.938 -13.945 1 97.31 205 HIS B N 1
ATOM 3430 C CA . HIS B 1 205 ? 0.747 -22.359 -14.656 1 97.31 205 HIS B CA 1
ATOM 3431 C C . HIS B 1 205 ? 0.177 -21.234 -15.508 1 97.31 205 HIS B C 1
ATOM 3433 O O . HIS B 1 205 ? -1.015 -21.219 -15.828 1 97.31 205 HIS B O 1
ATOM 3439 N N . GLN B 1 206 ? 0.978 -20.25 -15.828 1 96.94 206 GLN B N 1
ATOM 3440 C CA . GLN B 1 206 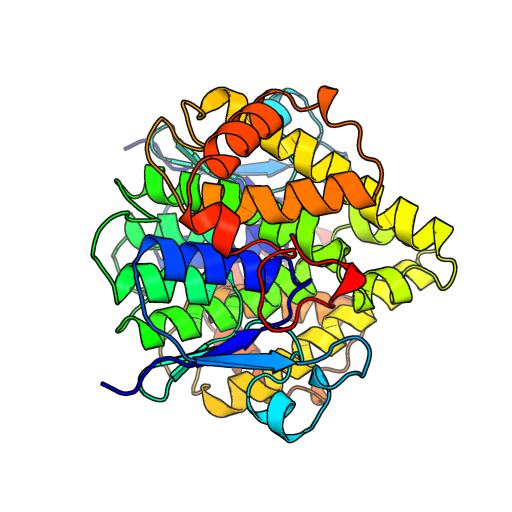? 0.509 -19.141 -16.641 1 96.94 206 GLN B CA 1
ATOM 3441 C C . GLN B 1 206 ? 0.835 -19.359 -18.109 1 96.94 206 GLN B C 1
ATOM 3443 O O . GLN B 1 206 ? 1.817 -20.031 -18.453 1 96.94 206 GLN B O 1
ATOM 3448 N N . PRO B 1 207 ? -0.002 -18.781 -18.969 1 95.12 207 PRO B N 1
ATOM 3449 C CA . PRO B 1 207 ? 0.218 -18.953 -20.406 1 95.12 207 PRO B CA 1
ATOM 3450 C C . PRO B 1 207 ? 1.568 -18.406 -20.859 1 95.12 207 PRO B C 1
ATOM 3452 O O . PRO B 1 207 ? 2.137 -18.906 -21.844 1 95.12 207 PRO B O 1
ATOM 3455 N N . ASP B 1 208 ? 2.076 -17.391 -20.188 1 95 208 ASP B N 1
ATOM 3456 C CA . ASP B 1 208 ? 3.332 -16.766 -20.594 1 95 208 ASP B CA 1
ATOM 3457 C C . ASP B 1 208 ? 4.5 -17.281 -19.766 1 95 208 ASP B C 1
ATOM 3459 O O . ASP B 1 208 ? 5.605 -16.75 -19.812 1 95 208 ASP B O 1
ATOM 3463 N N . THR B 1 209 ? 4.211 -18.281 -18.938 1 95.12 209 THR B N 1
ATOM 3464 C CA . THR B 1 209 ? 5.312 -18.938 -18.234 1 95.12 209 THR B CA 1
ATOM 3465 C C . THR B 1 209 ? 6.273 -19.578 -19.234 1 95.12 209 THR B C 1
ATOM 3467 O O . THR B 1 209 ? 5.852 -20.328 -20.109 1 95.12 209 THR B O 1
ATOM 3470 N N . PRO B 1 210 ? 7.508 -19.234 -19.141 1 92.75 210 PRO B N 1
ATOM 3471 C CA . PRO B 1 210 ? 8.461 -19.938 -20 1 92.75 210 PRO B CA 1
ATOM 3472 C C . PRO B 1 210 ? 8.383 -21.453 -19.859 1 92.75 210 PRO B C 1
ATOM 3474 O O . PRO B 1 210 ? 8.195 -21.969 -18.766 1 92.75 210 PRO B O 1
ATOM 3477 N N . GLU B 1 211 ? 8.531 -22.141 -20.922 1 91.81 211 GLU B N 1
ATOM 3478 C CA . GLU B 1 211 ? 8.359 -23.578 -20.969 1 91.81 211 GLU B CA 1
ATOM 3479 C C . GLU B 1 211 ? 9.242 -24.281 -19.938 1 91.81 211 GLU B C 1
ATOM 3481 O O . GLU B 1 211 ? 8.812 -25.25 -19.312 1 91.81 211 GLU B O 1
ATOM 3486 N N . GLU B 1 212 ? 10.383 -23.734 -19.719 1 90.12 212 GLU B N 1
ATOM 3487 C CA . GLU B 1 212 ? 11.336 -24.359 -18.812 1 90.12 212 GLU B CA 1
ATOM 3488 C C . GLU B 1 212 ? 10.914 -24.203 -17.359 1 90.12 212 GLU B C 1
ATOM 3490 O O . GLU B 1 212 ? 11.438 -24.875 -16.469 1 90.12 212 GLU B O 1
ATOM 3495 N N . LYS B 1 213 ? 9.953 -23.281 -17.141 1 86.75 213 LYS B N 1
ATOM 3496 C CA . LYS B 1 213 ? 9.523 -22.984 -15.773 1 86.75 213 LYS B CA 1
ATOM 3497 C C . LYS B 1 213 ? 8.133 -23.547 -15.5 1 86.75 213 LYS B C 1
ATOM 3499 O O . LYS B 1 213 ? 7.617 -23.438 -14.383 1 86.75 213 LYS B O 1
ATOM 3504 N N . LYS B 1 214 ? 7.477 -23.891 -16.438 1 82.06 214 LYS B N 1
ATOM 3505 C CA . LYS B 1 214 ? 6.125 -24.422 -16.266 1 82.06 214 LYS B CA 1
ATOM 3506 C C . LYS B 1 214 ? 6.137 -25.703 -15.445 1 82.06 214 LYS B C 1
ATOM 3508 O O . LYS B 1 214 ? 7.176 -26.344 -15.305 1 82.06 214 LYS B O 1
ATOM 3513 N N . TYR B 1 215 ? 4.789 -25.891 -14.82 1 65.62 215 TYR B N 1
ATOM 3514 C CA . TYR B 1 215 ? 4.34 -27.016 -14 1 65.62 215 TYR B CA 1
ATOM 3515 C C . TYR B 1 215 ? 5.496 -27.953 -13.688 1 65.62 215 TYR B C 1
ATOM 3517 O O . TYR B 1 215 ? 6.273 -28.312 -14.57 1 65.62 215 TYR B O 1
#

pLDDT: mean 96.39, std 4.8, range [60.62, 98.94]

Secondary structure (DSSP, 8-state):
-PPPEEEE-TT-HHHHHHHHHHHHTT---EEEE--TTTTGGGSHHHHTT-TT--S-EEEETTEEEESHHHHHHHHHHH--SSSPSS-SSHHHHHHHHHHHHHHHHHTGGGGSHHHHHHH-S-HHHHHHHHHHHHHHHHHHHHHHHHHHBSSSSBBTB--HHHHHHHHHHHHHHHTT--GGG-HHHHHHHHHHTTSHHHHHHSTTSSTTS-GGG--/-PPPEEEE-TT-HHHHHHHHHHHHTT---EEEE--TTTTGGGSHHHHTT-TT--S-EEEETTEEEESHHHHHHHHHHH--SSSPSS-SSHHHHHHHHHHHHHHHHHTGGGGSHHHHHHH-S-HHHHHHHHHHHHHHHHHHHHHHHHHHBSSSSBBTB--HHHHHHHHHHHHHHHTT--GGG-HHHHHHHHHHTTSHHHHHHSTTSSTTS-GGG--

Radius of gyration: 20.42 Å; Cα contacts (8 Å, |Δi|>4): 703; chains: 2; bounding box: 46×54×50 Å

Organism: Bursaphelenchus xylophilus (NCBI:txid6326)

Foldseek 3Di:
DDAKEKEDELLDLLSLLLLLLCLQLVGGHHYDYDDVVVLSLVDPVNCVLPVVSDDIWMADPNDIDDDSVRSNVVSCVVRVDPDRQADDDPVSNVLSVVLQCLCRPQQRVLLDPVNLVVVDVDPVSSLVSNLVSLVVSLVVNLVSQVVADDLASHHPGHHSNLSSLQSSVVVNVVSPNDCVVRVSSVSNNVSLCPDVSSVCSHSQNDPPRPPVRHD/DDAKEKEDELLDLLSLLLLLLCLQLVGGHHYDYDDVVVLSLVDPVNCVLPVVSDDIWMDDPNDIDDDSVRSNVVSCVVRVDPDRQADDDPVSNVLSVVLQCLCRPQQRVLLDPVNLVVVDVDVVSSLVSNLVSLVVSLVVNLVQQVVADDLASHHPGHHSNLSSLQSSVVVNVVSPNDCVVRVSSVSNNVSLCPDVSSVCSHSQNDPPRPPVRHD